Protein AF-A0A2S1JP00-F1 (afdb_monomer)

Mean predicted aligned error: 11.15 Å

pLDDT: mean 75.36, std 21.73, range [27.72, 98.69]

Sequence (492 aa):
MKLKHWFSAGALVLGSLTTLASCNADSGPHSKKPHQAIKTENAQPIIWIGDFNNFDDAVALILIAKDPRYTLELAVVEDSFNTVAHGANTVYNILEWLGNNDTQVIRGAYFATEEVAYGANGKASVSPVNDDKAVLGREDYQLPNSSDFSTGTWNLERRNAMGINLYGQYVPGPWRDNGSTLYGTDHLIPRAKQEHYRYQGNNGVSFNFELAEDIILETMDNLEQRPVVFNTGKLTTLARVLGKANEEQLAKIDRVIMMGGGFENYEPFTENHEAACFGDKSRNLGGNIFSHPSFGCDSDFSTHQEFNILLDPLSAQWTFDALSENSIETYLVPTNSTDMAKIQGSTIEALAERRATPEACYTSQLLSSIREFEGGDFQGNGDFAMDAVIRLWDIIAALVLLEPETLEMELVPGYITVDQLDTGLADSTTPYDPITFDPTVGKTTFTEADEGLAVNVVMGINHDAARSAMIERLRDRFNAARKGPRCMNKLN

Foldseek 3Di:
DDDDDDDDDDDDDDDDDDPDPPPPPPPDPPPPPQDAAAADPQQFEEAEEEQQQELLSLLLLLLQLLDNNHAHQEYEHEQLWLDSVVRQQSNQLSNSLLRNQNYYYHYAFNAFLCCCCQNPCVPVVADFDFDCQLAPPGTGGGHWLDDPPVVQFDCSVCSPPHDTRLPRVLADPLCRVVVGLCPPLSVQTDGHDRPVFDDPDNGGGGDPRDHPLVVVLVSLVPDPAQHEYEYEAALSRVLRNLRNDDLVSLVSHQAYQYFFFFAACAPPNNPPHQQDPPRHRVQARFEQSSLAPVPPSPDNATNFAYSSCLSHVPSVQSSQVSCQVSLHAYEYEGCLAKSQLFDAPVLLVLLLDPQFFQQSLSSSVSLVSSLQSSCVSVVNRSRCSRNRRDTSRSLVSSCCVVPVPLFVFDWFFWGKHFAAQDPCLCVDPNSSNSCVVPVRGNGIYTDGDPDGSGHTYRNYTDSVSSSVVSSCSSRDPNSGRPDGDHNDPPPD

Solvent-accessible surface area (backbone atoms only — not comparable to full-atom values): 26843 Å² total; per-residue (Å²): 137,83,89,83,87,89,86,82,89,80,80,92,78,92,81,82,93,75,89,75,79,79,80,75,76,82,84,63,89,74,75,72,74,75,66,66,44,66,62,46,99,80,34,41,36,29,41,34,40,26,29,48,31,46,56,38,44,52,50,21,47,53,58,51,66,37,39,31,61,39,40,61,54,35,39,27,34,26,42,73,60,99,26,48,73,58,10,52,50,48,51,46,18,54,32,43,51,36,10,49,76,81,46,45,76,48,59,36,47,57,51,33,68,61,33,56,77,48,16,83,53,52,75,61,91,63,84,60,48,73,46,69,53,34,45,84,90,42,85,37,59,32,75,69,47,66,58,50,80,91,69,54,53,42,74,64,78,46,79,84,74,61,64,62,48,55,58,42,69,70,45,52,65,71,59,61,72,60,42,31,65,43,68,96,44,67,82,53,47,61,79,58,72,53,88,92,53,64,74,67,66,79,27,41,62,56,55,70,83,66,56,44,42,57,55,50,51,53,50,59,71,71,46,93,59,52,27,36,40,38,33,59,22,52,31,45,40,58,23,27,32,64,52,58,49,51,75,73,58,56,68,39,48,55,34,39,41,32,34,39,30,12,38,54,76,34,61,46,25,25,99,87,34,84,34,69,42,98,80,50,35,91,61,45,33,20,32,56,60,59,57,43,77,90,57,51,84,88,50,86,73,37,31,30,19,12,58,31,24,41,57,18,22,64,30,34,34,52,34,50,49,52,37,30,77,68,62,50,50,35,40,38,37,22,39,37,36,24,68,75,23,52,54,47,75,66,53,38,50,62,25,38,39,92,84,44,26,21,59,11,20,40,49,22,49,45,55,50,49,42,26,52,54,52,1,54,76,50,86,64,37,20,66,57,30,24,73,64,46,45,53,38,52,40,34,48,46,43,36,54,73,75,36,46,78,68,22,60,59,39,72,46,48,20,46,66,46,40,36,60,77,64,85,58,41,77,79,42,100,47,46,68,37,62,54,85,72,39,62,53,43,15,20,34,45,77,42,79,52,94,74,82,56,48,39,29,30,35,50,36,52,39,43,68,47,45,54,50,50,52,46,52,61,41,41,37,70,69,45,45,36,90,63,55,39,71,52,73,75,81,79,125

Structure (mmCIF, N/CA/C/O backbone):
data_AF-A0A2S1JP00-F1
#
_entry.id   AF-A0A2S1JP00-F1
#
loop_
_atom_site.group_PDB
_atom_site.id
_atom_site.type_symbol
_atom_site.label_atom_id
_atom_site.label_alt_id
_atom_site.label_comp_id
_atom_site.label_asym_id
_atom_site.label_entity_id
_atom_site.label_seq_id
_atom_site.pdbx_PDB_ins_code
_atom_site.Cartn_x
_atom_site.Cartn_y
_atom_site.Cartn_z
_atom_site.occupancy
_atom_site.B_iso_or_equiv
_atom_site.auth_seq_id
_atom_site.auth_comp_id
_atom_site.auth_asym_id
_atom_site.auth_atom_id
_atom_site.pdbx_PDB_model_num
ATOM 1 N N . MET A 1 1 ? -66.653 -11.137 77.895 1.00 30.55 1 MET A N 1
ATOM 2 C CA . MET A 1 1 ? -67.205 -10.424 76.725 1.00 30.55 1 MET A CA 1
ATOM 3 C C . MET A 1 1 ? -66.319 -9.211 76.444 1.00 30.55 1 MET A C 1
ATOM 5 O O . MET A 1 1 ? -66.300 -8.302 77.250 1.00 30.55 1 MET A O 1
ATOM 9 N N . LYS A 1 2 ? -65.539 -9.300 75.355 1.00 31.30 2 LYS A N 1
ATOM 10 C CA . LYS A 1 2 ? -64.884 -8.257 74.532 1.00 31.30 2 LYS A CA 1
ATOM 11 C C . LYS A 1 2 ? -63.982 -7.140 75.131 1.00 31.30 2 LYS A C 1
ATOM 13 O O . LYS A 1 2 ? -64.501 -6.184 75.680 1.00 31.30 2 LYS A O 1
ATOM 18 N N . LEU A 1 3 ? -62.689 -7.235 74.733 1.00 30.25 3 LEU A N 1
ATOM 19 C CA . LEU A 1 3 ? -61.720 -6.212 74.227 1.00 30.25 3 LEU A CA 1
ATOM 20 C C . LEU A 1 3 ? -61.328 -5.038 75.180 1.00 30.25 3 LEU A C 1
ATOM 22 O O . LEU A 1 3 ? -62.142 -4.601 75.967 1.00 30.25 3 LEU A O 1
ATOM 26 N N . LYS A 1 4 ? -60.129 -4.423 75.171 1.00 31.33 4 LYS A N 1
ATOM 27 C CA . LYS A 1 4 ? -59.023 -4.354 74.196 1.00 31.33 4 LYS A CA 1
ATOM 28 C C . LYS A 1 4 ? -57.742 -3.754 74.830 1.00 31.33 4 LYS A C 1
ATOM 30 O O . LYS A 1 4 ? -57.827 -2.792 75.574 1.00 31.33 4 LYS A O 1
ATOM 35 N N . HIS A 1 5 ? -56.612 -4.316 74.400 1.00 31.83 5 HIS A N 1
ATOM 36 C CA . HIS A 1 5 ? -55.270 -3.775 74.098 1.00 31.83 5 HIS A CA 1
ATOM 37 C C . HIS A 1 5 ? -54.378 -2.999 75.086 1.00 31.83 5 HIS A C 1
ATOM 39 O O . HIS A 1 5 ? -54.734 -2.007 75.707 1.00 31.83 5 HIS A O 1
ATOM 45 N N . TRP A 1 6 ? -53.133 -3.485 75.059 1.00 29.53 6 TRP A N 1
ATOM 46 C CA . TRP A 1 6 ? -51.873 -2.980 75.581 1.00 29.53 6 TRP A CA 1
ATOM 47 C C . TRP A 1 6 ? -51.358 -1.715 74.877 1.00 29.53 6 TRP A C 1
ATOM 49 O O . TRP A 1 6 ? -51.434 -1.606 73.656 1.00 29.53 6 TRP A O 1
ATOM 59 N N . PHE A 1 7 ? -50.690 -0.866 75.658 1.00 28.83 7 PHE A N 1
ATOM 60 C CA . PHE A 1 7 ? -49.553 -0.033 75.260 1.00 28.83 7 PHE A CA 1
ATOM 61 C C . PHE A 1 7 ? -48.563 -0.027 76.435 1.00 28.83 7 PHE A C 1
ATOM 63 O O . PHE A 1 7 ? -48.959 0.164 77.584 1.00 28.83 7 PHE A O 1
ATOM 70 N N . SER A 1 8 ? -47.275 -0.235 76.176 1.00 31.75 8 SER A N 1
ATOM 71 C CA . SER A 1 8 ? -46.211 0.107 77.123 1.00 31.75 8 SER A CA 1
ATOM 72 C C . SER A 1 8 ? -45.005 0.610 76.352 1.00 31.75 8 SER A C 1
ATOM 74 O O . SER A 1 8 ? -44.473 -0.069 75.478 1.00 31.75 8 SER A O 1
ATOM 76 N N . ALA A 1 9 ? -44.650 1.848 76.674 1.00 30.50 9 ALA A N 1
ATOM 77 C CA . ALA A 1 9 ? -43.452 2.541 76.250 1.00 30.50 9 ALA A CA 1
ATOM 78 C C . ALA A 1 9 ? -42.234 1.998 77.012 1.00 30.50 9 ALA A C 1
ATOM 80 O O . ALA A 1 9 ? -42.334 1.685 78.198 1.00 30.50 9 ALA A O 1
ATOM 81 N N . GLY A 1 10 ? -41.085 1.929 76.341 1.00 30.02 10 GLY A N 1
ATOM 82 C CA . GLY A 1 10 ? -39.828 1.476 76.928 1.00 30.02 10 GLY A CA 1
ATOM 83 C C . GLY A 1 10 ? -38.616 2.127 76.268 1.00 30.02 10 GLY A C 1
ATOM 84 O O . GLY A 1 10 ? -38.206 1.714 75.195 1.00 30.02 10 GLY A O 1
ATOM 85 N N . ALA A 1 11 ? -38.118 3.161 76.948 1.00 31.83 11 ALA A N 1
ATOM 86 C CA . ALA A 1 11 ? -36.735 3.615 77.135 1.00 31.83 11 ALA A CA 1
ATOM 87 C C . ALA A 1 11 ? -35.682 3.558 76.000 1.00 31.83 11 ALA A C 1
ATOM 89 O O . ALA A 1 11 ? -35.293 2.507 75.502 1.00 31.83 11 ALA A O 1
ATOM 90 N N . LEU A 1 12 ? -35.092 4.741 75.776 1.00 28.19 12 LEU A N 1
ATOM 91 C CA . LEU A 1 12 ? -33.730 4.984 75.290 1.00 28.19 12 LEU A CA 1
ATOM 92 C C . LEU A 1 12 ? -32.673 4.190 76.084 1.00 28.19 12 LEU A C 1
ATOM 94 O O . LEU A 1 12 ? -32.645 4.287 77.311 1.00 28.19 12 LEU A O 1
ATOM 98 N N . VAL A 1 13 ? -31.708 3.588 75.380 1.00 32.12 13 VAL A N 1
ATOM 99 C CA . VAL A 1 13 ? -30.336 3.359 75.870 1.00 32.12 13 VAL A CA 1
ATOM 100 C C . VAL A 1 13 ? -29.346 3.626 74.728 1.00 32.12 13 VAL A C 1
ATOM 102 O O . VAL A 1 13 ? -29.459 3.052 73.648 1.00 32.12 13 VAL A O 1
ATOM 105 N N . LEU A 1 14 ? -28.390 4.526 74.985 1.00 31.25 14 LEU A N 1
ATOM 106 C CA . LEU A 1 14 ? -27.191 4.780 74.178 1.00 31.25 14 LEU A CA 1
ATOM 107 C C . LEU A 1 14 ? -26.236 3.576 74.222 1.00 31.25 14 LEU A C 1
ATOM 109 O O . LEU A 1 14 ? -26.013 3.018 75.294 1.00 31.25 14 LEU A O 1
ATOM 113 N N . GLY A 1 15 ? -25.559 3.279 73.110 1.00 29.69 15 GLY A N 1
ATOM 114 C CA . GLY A 1 15 ? -24.424 2.355 73.130 1.00 29.69 15 GLY A CA 1
ATOM 115 C C . GLY A 1 15 ? -23.711 2.159 71.792 1.00 29.69 15 GLY A C 1
ATOM 116 O O . GLY A 1 15 ? -24.066 1.268 71.036 1.00 29.69 15 GLY A O 1
ATOM 117 N N . SER A 1 16 ? -22.651 2.947 71.600 1.00 30.95 16 SER A N 1
ATOM 118 C CA . SER A 1 16 ? -21.365 2.562 70.989 1.00 30.95 16 SER A CA 1
ATOM 119 C C . SER A 1 16 ? -21.254 2.316 69.476 1.00 30.95 16 SER A C 1
ATOM 121 O O . SER A 1 16 ? -21.729 1.331 68.919 1.00 30.95 16 SER A O 1
ATOM 123 N N . LEU A 1 17 ? -20.457 3.195 68.851 1.00 32.97 17 LEU A N 1
ATOM 124 C CA . LEU A 1 17 ? -19.806 3.014 67.556 1.00 32.97 17 LEU A CA 1
ATOM 125 C C . LEU A 1 17 ? -19.052 1.678 67.482 1.00 32.97 17 LEU A C 1
ATOM 127 O O . LEU A 1 17 ? -18.151 1.426 68.278 1.00 32.97 17 LEU A O 1
ATOM 131 N N . THR A 1 18 ? -19.311 0.919 66.421 1.00 33.06 18 THR A N 1
ATOM 132 C CA . THR A 1 18 ? -18.287 0.125 65.734 1.00 33.06 18 THR A CA 1
ATOM 133 C C . THR A 1 18 ? -18.492 0.288 64.231 1.00 33.06 18 THR A C 1
ATOM 135 O O . THR A 1 18 ? -19.472 -0.165 63.649 1.00 33.06 18 THR A O 1
ATOM 138 N N . THR A 1 19 ? -17.569 1.006 63.598 1.00 33.94 19 THR A N 1
ATOM 139 C CA . THR A 1 19 ? -17.412 1.064 62.145 1.00 33.94 19 THR A CA 1
ATOM 140 C C . THR A 1 19 ? -16.885 -0.285 61.671 1.00 33.94 19 THR A C 1
ATOM 142 O O . THR A 1 19 ? -15.678 -0.523 61.682 1.00 33.94 19 THR A O 1
ATOM 145 N N . LEU A 1 20 ? -17.784 -1.181 61.271 1.00 34.59 20 LEU A N 1
ATOM 146 C CA . LEU A 1 20 ? -17.417 -2.322 60.442 1.00 34.59 20 LEU A CA 1
ATOM 147 C C . LEU A 1 20 ? -17.326 -1.832 58.999 1.00 34.59 20 LEU A C 1
ATOM 149 O O . LEU A 1 20 ? -18.331 -1.614 58.325 1.00 34.59 20 LEU A O 1
ATOM 153 N N . ALA A 1 21 ? -16.089 -1.629 58.551 1.00 36.03 21 ALA A N 1
ATOM 154 C CA . ALA A 1 21 ? -15.755 -1.578 57.142 1.00 36.03 21 ALA A CA 1
ATOM 155 C C . ALA A 1 21 ? -16.193 -2.908 56.513 1.00 36.03 21 ALA A C 1
ATOM 157 O O . ALA A 1 21 ? -15.558 -3.944 56.706 1.00 36.03 21 ALA A O 1
ATOM 158 N N . SER A 1 22 ? -17.316 -2.882 55.798 1.00 27.72 22 SER A N 1
ATOM 159 C CA . SER A 1 22 ? -17.692 -3.964 54.900 1.00 27.72 22 SER A CA 1
ATOM 160 C C . SER A 1 22 ? -16.739 -3.916 53.714 1.00 27.72 22 SER A C 1
ATOM 162 O O . SER A 1 22 ? -16.961 -3.190 52.748 1.00 27.72 22 SER A O 1
ATOM 164 N N . CYS A 1 23 ? -15.651 -4.677 53.807 1.00 31.23 23 CYS A N 1
ATOM 165 C CA . CYS A 1 23 ? -14.911 -5.140 52.645 1.00 31.23 23 CYS A CA 1
ATOM 166 C C . CYS A 1 23 ? -15.845 -6.043 51.830 1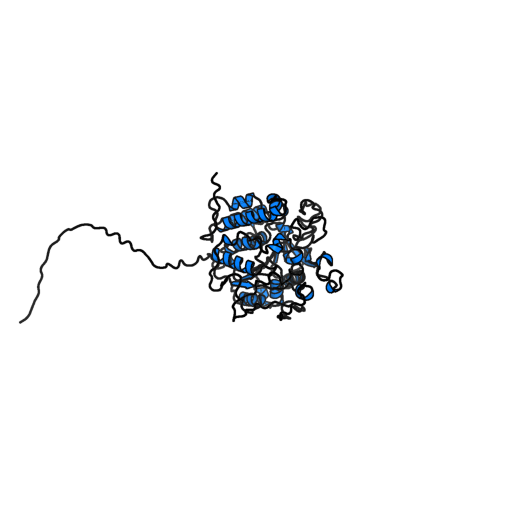.00 31.23 23 CYS A C 1
ATOM 168 O O . CYS A 1 23 ? -15.815 -7.263 51.974 1.00 31.23 23 CYS A O 1
ATOM 170 N N . ASN A 1 24 ? -16.688 -5.447 50.984 1.00 31.42 24 ASN A N 1
ATOM 171 C CA . ASN A 1 24 ? -17.230 -6.172 49.845 1.00 31.42 24 ASN A CA 1
ATOM 172 C C . ASN A 1 24 ? -16.073 -6.374 48.873 1.00 31.42 24 ASN A C 1
ATOM 174 O O . ASN A 1 24 ? -15.718 -5.497 48.089 1.00 31.42 24 ASN A O 1
ATOM 178 N N . ALA A 1 25 ? -15.441 -7.536 48.996 1.00 34.56 25 ALA A N 1
ATOM 179 C CA . ALA A 1 25 ? -14.686 -8.124 47.917 1.00 34.56 25 ALA A CA 1
ATOM 180 C C . ALA A 1 25 ? -15.677 -8.404 46.779 1.00 34.56 25 ALA A C 1
ATOM 182 O O . ALA A 1 25 ? -16.378 -9.414 46.799 1.00 34.56 25 ALA A O 1
ATOM 183 N N . ASP A 1 26 ? -15.748 -7.494 45.807 1.00 33.50 26 ASP A N 1
ATOM 184 C CA . ASP A 1 26 ? -16.292 -7.783 44.480 1.00 33.50 26 ASP A CA 1
ATOM 185 C C . ASP A 1 26 ? -15.382 -8.820 43.805 1.00 33.50 26 ASP A C 1
ATOM 187 O O . ASP A 1 26 ? -14.510 -8.519 42.993 1.00 33.50 26 ASP A O 1
ATO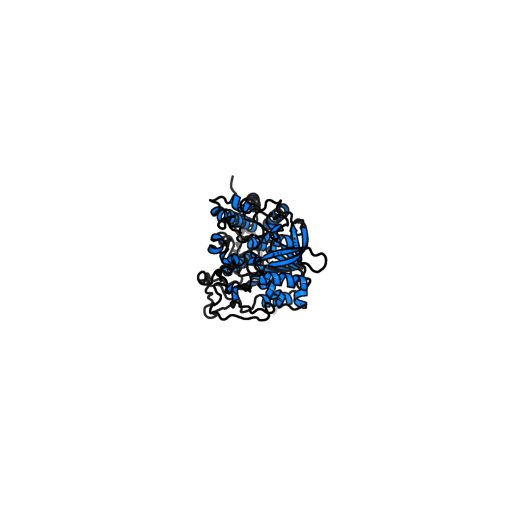M 191 N N . SER A 1 27 ? -15.560 -10.083 44.190 1.00 36.19 27 SER A N 1
ATOM 192 C CA . SER A 1 27 ? -15.067 -11.253 43.472 1.00 36.19 27 SER A CA 1
ATOM 193 C C . SER A 1 27 ? -16.156 -11.734 42.513 1.00 36.19 27 SER A C 1
ATOM 195 O O . SER A 1 27 ? -16.718 -12.817 42.670 1.00 36.19 27 SER A O 1
ATOM 197 N N . GLY A 1 28 ? -16.481 -10.895 41.533 1.00 32.50 28 GLY A N 1
ATOM 198 C CA . GLY A 1 28 ? -17.142 -11.311 40.302 1.00 32.50 28 GLY A CA 1
ATOM 199 C C . GLY A 1 28 ? -16.111 -11.308 39.172 1.00 32.50 28 GLY A C 1
ATOM 200 O O . GLY A 1 28 ? -15.251 -10.422 39.151 1.00 32.50 28 GLY A O 1
ATOM 201 N N . PRO A 1 29 ? -16.150 -12.248 38.212 1.00 38.00 29 PRO A N 1
ATOM 202 C CA . PRO A 1 29 ? -15.389 -12.100 36.988 1.00 38.00 29 PRO A CA 1
ATOM 203 C C . PRO A 1 29 ? -16.040 -10.950 36.219 1.00 38.00 29 PRO A C 1
ATOM 205 O O . PRO A 1 29 ? -16.948 -11.149 35.418 1.00 38.00 29 PRO A O 1
ATOM 208 N N . HIS A 1 30 ? -15.615 -9.716 36.488 1.00 38.75 30 HIS A N 1
ATOM 209 C CA . HIS A 1 30 ? -15.844 -8.624 35.562 1.00 38.75 30 HIS A CA 1
ATOM 210 C C . HIS A 1 30 ? -15.131 -9.024 34.275 1.00 38.75 30 HIS A C 1
ATOM 212 O O . HIS A 1 30 ? -13.923 -8.817 34.135 1.00 38.75 30 HIS A O 1
ATOM 218 N N . SER A 1 31 ? -15.869 -9.637 33.346 1.00 45.53 31 SER A N 1
ATOM 219 C CA . SER A 1 31 ? -15.479 -9.711 31.950 1.00 45.53 31 SER A CA 1
ATOM 220 C C . SER A 1 31 ? -15.319 -8.261 31.510 1.00 45.53 31 SER A C 1
ATOM 222 O O . SER A 1 31 ? -16.294 -7.575 31.194 1.00 45.53 31 SER A O 1
ATOM 224 N N . LYS A 1 32 ? -14.100 -7.729 31.626 1.00 60.56 32 LYS A N 1
ATOM 225 C CA . LYS A 1 32 ? -13.777 -6.408 31.103 1.00 60.56 32 LYS A CA 1
ATOM 226 C C . LYS A 1 32 ? -14.182 -6.468 29.641 1.00 60.56 32 LYS A C 1
ATOM 228 O O . LYS A 1 32 ? -13.614 -7.277 28.910 1.00 60.56 32 LYS A O 1
ATOM 233 N N . LYS A 1 33 ? -15.192 -5.677 29.258 1.00 66.25 33 LYS A N 1
ATOM 234 C CA . LYS A 1 33 ? -15.599 -5.565 27.858 1.00 66.25 33 LYS A CA 1
ATOM 235 C C . LYS A 1 33 ? -14.332 -5.360 27.015 1.00 66.25 33 LYS A C 1
ATOM 237 O O . LYS A 1 33 ? -13.453 -4.606 27.472 1.00 66.25 33 LYS A O 1
ATOM 242 N N . PRO A 1 34 ? -14.206 -6.051 25.869 1.00 77.81 34 PRO A N 1
ATOM 243 C CA . PRO A 1 34 ? -13.056 -5.878 24.996 1.00 77.81 34 PRO A CA 1
ATOM 244 C C . PRO A 1 34 ? -12.863 -4.391 24.685 1.00 77.81 34 PRO A C 1
ATOM 246 O O . PRO A 1 34 ? -13.798 -3.586 24.750 1.00 77.81 34 PRO A O 1
ATOM 249 N N . HIS A 1 35 ? -11.611 -3.995 24.467 1.00 88.31 35 HIS A N 1
ATOM 250 C CA . HIS A 1 35 ? -11.337 -2.645 23.996 1.00 88.31 35 HIS A CA 1
ATOM 251 C C . HIS A 1 35 ? -12.042 -2.469 22.657 1.00 88.31 35 HIS A C 1
ATOM 253 O O . HIS A 1 35 ? -11.896 -3.329 21.802 1.00 88.31 35 HIS A O 1
ATOM 259 N N . GLN A 1 36 ? -12.799 -1.389 22.504 1.00 93.00 36 GLN A N 1
ATOM 260 C CA . GLN A 1 36 ? -13.410 -1.032 21.234 1.00 93.00 36 GLN A CA 1
ATOM 261 C C . GLN A 1 36 ? -12.900 0.341 20.811 1.00 93.00 36 GLN A C 1
ATOM 263 O O . GLN A 1 36 ? -12.801 1.234 21.666 1.00 93.00 36 GLN A O 1
ATOM 268 N N . ALA A 1 37 ? -12.521 0.465 19.543 1.00 94.81 37 ALA A N 1
ATOM 269 C CA . ALA A 1 37 ? -12.194 1.733 18.916 1.00 94.81 37 ALA A CA 1
ATOM 270 C C . ALA A 1 37 ? -13.470 2.574 18.785 1.00 94.81 37 ALA A C 1
ATOM 272 O O . ALA A 1 37 ? -14.561 2.051 18.563 1.00 94.81 37 ALA A O 1
ATOM 273 N N . ILE A 1 38 ? -13.340 3.884 18.956 1.00 96.56 38 ILE A N 1
ATOM 274 C CA . ILE A 1 38 ? -14.428 4.837 18.753 1.00 96.56 38 ILE A CA 1
ATOM 275 C C . ILE A 1 38 ? -14.382 5.286 17.295 1.00 96.56 38 ILE A C 1
ATOM 277 O O . ILE A 1 38 ? -13.352 5.787 16.842 1.00 96.56 38 ILE A O 1
ATOM 281 N N . LYS A 1 39 ? -15.503 5.128 16.593 1.00 96.31 39 LYS A N 1
ATOM 282 C CA . LYS A 1 39 ? -15.702 5.550 15.203 1.00 96.31 39 LYS A CA 1
ATOM 283 C C . LYS A 1 39 ? -16.768 6.644 15.135 1.00 96.31 39 LYS A C 1
ATOM 285 O O . LYS A 1 39 ? -17.631 6.714 16.014 1.00 96.31 39 LYS A O 1
ATOM 290 N N . THR A 1 40 ? -16.673 7.541 14.155 1.00 96.38 40 THR A N 1
ATOM 291 C CA . THR A 1 40 ? -17.719 8.535 13.889 1.00 96.38 40 THR A CA 1
ATOM 292 C C . THR A 1 40 ? -18.972 7.849 13.352 1.00 96.38 40 THR A C 1
ATOM 294 O O . THR A 1 40 ? -18.895 6.769 12.782 1.00 96.38 40 THR A O 1
ATOM 297 N N . GLU A 1 41 ? -20.136 8.481 13.517 1.00 93.06 41 GLU A N 1
ATOM 298 C CA . GLU A 1 41 ? -21.415 7.948 13.013 1.00 93.06 41 GLU A CA 1
ATOM 299 C C . GLU A 1 41 ? -21.386 7.711 11.494 1.00 93.06 41 GLU A C 1
ATOM 301 O O . GLU A 1 41 ? -21.908 6.715 11.015 1.00 93.06 41 GLU A O 1
ATOM 306 N N . ASN A 1 42 ? -20.682 8.582 10.764 1.00 93.62 42 ASN A N 1
ATOM 307 C CA . ASN A 1 42 ? -20.474 8.480 9.320 1.00 93.62 42 ASN A CA 1
ATOM 308 C C . ASN A 1 42 ? -19.037 8.051 8.995 1.00 93.62 42 ASN A C 1
ATOM 310 O O . ASN A 1 42 ? -18.392 8.663 8.149 1.00 93.62 42 ASN A O 1
ATOM 314 N N . ALA A 1 43 ? -18.477 7.114 9.764 1.00 96.81 43 ALA A N 1
ATOM 315 C CA . ALA A 1 43 ? -17.164 6.577 9.437 1.00 96.81 43 ALA A CA 1
ATOM 316 C C . ALA A 1 43 ? -17.232 5.860 8.081 1.00 96.81 43 ALA A C 1
ATOM 318 O O . ALA A 1 43 ? -18.094 5.005 7.890 1.00 96.81 43 ALA A O 1
ATOM 319 N N . GLN A 1 44 ? -16.348 6.238 7.160 1.00 98.12 44 GLN A N 1
ATOM 320 C CA . GLN A 1 44 ? -16.321 5.701 5.810 1.00 98.12 44 GLN A CA 1
ATOM 321 C C . GLN A 1 44 ? -15.709 4.292 5.819 1.00 98.12 44 GLN A C 1
ATOM 323 O O . GLN A 1 44 ? -14.630 4.103 6.394 1.00 98.12 44 GLN A O 1
ATOM 328 N N . PRO A 1 45 ? -16.360 3.305 5.188 1.00 98.12 45 PRO A N 1
ATOM 329 C CA . PRO A 1 45 ? -15.833 1.955 5.135 1.00 98.12 45 PRO A CA 1
ATOM 330 C C . PRO A 1 45 ? -14.591 1.876 4.245 1.00 98.12 45 PRO A C 1
ATOM 332 O O . PRO A 1 45 ? -14.485 2.548 3.219 1.00 98.12 45 PRO A O 1
ATOM 335 N N . ILE A 1 46 ? -13.657 1.020 4.639 1.00 98.50 46 ILE A N 1
ATOM 336 C CA . ILE A 1 46 ? -12.451 0.679 3.896 1.00 98.50 46 ILE A CA 1
ATOM 337 C C . ILE A 1 46 ? -12.457 -0.824 3.638 1.00 98.50 46 ILE A C 1
ATOM 339 O O . ILE A 1 46 ? -12.626 -1.628 4.562 1.00 98.50 46 ILE A O 1
ATOM 343 N N . ILE A 1 47 ? -12.213 -1.178 2.380 1.00 98.25 47 ILE A N 1
ATOM 344 C CA . ILE A 1 47 ? -11.840 -2.524 1.956 1.00 98.25 47 ILE A CA 1
ATOM 345 C C . ILE A 1 47 ? -10.357 -2.465 1.609 1.00 98.25 47 ILE A C 1
ATOM 347 O O . ILE A 1 47 ? -9.973 -1.812 0.640 1.00 98.25 47 ILE A O 1
ATOM 351 N N . TRP A 1 48 ? -9.522 -3.105 2.423 1.00 97.62 48 TRP A N 1
ATOM 352 C CA . TRP A 1 48 ? -8.075 -3.083 2.241 1.00 97.62 48 TRP A CA 1
ATOM 353 C C . TRP A 1 48 ? -7.599 -4.390 1.622 1.00 97.62 48 TRP A C 1
ATOM 355 O O . TRP A 1 48 ? -7.799 -5.443 2.213 1.00 97.62 48 TRP A O 1
ATOM 365 N N . ILE A 1 49 ? -6.944 -4.322 0.467 1.00 95.25 49 ILE A N 1
ATOM 366 C CA . ILE A 1 49 ? -6.215 -5.423 -0.166 1.00 95.25 49 ILE A CA 1
ATOM 367 C C . ILE A 1 49 ? -4.703 -5.175 -0.031 1.00 95.25 49 ILE A C 1
ATOM 369 O O . ILE A 1 49 ? -4.170 -4.272 -0.658 1.00 95.25 49 ILE A O 1
ATOM 373 N N . GLY A 1 50 ? -4.005 -5.924 0.813 1.00 91.00 50 GLY A N 1
ATOM 374 C CA . GLY A 1 50 ? -2.580 -5.703 1.097 1.00 91.00 50 GLY A CA 1
ATOM 375 C C . GLY A 1 50 ? -1.899 -7.007 1.466 1.00 91.00 50 GLY A C 1
ATOM 376 O O . GLY A 1 50 ? -2.580 -7.984 1.768 1.00 91.00 50 GLY A O 1
ATOM 377 N N . ASP A 1 51 ? -0.576 -7.078 1.439 1.00 81.88 51 ASP A N 1
ATOM 378 C CA . ASP A 1 51 ? 0.138 -8.319 1.748 1.00 81.88 51 ASP A CA 1
ATOM 379 C C . ASP A 1 51 ? 0.512 -8.453 3.232 1.00 81.88 51 ASP A C 1
ATOM 381 O O . ASP A 1 51 ? 0.691 -9.576 3.719 1.00 81.88 51 ASP A O 1
ATOM 385 N N . PHE A 1 52 ? 0.519 -7.346 3.988 1.00 84.06 52 PHE A N 1
ATOM 386 C CA . PHE A 1 52 ? 0.587 -7.286 5.459 1.00 84.06 52 PHE A CA 1
ATOM 387 C C . PHE A 1 52 ? 1.750 -8.071 6.079 1.00 84.06 52 PHE A C 1
ATOM 389 O O . PHE A 1 52 ? 1.713 -8.471 7.252 1.00 84.06 52 PHE A O 1
ATOM 396 N N . ASN A 1 53 ? 2.777 -8.347 5.284 1.00 73.06 53 ASN A N 1
ATOM 397 C CA . ASN A 1 53 ? 3.922 -9.152 5.682 1.00 73.06 53 ASN A CA 1
ATOM 398 C C . ASN A 1 53 ? 5.125 -8.270 6.050 1.00 73.06 53 ASN A C 1
ATOM 400 O O . ASN A 1 53 ? 6.032 -8.745 6.745 1.00 73.06 53 ASN A O 1
ATOM 404 N N . ASN A 1 54 ? 5.103 -7.000 5.650 1.00 78.44 54 ASN A N 1
ATOM 405 C CA . ASN A 1 54 ? 6.161 -6.029 5.851 1.00 78.44 54 ASN A CA 1
ATOM 406 C C . ASN A 1 54 ? 5.820 -5.068 7.014 1.00 78.44 54 ASN A C 1
ATOM 408 O O . ASN A 1 54 ? 4.852 -5.254 7.760 1.00 78.44 54 ASN A O 1
ATOM 412 N N . PHE A 1 55 ? 6.673 -4.073 7.239 1.00 85.62 55 PHE A N 1
ATOM 413 C CA . PHE A 1 55 ? 6.539 -3.175 8.382 1.00 85.62 55 PHE A CA 1
ATOM 414 C C . PHE A 1 55 ? 5.631 -1.991 8.079 1.00 85.62 55 PHE A C 1
ATOM 416 O O . PHE A 1 55 ? 4.987 -1.452 8.979 1.00 85.62 55 PHE A O 1
ATOM 423 N N . ASP A 1 56 ? 5.628 -1.562 6.831 1.00 88.94 56 ASP A N 1
ATOM 424 C CA . ASP A 1 56 ? 4.953 -0.394 6.320 1.00 88.94 56 ASP A CA 1
ATOM 425 C C . ASP A 1 56 ? 3.449 -0.629 6.242 1.00 88.94 56 ASP A C 1
ATOM 427 O O . ASP A 1 56 ? 2.723 0.210 6.777 1.00 88.94 56 ASP A O 1
ATOM 431 N N . ASP A 1 57 ? 2.978 -1.799 5.796 1.00 91.44 57 ASP A N 1
ATOM 432 C CA . ASP A 1 57 ? 1.580 -2.218 5.956 1.00 91.44 57 ASP A CA 1
ATOM 433 C C . ASP A 1 57 ? 1.162 -2.227 7.427 1.00 91.44 57 ASP A C 1
ATOM 435 O O . ASP A 1 57 ? 0.081 -1.765 7.789 1.00 91.44 57 ASP A O 1
ATOM 439 N N . ALA A 1 58 ? 2.004 -2.765 8.317 1.00 91.69 58 ALA A N 1
ATOM 440 C CA . ALA A 1 58 ? 1.662 -2.880 9.732 1.00 91.69 58 ALA A CA 1
ATOM 441 C C . ALA A 1 58 ? 1.505 -1.497 10.383 1.00 91.69 58 ALA A C 1
ATOM 443 O O . ALA A 1 58 ? 0.580 -1.274 11.171 1.00 91.69 58 ALA A O 1
ATOM 444 N N . VAL A 1 59 ? 2.382 -0.549 10.048 1.00 95.88 59 VAL A N 1
ATOM 445 C CA . VAL A 1 59 ? 2.289 0.832 10.533 1.00 95.88 59 VAL A CA 1
ATOM 446 C C . VAL A 1 59 ? 1.120 1.565 9.878 1.00 95.88 59 VAL A C 1
ATOM 448 O O . VAL A 1 59 ? 0.359 2.225 10.589 1.00 95.88 59 VAL A O 1
ATOM 451 N N . ALA A 1 60 ? 0.915 1.410 8.570 1.00 97.69 60 ALA A N 1
ATOM 452 C CA . ALA A 1 60 ? -0.248 1.933 7.859 1.00 97.69 60 ALA A CA 1
ATOM 453 C C . ALA A 1 60 ? -1.559 1.423 8.488 1.00 97.69 60 ALA A C 1
ATOM 455 O O . ALA A 1 60 ? -2.485 2.203 8.731 1.00 97.69 60 ALA A O 1
ATOM 456 N N . LEU A 1 61 ? -1.609 0.137 8.857 1.00 97.38 61 LEU A N 1
ATOM 457 C CA . LEU A 1 61 ? -2.765 -0.496 9.484 1.00 97.38 61 LEU A CA 1
ATOM 458 C C . LEU A 1 61 ? -3.056 0.132 10.836 1.00 97.38 61 LEU A C 1
ATOM 460 O O . LEU A 1 61 ? -4.205 0.455 11.128 1.00 97.38 61 LEU A O 1
ATOM 464 N N . ILE A 1 62 ? -2.022 0.376 11.642 1.00 97.94 62 ILE A N 1
ATOM 465 C CA . ILE A 1 62 ? -2.167 1.086 12.915 1.00 97.94 62 ILE A CA 1
ATOM 466 C C . ILE A 1 62 ? -2.725 2.501 12.690 1.00 97.94 62 ILE A C 1
ATOM 468 O O . ILE A 1 62 ? -3.621 2.923 13.427 1.00 97.94 62 ILE A O 1
ATOM 472 N N . LEU A 1 63 ? -2.224 3.236 11.693 1.00 98.50 63 LEU A N 1
ATOM 473 C CA . LEU A 1 63 ? -2.664 4.605 11.400 1.00 98.50 63 LEU A CA 1
ATOM 474 C C . LEU A 1 63 ? -4.147 4.666 11.013 1.00 98.50 63 LEU A C 1
ATOM 476 O O . LEU A 1 63 ? -4.890 5.477 11.578 1.00 98.50 63 LEU A O 1
ATOM 480 N N . ILE A 1 64 ? -4.577 3.801 10.090 1.00 98.25 64 ILE A N 1
ATOM 481 C CA . ILE A 1 64 ? -5.960 3.747 9.598 1.00 98.25 64 ILE A CA 1
ATOM 482 C C . ILE A 1 64 ? -6.898 3.204 10.681 1.00 98.25 64 ILE A C 1
ATOM 484 O O . ILE A 1 64 ? -7.923 3.816 10.982 1.00 98.25 64 ILE A O 1
ATOM 488 N N . ALA A 1 65 ? -6.532 2.104 11.345 1.00 97.12 65 ALA A N 1
ATOM 489 C CA . ALA A 1 65 ? -7.365 1.468 12.365 1.00 97.12 65 ALA A CA 1
ATOM 490 C C . ALA A 1 65 ? -7.663 2.397 13.558 1.00 97.12 65 ALA A C 1
ATOM 492 O O . ALA A 1 65 ? -8.717 2.271 14.194 1.00 97.12 65 ALA A O 1
ATOM 493 N N . LYS A 1 66 ? -6.765 3.346 13.855 1.00 96.06 66 LYS A N 1
ATOM 494 C CA . LYS A 1 66 ? -6.965 4.363 14.897 1.00 96.06 66 LYS A CA 1
ATOM 495 C C . LYS A 1 66 ? -7.880 5.507 14.488 1.00 96.06 66 LYS A C 1
ATOM 497 O O . LYS A 1 66 ? -8.517 6.090 15.371 1.00 96.06 66 LYS A O 1
ATOM 502 N N . ASP A 1 67 ? -7.948 5.851 13.206 1.00 97.88 67 ASP A N 1
ATOM 503 C CA . ASP A 1 67 ? -8.721 7.007 12.762 1.00 97.88 67 ASP A CA 1
ATOM 504 C C . ASP A 1 67 ? -10.225 6.780 13.025 1.00 97.88 67 ASP A C 1
ATOM 506 O O . ASP A 1 67 ? -10.759 5.717 12.687 1.00 97.88 67 ASP A O 1
ATOM 510 N N . PRO A 1 68 ? -10.931 7.724 13.674 1.00 97.56 68 PRO A N 1
ATOM 511 C CA . PRO A 1 68 ? -12.364 7.585 13.907 1.00 97.56 68 PRO A CA 1
ATOM 512 C C . PRO A 1 68 ? -13.208 7.726 12.639 1.00 97.56 68 PRO A C 1
ATOM 514 O O . PRO A 1 68 ? -14.335 7.244 12.639 1.00 97.56 68 PRO A O 1
ATOM 517 N N . ARG A 1 69 ? -12.699 8.387 11.597 1.00 97.94 69 ARG A N 1
ATOM 518 C CA . ARG A 1 69 ? -13.412 8.677 10.346 1.00 97.94 69 ARG A CA 1
ATOM 519 C C . ARG A 1 69 ? -13.553 7.461 9.442 1.00 97.94 69 ARG A C 1
ATOM 521 O O . ARG A 1 69 ? -14.285 7.560 8.469 1.00 97.94 69 ARG A O 1
ATOM 528 N N . TYR A 1 70 ? -12.885 6.349 9.748 1.00 98.00 70 TYR A N 1
ATOM 529 C CA . TYR A 1 70 ? -12.862 5.173 8.883 1.00 98.00 70 TYR A CA 1
ATOM 530 C C . TYR A 1 70 ? -13.125 3.876 9.646 1.00 98.00 70 TYR A C 1
ATOM 532 O O . TYR A 1 70 ? -12.585 3.673 10.738 1.00 98.00 70 TYR A O 1
ATOM 540 N N . THR A 1 71 ? -13.905 2.969 9.063 1.00 96.56 71 THR A N 1
ATOM 541 C CA . THR A 1 71 ? -14.065 1.584 9.530 1.00 96.56 71 THR A CA 1
ATOM 542 C C . THR A 1 71 ? -13.365 0.635 8.570 1.00 96.56 71 THR A C 1
ATOM 544 O O . THR A 1 71 ? -13.507 0.752 7.362 1.00 96.56 71 THR A O 1
ATOM 547 N N . LEU A 1 72 ? -12.579 -0.305 9.096 1.00 95.69 72 LEU A N 1
ATOM 548 C CA . LEU A 1 72 ? -12.032 -1.391 8.285 1.00 95.69 72 LEU A CA 1
ATOM 549 C C . LEU A 1 72 ? -13.075 -2.502 8.258 1.00 95.69 72 LEU A C 1
ATOM 551 O O . LEU A 1 72 ? -13.250 -3.193 9.259 1.00 95.69 72 LEU A O 1
ATOM 555 N N . GLU A 1 73 ? -13.783 -2.633 7.144 1.00 94.19 73 GLU A N 1
ATOM 556 C CA . GLU A 1 73 ? -14.817 -3.661 6.977 1.00 94.19 73 GLU A CA 1
ATOM 557 C C . GLU A 1 73 ? -14.164 -5.003 6.659 1.00 94.19 73 GLU A C 1
ATOM 559 O O . GLU A 1 73 ? -14.470 -6.033 7.264 1.00 94.19 73 GLU A O 1
ATOM 564 N N . LEU A 1 74 ? -13.186 -4.956 5.754 1.00 91.81 74 LEU A N 1
ATOM 565 C CA . LEU A 1 74 ? -12.500 -6.127 5.248 1.00 91.81 74 LEU A CA 1
ATOM 566 C C . LEU A 1 74 ? -11.009 -5.837 5.076 1.00 91.81 74 LEU A C 1
ATOM 568 O O . LEU A 1 74 ? -10.628 -4.835 4.470 1.00 91.81 74 LEU A O 1
ATOM 572 N N . ALA A 1 75 ? -10.175 -6.736 5.593 1.00 91.69 75 ALA A N 1
ATOM 573 C CA . ALA A 1 75 ? -8.751 -6.799 5.291 1.00 91.69 75 ALA A CA 1
ATOM 574 C C . ALA A 1 75 ? -8.470 -8.082 4.502 1.00 91.69 75 ALA A C 1
ATOM 576 O O . ALA A 1 75 ? -8.689 -9.192 4.983 1.00 91.69 75 ALA A O 1
ATOM 577 N N . VAL A 1 76 ? -8.007 -7.928 3.274 1.00 90.00 76 VAL A N 1
ATOM 578 C CA . VAL A 1 76 ? -7.757 -8.988 2.306 1.00 90.00 76 VAL A CA 1
ATOM 579 C C . VAL A 1 76 ? -6.251 -9.163 2.215 1.00 90.00 76 VAL A C 1
ATOM 581 O O . VAL A 1 76 ? -5.555 -8.285 1.716 1.00 90.00 76 VAL A O 1
ATOM 584 N N . VAL A 1 77 ? -5.755 -10.276 2.747 1.00 84.88 77 VAL A N 1
ATOM 585 C CA . VAL A 1 77 ? -4.323 -10.571 2.819 1.00 84.88 77 VAL A CA 1
ATOM 586 C C . VAL A 1 77 ? -3.881 -11.233 1.523 1.00 84.88 77 VAL A C 1
ATOM 588 O O . VAL A 1 77 ? -4.196 -12.402 1.290 1.00 84.88 77 VAL A O 1
ATOM 591 N N . GLU A 1 78 ? -3.170 -10.480 0.695 1.00 80.31 78 GLU A N 1
ATOM 592 C CA . GLU A 1 78 ? -2.548 -10.948 -0.536 1.00 80.31 78 GLU A CA 1
ATOM 593 C C . GLU A 1 78 ? -1.361 -11.866 -0.251 1.00 80.31 78 GLU A C 1
ATOM 595 O O . GLU A 1 78 ? -0.526 -11.640 0.629 1.00 80.31 78 GLU A O 1
ATOM 600 N N . ASP A 1 79 ? -1.267 -12.922 -1.047 1.00 70.94 79 ASP A N 1
ATOM 601 C CA . ASP A 1 79 ? -0.120 -13.812 -1.043 1.00 70.94 79 ASP A CA 1
ATOM 602 C C . ASP A 1 79 ? 0.998 -13.213 -1.906 1.00 70.94 79 ASP A C 1
ATOM 604 O O . ASP A 1 79 ? 1.105 -13.512 -3.097 1.00 70.94 79 ASP A O 1
ATOM 608 N N . SER A 1 80 ? 1.847 -12.372 -1.318 1.00 61.41 80 SER A N 1
ATOM 609 C CA . SER A 1 80 ? 3.021 -11.850 -2.035 1.00 61.41 80 SER A CA 1
ATOM 610 C C . SER A 1 80 ? 4.246 -12.775 -1.936 1.00 61.41 80 SER A C 1
ATOM 612 O O . SER A 1 80 ? 5.097 -12.743 -2.816 1.00 61.41 80 SER A O 1
ATOM 614 N N . PHE A 1 81 ? 4.325 -13.662 -0.928 1.00 58.28 81 PHE A N 1
ATOM 615 C CA . PHE A 1 81 ? 5.450 -14.586 -0.655 1.00 58.28 81 PHE A CA 1
ATOM 616 C C . PHE A 1 81 ? 5.004 -15.807 0.176 1.00 58.28 81 PHE A C 1
ATOM 618 O O . PHE A 1 81 ? 3.819 -16.078 0.348 1.00 58.28 81 PHE A O 1
ATOM 625 N N . ASN A 1 82 ? 5.962 -16.520 0.784 1.00 47.88 82 ASN A N 1
ATOM 626 C CA . ASN A 1 82 ? 5.775 -17.638 1.719 1.00 47.88 82 ASN A CA 1
ATOM 627 C C . ASN A 1 82 ? 4.982 -17.318 3.022 1.00 47.88 82 ASN A C 1
ATOM 629 O O . ASN A 1 82 ? 5.044 -18.117 3.962 1.00 47.88 82 ASN A O 1
ATOM 633 N N . THR A 1 83 ? 4.278 -16.181 3.161 1.00 54.72 83 THR A N 1
ATOM 634 C CA . THR A 1 83 ? 3.944 -15.606 4.490 1.00 54.72 83 THR A CA 1
ATOM 635 C C . THR A 1 83 ? 2.518 -15.146 4.773 1.00 54.72 83 THR A C 1
ATOM 637 O O . THR A 1 83 ? 2.272 -14.533 5.811 1.00 54.72 83 THR A O 1
ATOM 640 N N . VAL A 1 84 ? 1.543 -15.603 3.996 1.00 56.00 84 VAL A N 1
ATOM 641 C CA . VAL A 1 84 ? 0.086 -15.462 4.245 1.00 56.00 84 VAL A CA 1
ATOM 642 C C . VAL A 1 84 ? -0.338 -15.610 5.706 1.00 56.00 84 VAL A C 1
ATOM 644 O O . VAL A 1 84 ? -1.048 -14.774 6.259 1.00 56.00 84 VAL A O 1
ATOM 647 N N . ALA A 1 85 ? 0.084 -16.700 6.360 1.00 58.84 85 ALA A N 1
ATOM 648 C CA . ALA A 1 85 ? -0.360 -16.986 7.722 1.00 58.84 85 ALA A CA 1
ATOM 649 C C . ALA A 1 85 ? 0.257 -16.031 8.743 1.00 58.84 85 ALA A C 1
ATOM 651 O O . ALA A 1 85 ? -0.326 -15.804 9.800 1.00 58.84 85 ALA A O 1
ATOM 652 N N . HIS A 1 86 ? 1.430 -15.473 8.448 1.00 65.50 86 HIS A N 1
ATOM 653 C CA . HIS A 1 86 ? 2.016 -14.432 9.279 1.00 65.50 86 HIS A CA 1
ATOM 654 C C . HIS A 1 86 ? 1.277 -13.105 9.073 1.00 65.50 86 HIS A C 1
ATOM 656 O O . HIS A 1 86 ? 0.902 -12.500 10.076 1.00 65.50 86 HIS A O 1
ATOM 662 N N . GLY A 1 87 ? 0.960 -12.735 7.826 1.00 70.25 87 GLY A N 1
ATOM 663 C CA . GLY A 1 87 ? 0.190 -11.528 7.502 1.00 70.25 87 GLY A CA 1
ATOM 664 C C . GLY A 1 87 ? -1.180 -11.496 8.182 1.00 70.25 87 GLY A C 1
ATOM 665 O O . GLY A 1 87 ? -1.448 -10.615 8.997 1.00 70.25 87 GLY A O 1
ATOM 666 N N . ALA A 1 88 ? -2.014 -12.523 7.985 1.00 76.31 88 ALA A N 1
ATOM 667 C CA . ALA A 1 88 ? -3.348 -12.578 8.598 1.00 76.31 88 ALA A CA 1
ATOM 668 C C . ALA A 1 88 ? -3.311 -12.516 10.136 1.00 76.31 88 ALA A C 1
ATOM 670 O O . ALA A 1 88 ? -4.120 -11.832 10.766 1.00 76.31 88 ALA A O 1
ATOM 671 N N . ASN A 1 89 ? -2.340 -13.191 10.759 1.00 75.44 89 ASN A N 1
ATOM 672 C CA . ASN A 1 89 ? -2.159 -13.138 12.208 1.00 75.44 89 ASN A CA 1
ATOM 673 C C . ASN A 1 89 ? -1.775 -11.735 12.681 1.00 75.44 89 ASN A C 1
ATOM 675 O O . ASN A 1 89 ? -2.285 -11.276 13.703 1.00 75.44 89 ASN A O 1
ATOM 679 N N . THR A 1 90 ? -0.860 -11.069 11.979 1.00 79.06 90 THR A N 1
ATOM 680 C CA . THR A 1 90 ? -0.462 -9.693 12.282 1.00 79.06 90 THR A CA 1
ATOM 681 C C . THR A 1 90 ? -1.663 -8.764 12.221 1.00 79.06 90 THR A C 1
ATOM 683 O O . THR A 1 90 ? -1.902 -8.043 13.191 1.00 79.06 90 THR A O 1
ATOM 686 N N . VAL A 1 91 ? -2.449 -8.837 11.143 1.00 86.88 91 VAL A N 1
ATOM 687 C CA . VAL A 1 91 ? -3.641 -8.006 10.949 1.00 86.88 91 VAL A CA 1
ATOM 688 C C . VAL A 1 91 ? -4.608 -8.179 12.118 1.00 86.88 91 VAL A C 1
ATOM 690 O O . VAL A 1 91 ? -4.935 -7.204 12.793 1.00 86.88 91 VAL A O 1
ATOM 693 N N . TYR A 1 92 ? -4.979 -9.419 12.453 1.00 86.56 92 TYR A N 1
ATOM 694 C CA . TYR A 1 92 ? -5.859 -9.681 13.594 1.00 86.56 92 TYR A CA 1
ATOM 695 C C . TYR A 1 92 ? -5.288 -9.181 14.923 1.00 86.56 92 TYR A C 1
ATOM 697 O O . TYR A 1 92 ? -6.009 -8.568 15.715 1.00 86.56 92 TYR A O 1
ATOM 705 N N . ASN A 1 93 ? -3.997 -9.421 15.183 1.00 87.69 93 ASN A N 1
ATOM 706 C CA . ASN A 1 93 ? -3.358 -8.970 16.417 1.00 87.69 93 ASN A CA 1
ATOM 707 C C . ASN A 1 93 ? -3.417 -7.442 16.532 1.00 87.69 93 ASN A C 1
ATOM 709 O O . ASN A 1 93 ? -3.781 -6.943 17.592 1.00 87.69 93 ASN A O 1
ATOM 713 N N . ILE A 1 94 ? -3.105 -6.703 15.462 1.00 92.75 94 ILE A N 1
ATOM 714 C CA . ILE A 1 94 ? -3.137 -5.234 15.446 1.00 92.75 94 ILE A CA 1
ATOM 715 C C . ILE A 1 94 ? -4.570 -4.712 15.601 1.00 92.75 94 ILE A C 1
ATOM 717 O O . ILE A 1 94 ? -4.818 -3.841 16.439 1.00 92.75 94 ILE A O 1
ATOM 721 N N . LEU A 1 95 ? -5.523 -5.264 14.848 1.00 92.75 95 LEU A N 1
ATOM 722 C CA . LEU A 1 95 ? -6.918 -4.827 14.872 1.00 92.75 95 LEU A CA 1
ATOM 723 C C . LEU A 1 95 ? -7.559 -5.033 16.248 1.00 92.75 95 LEU A C 1
ATOM 725 O O . LEU A 1 95 ? -8.081 -4.073 16.820 1.00 92.75 95 LEU A O 1
ATOM 729 N N . GLU A 1 96 ? -7.442 -6.225 16.846 1.00 91.00 96 GLU A N 1
ATOM 730 C CA . GLU A 1 96 ? -7.953 -6.475 18.203 1.00 91.00 96 GLU A CA 1
ATOM 731 C C . GLU A 1 96 ? -7.236 -5.610 19.245 1.00 91.00 96 GLU A C 1
ATOM 733 O O . GLU A 1 96 ? -7.846 -5.099 20.192 1.00 91.00 96 GLU A O 1
ATOM 738 N N . TRP A 1 97 ? -5.927 -5.419 19.078 1.00 93.31 97 TRP A N 1
ATOM 739 C CA . TRP A 1 97 ? -5.117 -4.625 19.992 1.00 93.31 97 TRP A CA 1
ATOM 740 C C . TRP A 1 97 ? -5.555 -3.157 20.052 1.00 93.31 97 TRP A C 1
ATOM 742 O O . TRP A 1 97 ? -5.566 -2.574 21.145 1.00 93.31 97 TRP A O 1
ATOM 752 N N . LEU A 1 98 ? -5.982 -2.605 18.914 1.00 95.44 98 LEU A N 1
ATOM 753 C CA . LEU A 1 98 ? -6.539 -1.256 18.765 1.00 95.44 98 LEU A CA 1
ATOM 754 C C . LEU A 1 98 ? -8.067 -1.202 18.949 1.00 95.44 98 LEU A C 1
ATOM 756 O O . LEU A 1 98 ? -8.659 -0.126 18.950 1.00 95.44 98 LEU A O 1
ATOM 760 N N . GLY A 1 99 ? -8.713 -2.351 19.154 1.00 93.56 99 GLY A N 1
ATOM 761 C CA . GLY A 1 99 ? -10.143 -2.460 19.430 1.00 93.56 99 GLY A CA 1
ATOM 762 C C . GLY A 1 99 ? -11.059 -2.422 18.204 1.00 93.56 99 GLY A C 1
ATOM 763 O O . GLY A 1 99 ? -12.249 -2.145 18.351 1.00 93.56 99 GLY A O 1
ATOM 764 N N . ASN A 1 100 ? -10.539 -2.706 17.014 1.00 93.38 100 ASN A N 1
ATOM 765 C CA . ASN A 1 100 ? -11.325 -2.936 15.802 1.00 93.38 100 ASN A CA 1
ATOM 766 C C . ASN A 1 100 ? -11.690 -4.428 15.751 1.00 93.38 100 ASN A C 1
ATOM 768 O O . ASN A 1 100 ? -10.992 -5.231 15.144 1.00 93.38 100 ASN A O 1
ATOM 772 N N . ASN A 1 101 ? -12.729 -4.820 16.496 1.00 88.50 101 ASN A N 1
ATOM 773 C CA . ASN A 1 101 ? -13.049 -6.239 16.718 1.00 88.50 101 ASN A CA 1
ATOM 774 C C . ASN A 1 101 ? -14.011 -6.852 15.699 1.00 88.50 101 ASN A C 1
ATOM 776 O O . ASN A 1 101 ? -14.275 -8.051 15.773 1.00 88.50 101 ASN A O 1
ATOM 780 N N . ASP A 1 102 ? -14.555 -6.018 14.820 1.00 85.88 102 ASP A N 1
ATOM 781 C CA . ASP A 1 102 ? -15.630 -6.382 13.899 1.00 85.88 102 ASP A CA 1
ATOM 782 C C . ASP A 1 102 ? -15.116 -6.548 12.456 1.00 85.88 102 ASP A C 1
ATOM 784 O O . ASP A 1 102 ? -15.844 -7.034 11.600 1.00 85.88 102 ASP A O 1
ATOM 788 N N . THR A 1 103 ? -13.850 -6.195 12.196 1.00 87.44 103 THR A N 1
ATOM 789 C CA . THR A 1 103 ? -13.205 -6.342 10.887 1.00 87.44 103 THR A CA 1
ATOM 790 C C . THR A 1 103 ? -12.987 -7.810 10.555 1.00 87.44 103 THR A C 1
ATOM 792 O O . THR A 1 103 ? -12.327 -8.540 11.302 1.00 87.44 103 THR A O 1
ATOM 795 N N . GLN A 1 104 ? -13.470 -8.233 9.391 1.00 84.00 104 GLN A N 1
ATOM 796 C CA . GLN A 1 104 ? -13.149 -9.549 8.865 1.00 84.00 104 GLN A CA 1
ATOM 797 C C . GLN A 1 104 ? -11.785 -9.506 8.167 1.00 84.00 104 GLN A C 1
ATOM 799 O O . GLN A 1 104 ? -11.489 -8.584 7.409 1.00 84.00 104 GLN A O 1
ATOM 804 N N . VAL A 1 105 ? -10.947 -10.516 8.405 1.00 84.06 105 VAL A N 1
ATOM 805 C CA . VAL A 1 105 ? -9.714 -10.718 7.641 1.00 84.06 105 VAL A CA 1
ATOM 806 C C . VAL A 1 105 ? -9.921 -11.943 6.772 1.00 84.06 105 VAL A C 1
ATOM 808 O O . VAL A 1 105 ? -10.282 -13.010 7.273 1.00 84.06 105 VAL A O 1
ATOM 811 N N . ILE A 1 106 ? -9.715 -11.788 5.474 1.00 81.31 106 ILE A N 1
ATOM 812 C CA . ILE A 1 106 ? -9.807 -12.866 4.496 1.00 81.31 106 ILE A CA 1
ATOM 813 C C . ILE A 1 106 ? -8.498 -12.979 3.733 1.00 81.31 106 ILE A C 1
ATOM 815 O O . ILE A 1 106 ? -7.619 -12.125 3.822 1.00 81.31 106 ILE A O 1
ATOM 819 N N . ARG A 1 107 ? -8.368 -14.057 2.977 1.00 78.81 107 ARG A N 1
ATOM 820 C CA . ARG A 1 107 ? -7.236 -14.278 2.090 1.00 78.81 107 ARG A CA 1
ATOM 821 C C . ARG A 1 107 ? -7.575 -13.801 0.682 1.00 78.81 107 ARG A C 1
ATOM 823 O O . ARG A 1 107 ? -8.665 -14.116 0.213 1.00 78.81 107 ARG A O 1
ATOM 830 N N . GLY A 1 108 ? -6.649 -13.090 0.046 1.00 80.12 108 GLY A N 1
ATOM 831 C CA . GLY A 1 108 ? -6.702 -12.695 -1.360 1.00 80.12 108 GLY A CA 1
ATOM 832 C C . GLY A 1 108 ? -6.326 -13.821 -2.328 1.00 80.12 108 GLY A C 1
ATOM 833 O O . GLY A 1 108 ? -6.303 -15.003 -1.972 1.00 80.12 108 GLY A O 1
ATOM 834 N N . ALA A 1 109 ? -6.039 -13.439 -3.570 1.00 78.00 109 ALA A N 1
ATOM 835 C CA . ALA A 1 109 ? -5.608 -14.337 -4.629 1.00 78.00 109 ALA A CA 1
ATOM 836 C C . ALA A 1 109 ? -4.215 -14.925 -4.343 1.00 78.00 109 ALA A C 1
ATOM 838 O O . ALA A 1 109 ? -3.240 -14.221 -4.066 1.00 78.00 109 ALA A O 1
ATOM 839 N N . TYR A 1 110 ? -4.101 -16.247 -4.466 1.00 70.94 110 TYR A N 1
ATOM 840 C CA . TYR A 1 110 ? -2.861 -16.955 -4.174 1.00 70.94 110 TYR A CA 1
ATOM 841 C C . TYR A 1 110 ? -1.806 -16.730 -5.253 1.00 70.94 110 TYR A C 1
ATOM 843 O O . TYR A 1 110 ? -0.697 -16.290 -4.967 1.00 70.94 110 TYR A O 1
ATOM 851 N N . PHE A 1 111 ? -2.167 -17.023 -6.499 1.00 71.56 111 PHE A N 1
ATOM 852 C CA . PHE A 1 111 ? -1.254 -16.959 -7.632 1.00 71.56 111 PHE A CA 1
ATOM 853 C C . PHE A 1 111 ? -1.428 -15.649 -8.381 1.00 71.56 111 PHE A C 1
ATOM 855 O O . PHE A 1 111 ? -2.559 -15.202 -8.575 1.00 71.56 111 PHE A O 1
ATOM 862 N N . ALA A 1 112 ? -0.309 -15.071 -8.819 1.00 74.19 112 ALA A N 1
ATOM 863 C CA . ALA A 1 112 ? -0.346 -14.073 -9.879 1.00 74.19 112 ALA A CA 1
ATOM 864 C C . ALA A 1 112 ? -0.887 -14.712 -11.165 1.00 74.19 112 ALA A C 1
ATOM 866 O O . ALA A 1 112 ? -0.637 -15.896 -11.420 1.00 74.19 112 ALA A O 1
ATOM 867 N N . THR A 1 113 ? -1.583 -13.936 -11.994 1.00 74.62 113 THR A N 1
ATOM 868 C CA . THR A 1 113 ? -2.242 -14.458 -13.204 1.00 74.62 113 THR A CA 1
ATOM 869 C C . THR A 1 113 ? -1.253 -15.179 -14.134 1.00 74.62 113 THR A C 1
ATOM 871 O O . THR A 1 113 ? -1.577 -16.199 -14.740 1.00 74.62 113 THR A O 1
ATOM 874 N N . GLU A 1 114 ? -0.010 -14.700 -14.215 1.00 70.88 114 GLU A N 1
ATOM 875 C CA . GLU A 1 114 ? 1.039 -15.287 -15.059 1.00 70.88 114 GLU A CA 1
ATOM 876 C C . GLU A 1 114 ? 1.766 -16.483 -14.418 1.00 70.88 114 GLU A C 1
ATOM 878 O O . GLU A 1 114 ? 2.311 -17.336 -15.126 1.00 70.88 114 GLU A O 1
ATOM 883 N N . GLU A 1 115 ? 1.754 -16.597 -13.085 1.00 66.44 115 GLU A N 1
ATOM 884 C CA . GLU A 1 115 ? 2.441 -17.675 -12.359 1.00 66.44 115 GLU A CA 1
ATOM 885 C C . GLU A 1 115 ? 1.840 -19.047 -12.682 1.00 66.44 115 GLU A C 1
ATOM 887 O O . GLU A 1 115 ? 2.542 -20.059 -12.722 1.00 66.44 115 GLU A O 1
ATOM 892 N N . VAL A 1 116 ? 0.550 -19.070 -12.998 1.00 61.53 116 VAL A N 1
ATOM 893 C CA . VAL A 1 116 ? -0.160 -20.240 -13.509 1.00 61.53 116 VAL A CA 1
ATOM 894 C C . VAL A 1 116 ? 0.548 -20.869 -14.711 1.00 61.53 116 VAL A C 1
ATOM 896 O O . VAL A 1 116 ? 0.690 -22.091 -14.786 1.00 61.53 116 VAL A O 1
ATOM 899 N N . ALA A 1 117 ? 0.962 -20.036 -15.667 1.00 62.66 117 ALA A N 1
ATOM 900 C CA . ALA A 1 117 ? 1.519 -20.484 -16.936 1.00 62.66 117 ALA A CA 1
ATOM 901 C C . ALA A 1 117 ? 3.033 -20.718 -16.850 1.00 62.66 117 ALA A C 1
ATOM 903 O O . ALA A 1 117 ? 3.545 -21.651 -17.473 1.00 62.66 117 ALA A O 1
ATOM 904 N N . TYR A 1 118 ? 3.738 -19.892 -16.070 1.00 59.66 118 TYR A N 1
ATOM 905 C CA . TYR A 1 118 ? 5.202 -19.805 -16.116 1.00 59.66 118 TYR A CA 1
ATOM 906 C C . TYR A 1 118 ? 5.912 -20.080 -14.784 1.00 59.66 118 TYR A C 1
ATOM 908 O O . TYR A 1 118 ? 7.133 -20.227 -14.760 1.00 59.66 118 TYR A O 1
ATOM 916 N N . GLY A 1 119 ? 5.187 -20.175 -13.668 1.00 56.62 119 GLY A N 1
ATOM 917 C CA . GLY A 1 119 ? 5.776 -20.390 -12.348 1.00 56.62 119 GLY A CA 1
ATOM 918 C C . GLY A 1 119 ? 6.572 -21.694 -12.255 1.00 56.62 119 GLY A C 1
ATOM 919 O O . GLY A 1 119 ? 6.258 -22.695 -12.902 1.00 56.62 119 GLY A O 1
ATOM 920 N N . ALA A 1 120 ? 7.572 -21.739 -11.367 1.00 45.84 120 ALA A N 1
ATOM 921 C CA . ALA A 1 120 ? 8.312 -22.972 -11.050 1.00 45.84 120 ALA A CA 1
ATOM 922 C C . ALA A 1 120 ? 7.386 -24.106 -10.547 1.00 45.84 120 ALA A C 1
ATOM 924 O O . ALA A 1 120 ? 7.721 -25.290 -10.626 1.00 45.84 120 ALA A O 1
ATOM 925 N N . ASN A 1 121 ? 6.192 -23.734 -10.075 1.00 47.75 121 ASN A N 1
ATOM 926 C CA . ASN A 1 121 ? 5.107 -24.620 -9.674 1.00 47.75 121 ASN A CA 1
ATOM 927 C C . ASN A 1 121 ? 4.113 -24.933 -10.812 1.00 47.75 121 ASN A C 1
ATOM 929 O O . ASN A 1 121 ? 3.095 -25.554 -10.528 1.00 47.75 121 ASN A O 1
ATOM 933 N N . GLY A 1 122 ? 4.378 -24.569 -12.075 1.00 41.53 122 GLY A N 1
ATOM 934 C CA . GLY A 1 122 ? 3.485 -24.662 -13.253 1.00 41.53 122 GLY A CA 1
ATOM 935 C C . GLY A 1 122 ? 3.000 -26.069 -13.652 1.00 41.53 122 GLY A C 1
ATOM 936 O O . GLY A 1 122 ? 2.506 -26.290 -14.754 1.00 41.53 122 GLY A O 1
ATOM 937 N N . LYS A 1 123 ? 3.148 -27.056 -12.761 1.00 44.16 123 LYS A N 1
ATOM 938 C CA . LYS A 1 123 ? 2.516 -28.385 -12.791 1.00 44.16 123 LYS A CA 1
ATOM 939 C C . LYS A 1 123 ? 2.133 -28.875 -11.390 1.00 44.16 123 LYS A C 1
ATOM 941 O O . LYS A 1 123 ? 2.170 -30.080 -11.125 1.00 44.16 123 LYS A O 1
ATOM 946 N N . ALA A 1 124 ? 1.833 -27.978 -10.455 1.00 40.91 124 ALA A N 1
ATOM 947 C CA . ALA A 1 124 ? 1.390 -28.371 -9.131 1.00 40.91 124 ALA A CA 1
ATOM 948 C C . ALA A 1 124 ? 0.103 -29.193 -9.297 1.00 40.91 124 ALA A C 1
ATOM 950 O O . ALA A 1 124 ? -0.898 -28.722 -9.822 1.00 40.91 124 ALA A O 1
ATOM 951 N N . SER A 1 125 ? 0.152 -30.461 -8.888 1.00 40.69 125 SER A N 1
ATOM 952 C CA . SER A 1 125 ? -0.909 -31.469 -9.031 1.00 40.69 125 SER A CA 1
ATOM 953 C C . SER A 1 125 ? -2.135 -31.210 -8.140 1.00 40.69 125 SER A C 1
ATOM 955 O O . SER A 1 125 ? -2.772 -32.149 -7.660 1.00 40.69 125 SER A O 1
ATOM 957 N N . VAL A 1 126 ? -2.399 -29.953 -7.810 1.00 44.72 126 VAL A N 1
ATOM 958 C CA . VAL A 1 126 ? -3.500 -29.496 -6.967 1.00 44.72 126 VAL A CA 1
ATOM 959 C C . VAL A 1 126 ? -4.652 -29.137 -7.885 1.00 44.72 126 VAL A C 1
ATOM 961 O O . VAL A 1 126 ? -4.445 -28.429 -8.859 1.00 44.72 126 VAL A O 1
ATOM 964 N N . SER A 1 127 ? -5.844 -29.670 -7.604 1.00 42.94 127 SER A N 1
ATOM 965 C CA . SER A 1 127 ? -7.058 -29.374 -8.365 1.00 42.94 127 SER A CA 1
ATOM 966 C C . SER A 1 127 ? -7.336 -27.866 -8.317 1.00 42.94 127 SER A C 1
ATOM 968 O O . SER A 1 127 ? -7.712 -27.378 -7.249 1.00 42.94 127 SER A O 1
ATOM 970 N N . PRO A 1 128 ? -7.125 -27.136 -9.424 1.00 48.41 128 PRO A N 1
ATOM 971 C CA . PRO A 1 128 ? -7.346 -25.701 -9.464 1.00 48.41 128 PRO A CA 1
ATOM 972 C C . PRO A 1 128 ? -8.845 -25.405 -9.471 1.00 48.41 128 PRO A C 1
ATOM 974 O O . PRO A 1 128 ? -9.645 -26.206 -9.965 1.00 48.41 128 PRO A O 1
ATOM 977 N N . VAL A 1 129 ? -9.222 -24.244 -8.943 1.00 50.91 129 VAL A N 1
ATOM 978 C CA . VAL A 1 129 ? -10.517 -23.635 -9.259 1.00 50.91 129 VAL A CA 1
ATOM 979 C C . VAL A 1 129 ? -10.274 -22.699 -10.432 1.00 50.91 129 VAL A C 1
ATOM 981 O O . VAL A 1 129 ? -9.498 -21.759 -10.284 1.00 50.91 129 VAL A O 1
ATOM 984 N N . ASN A 1 130 ? -10.896 -22.993 -11.574 1.00 50.94 130 ASN A N 1
ATOM 985 C CA . ASN A 1 130 ? -10.930 -22.088 -12.718 1.00 50.94 130 ASN A CA 1
ATOM 986 C C . ASN A 1 130 ? -12.149 -21.173 -12.569 1.00 50.94 130 ASN A C 1
ATOM 988 O O . ASN A 1 130 ? -13.272 -21.681 -12.484 1.00 50.94 130 ASN A O 1
ATOM 992 N N . ASP A 1 131 ? -11.939 -19.859 -12.510 1.00 56.06 131 ASP A N 1
ATOM 993 C CA . ASP A 1 131 ? -13.013 -18.871 -12.664 1.00 56.06 131 ASP A CA 1
ATOM 994 C C . ASP A 1 131 ? -12.777 -18.101 -13.969 1.00 56.06 131 ASP A C 1
ATOM 996 O O . ASP A 1 131 ? -12.076 -17.092 -13.991 1.00 56.06 131 ASP A O 1
ATOM 1000 N N . ASP A 1 132 ? -13.394 -18.578 -15.058 1.00 55.38 132 ASP A N 1
ATOM 1001 C CA . ASP A 1 132 ? -13.313 -17.992 -16.409 1.00 55.38 132 ASP A CA 1
ATOM 1002 C C . ASP A 1 132 ? -13.797 -16.522 -16.474 1.00 55.38 132 ASP A C 1
ATOM 1004 O O . ASP A 1 132 ? -13.755 -15.894 -17.536 1.00 55.38 132 ASP A O 1
ATOM 1008 N N . LYS A 1 133 ? -14.334 -15.983 -15.368 1.00 55.00 133 LYS A N 1
ATOM 1009 C CA . LYS A 1 133 ? -14.832 -14.609 -15.243 1.00 55.00 133 LYS A CA 1
ATOM 1010 C C . LYS A 1 133 ? -13.978 -13.716 -14.345 1.00 55.00 133 LYS A C 1
ATOM 1012 O O . LYS A 1 133 ? -14.295 -12.535 -14.256 1.00 55.00 133 LYS A O 1
ATOM 1017 N N . ALA A 1 134 ? -12.954 -14.243 -13.674 1.00 57.84 134 ALA A N 1
ATOM 1018 C CA . ALA A 1 134 ? -12.169 -13.462 -12.720 1.00 57.84 134 ALA A CA 1
ATOM 1019 C C . ALA A 1 134 ? -11.316 -12.394 -13.426 1.00 57.84 134 ALA A C 1
ATOM 1021 O O . ALA A 1 134 ? -11.378 -11.223 -13.069 1.00 57.84 134 ALA A O 1
ATOM 1022 N N . VAL A 1 135 ? -10.594 -12.773 -14.484 1.00 59.28 135 VAL A N 1
ATOM 1023 C CA . VAL A 1 135 ? -9.887 -11.843 -15.382 1.00 59.28 135 VAL A CA 1
ATOM 1024 C C . VAL A 1 135 ? -10.314 -12.155 -16.815 1.00 59.28 135 VAL A C 1
ATOM 1026 O O . VAL A 1 135 ? -10.173 -13.288 -17.281 1.00 59.28 135 VAL A O 1
ATOM 1029 N N . LEU A 1 136 ? -10.890 -11.174 -17.518 1.00 57.53 136 LEU A N 1
ATOM 1030 C CA . LEU A 1 136 ? -11.583 -11.415 -18.788 1.00 57.53 136 LEU A CA 1
ATOM 1031 C C . LEU A 1 136 ? -10.650 -12.057 -19.832 1.00 57.53 136 LEU A C 1
ATOM 1033 O O . LEU A 1 136 ? -9.660 -11.466 -20.260 1.00 57.53 136 LEU A O 1
ATOM 1037 N N . GLY A 1 137 ? -11.007 -13.259 -20.293 1.00 55.81 137 GLY A N 1
ATOM 1038 C CA . GLY A 1 137 ? -10.306 -13.947 -21.381 1.00 55.81 137 GLY A CA 1
ATOM 1039 C C . GLY A 1 137 ? -9.048 -14.722 -20.976 1.00 55.81 137 GLY A C 1
ATOM 1040 O O . GLY A 1 137 ? -8.294 -15.123 -21.865 1.00 55.81 137 GLY A O 1
ATOM 1041 N N . ARG A 1 138 ? -8.810 -14.957 -19.679 1.00 58.09 138 ARG A N 1
ATOM 1042 C CA . ARG A 1 138 ? -7.673 -15.746 -19.174 1.00 58.09 138 ARG A CA 1
ATOM 1043 C C . ARG A 1 138 ? -8.174 -16.903 -18.305 1.00 58.09 138 ARG A C 1
ATOM 1045 O O . ARG A 1 138 ? -9.093 -16.727 -17.514 1.00 58.09 138 ARG A O 1
ATOM 1052 N N . GLU A 1 139 ? -7.565 -18.079 -18.461 1.00 57.03 139 GLU A N 1
ATOM 1053 C CA . GLU A 1 139 ? -7.697 -19.131 -17.450 1.00 57.03 139 GLU A CA 1
ATOM 1054 C C . GLU A 1 139 ? -6.884 -18.720 -16.225 1.00 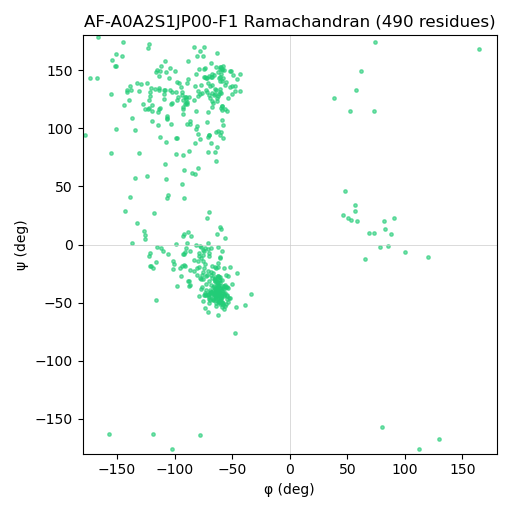57.03 139 GLU A C 1
ATOM 1056 O O . GLU A 1 139 ? -5.730 -18.304 -16.350 1.00 57.03 139 GLU A O 1
ATOM 1061 N N . ASP A 1 140 ? -7.484 -18.851 -15.054 1.00 54.12 140 ASP A N 1
ATOM 1062 C CA . ASP A 1 140 ? -6.900 -18.430 -13.792 1.00 54.12 140 ASP A CA 1
ATOM 1063 C C . ASP A 1 140 ? -7.034 -19.574 -12.795 1.00 54.12 140 ASP A C 1
ATOM 1065 O O . ASP A 1 140 ? -8.077 -20.217 -12.688 1.00 54.12 140 ASP A O 1
ATOM 1069 N N . TYR A 1 141 ? -5.943 -19.879 -12.109 1.00 57.53 141 TYR A N 1
ATOM 1070 C CA . TYR A 1 141 ? -5.825 -21.065 -11.286 1.00 57.53 141 TYR A CA 1
ATOM 1071 C C . TYR A 1 141 ? -5.561 -20.576 -9.883 1.00 57.53 141 TYR A C 1
ATOM 1073 O O . TYR A 1 141 ? -4.512 -20.006 -9.619 1.00 57.53 141 TYR A O 1
ATOM 1081 N N . GLN A 1 142 ? -6.498 -20.828 -8.975 1.00 54.53 142 GLN A N 1
ATOM 1082 C CA . GLN A 1 142 ? -6.338 -20.473 -7.570 1.00 54.53 142 GLN A CA 1
ATOM 1083 C C . GLN A 1 142 ? -6.260 -21.713 -6.695 1.00 54.53 142 GLN A C 1
ATOM 1085 O O . GLN A 1 142 ? -6.922 -22.729 -6.948 1.00 54.53 142 GLN A O 1
ATOM 1090 N N . LEU A 1 143 ? -5.445 -21.626 -5.638 1.00 50.19 143 LEU A N 1
ATOM 1091 C CA . LEU A 1 143 ? -5.519 -22.617 -4.577 1.00 50.19 143 LEU A CA 1
ATOM 1092 C C . LEU A 1 143 ? -6.825 -22.406 -3.816 1.00 50.19 143 LEU A C 1
ATOM 1094 O O . LEU A 1 143 ? -7.087 -21.293 -3.357 1.00 50.19 143 LEU A O 1
ATOM 1098 N N . PRO A 1 144 ? -7.625 -23.466 -3.623 1.00 44.06 144 PRO A N 1
ATOM 1099 C CA . PRO A 1 144 ? -8.798 -23.359 -2.784 1.00 44.06 144 PRO A CA 1
ATOM 1100 C C . PRO A 1 144 ? -8.385 -22.917 -1.376 1.00 44.06 144 PRO A C 1
ATOM 1102 O O . PRO A 1 144 ? -7.387 -23.392 -0.823 1.00 44.06 144 PRO A O 1
ATOM 1105 N N . ASN A 1 145 ? -9.221 -22.088 -0.753 1.00 44.53 145 ASN A N 1
ATOM 1106 C CA . ASN A 1 145 ? -9.303 -21.983 0.700 1.00 44.53 145 ASN A CA 1
ATOM 1107 C C . ASN A 1 145 ? -9.802 -23.336 1.249 1.00 44.53 145 ASN A C 1
ATOM 1109 O O . ASN A 1 145 ? -10.966 -23.489 1.601 1.00 44.53 145 ASN A O 1
ATOM 1113 N N . SER A 1 146 ? -8.972 -24.385 1.218 1.00 39.38 146 SER A N 1
ATOM 1114 C CA . SER A 1 146 ? -9.398 -25.725 1.626 1.00 39.38 146 SER A CA 1
ATOM 1115 C C . SER A 1 146 ? -9.140 -25.958 3.109 1.00 39.38 146 SER A C 1
ATOM 1117 O O . SER A 1 146 ? -8.002 -25.871 3.572 1.00 39.38 146 SER A O 1
ATOM 1119 N N . SER A 1 147 ? -10.177 -26.363 3.831 1.00 39.72 147 SER A N 1
ATOM 1120 C CA . SER A 1 147 ? -10.059 -27.213 5.013 1.00 39.72 147 SER A CA 1
ATOM 1121 C C . SER A 1 147 ? -10.129 -28.671 4.598 1.00 39.72 147 SER A C 1
ATOM 1123 O O . SER A 1 147 ? -11.020 -29.086 3.861 1.00 39.72 147 SER A O 1
ATOM 1125 N N . ASP A 1 148 ? -9.288 -29.490 5.212 1.00 42.50 148 ASP A N 1
ATOM 1126 C CA . ASP A 1 148 ? -9.798 -30.768 5.678 1.00 42.50 148 ASP A CA 1
ATOM 1127 C C . ASP A 1 148 ? -10.510 -30.519 7.018 1.00 42.50 148 ASP A C 1
ATOM 1129 O O . ASP A 1 148 ? -9.882 -30.386 8.071 1.00 42.50 148 ASP A O 1
ATOM 1133 N N . PHE A 1 149 ? -11.842 -30.411 6.983 1.00 42.25 149 PHE A N 1
ATOM 1134 C CA . PHE A 1 149 ? -12.664 -30.196 8.181 1.00 42.25 149 PHE A CA 1
ATOM 1135 C C . PHE A 1 149 ? -12.558 -31.354 9.187 1.00 42.25 149 PHE A C 1
ATOM 1137 O O . PHE A 1 149 ? -12.943 -31.191 10.344 1.00 42.25 149 PHE A O 1
ATOM 1144 N N . SER A 1 150 ? -12.042 -32.520 8.773 1.00 40.44 150 SER A N 1
ATOM 1145 C CA . SER A 1 150 ? -11.846 -33.666 9.662 1.00 40.44 150 SER A CA 1
ATOM 1146 C C . SER A 1 150 ? -10.579 -33.559 10.518 1.00 40.44 150 SER A C 1
ATOM 1148 O O . SER A 1 150 ? -10.511 -34.184 11.577 1.00 40.44 150 SER A O 1
ATOM 1150 N N . THR A 1 151 ? -9.611 -32.729 10.111 1.00 46.31 151 THR A N 1
ATOM 1151 C CA . THR A 1 151 ? -8.336 -32.536 10.821 1.00 46.31 151 THR A CA 1
ATOM 1152 C C . THR A 1 151 ? -8.095 -31.098 11.277 1.00 46.31 151 THR A C 1
ATOM 1154 O O . THR A 1 151 ? -7.261 -30.887 12.155 1.00 46.31 151 THR A O 1
ATOM 1157 N N . GLY A 1 152 ? -8.796 -30.097 10.726 1.00 41.38 152 GLY A N 1
ATOM 1158 C CA . GLY A 1 152 ? -8.631 -28.685 11.106 1.00 41.38 152 GLY A CA 1
ATOM 1159 C C . GLY A 1 152 ? -7.203 -28.161 10.915 1.00 41.38 152 GLY A C 1
ATOM 1160 O O . GLY A 1 152 ? -6.815 -27.192 11.560 1.00 41.38 152 GLY A O 1
ATOM 1161 N N . THR A 1 153 ? -6.404 -28.837 10.084 1.00 38.81 153 THR A N 1
ATOM 1162 C CA . THR A 1 153 ? -4.965 -28.612 9.961 1.00 38.81 153 THR A CA 1
ATOM 1163 C C . THR A 1 153 ? -4.651 -28.066 8.572 1.00 38.81 153 THR A C 1
ATOM 1165 O O . THR A 1 153 ? -4.797 -28.771 7.575 1.00 38.81 153 THR A O 1
ATOM 1168 N N . TRP A 1 154 ? -4.178 -26.821 8.494 1.00 43.56 154 TRP A N 1
ATOM 1169 C CA . TRP A 1 154 ? -3.390 -26.369 7.350 1.00 43.56 154 TRP A CA 1
ATOM 1170 C C . TRP A 1 154 ? -2.028 -27.057 7.357 1.00 43.56 154 TRP A C 1
ATOM 1172 O O . TRP A 1 154 ? -1.343 -27.074 8.375 1.00 43.56 154 TRP A O 1
ATOM 1182 N N . ASN A 1 155 ? -1.570 -27.519 6.196 1.00 37.59 155 ASN A N 1
ATOM 1183 C CA . ASN A 1 155 ? -0.170 -27.883 6.004 1.00 37.59 155 ASN A CA 1
ATOM 1184 C C . ASN A 1 155 ? 0.647 -26.612 5.691 1.00 37.59 155 ASN A C 1
ATOM 1186 O O . ASN A 1 155 ? 1.248 -26.484 4.625 1.00 37.59 155 ASN A O 1
ATOM 1190 N N . LEU A 1 156 ? 0.665 -25.654 6.628 1.00 38.50 156 LEU A N 1
ATOM 1191 C CA . LEU A 1 156 ? 1.569 -24.491 6.583 1.00 38.50 156 LEU A CA 1
ATOM 1192 C C . LEU A 1 156 ? 3.051 -24.913 6.600 1.00 38.50 156 LEU A C 1
ATOM 1194 O O . LEU A 1 156 ? 3.928 -24.105 6.310 1.00 38.50 156 LEU A O 1
ATOM 1198 N N . GLU A 1 157 ? 3.346 -26.189 6.880 1.00 34.25 157 GLU A N 1
ATOM 1199 C CA . GLU A 1 157 ? 4.673 -26.795 6.723 1.00 34.25 157 GLU A CA 1
ATOM 1200 C C . GLU A 1 157 ? 5.139 -26.942 5.266 1.00 34.25 157 GLU A C 1
ATOM 1202 O O . GLU A 1 157 ? 6.298 -27.288 5.033 1.00 34.25 157 GLU A O 1
ATOM 1207 N N . ARG A 1 158 ? 4.330 -26.591 4.255 1.00 39.12 158 ARG A N 1
ATOM 1208 C CA . ARG A 1 158 ? 4.832 -26.476 2.872 1.00 39.12 158 ARG A CA 1
ATOM 1209 C C . ARG A 1 158 ? 5.732 -25.253 2.626 1.00 39.12 158 ARG A C 1
ATOM 1211 O O . ARG A 1 158 ? 5.952 -24.911 1.470 1.00 39.12 158 ARG A O 1
ATOM 1218 N N . ARG A 1 159 ? 6.356 -24.691 3.673 1.00 37.53 159 ARG A N 1
ATOM 1219 C CA . ARG A 1 159 ? 7.480 -23.730 3.596 1.00 37.53 159 ARG A CA 1
ATOM 1220 C C . ARG A 1 159 ? 8.577 -24.139 2.600 1.00 37.53 159 ARG A C 1
ATOM 1222 O O . ARG A 1 159 ? 9.294 -23.281 2.114 1.00 37.53 159 ARG A O 1
ATOM 1229 N N . ASN A 1 160 ? 8.698 -25.436 2.299 1.00 33.12 160 ASN A N 1
ATOM 1230 C CA . ASN A 1 160 ? 9.737 -25.986 1.423 1.00 33.12 160 ASN A CA 1
ATOM 1231 C C . ASN A 1 160 ? 9.227 -26.544 0.080 1.00 33.12 160 ASN A C 1
ATOM 1233 O O . ASN A 1 160 ? 10.038 -27.038 -0.697 1.00 33.12 160 ASN A O 1
ATOM 1237 N N . ALA A 1 161 ? 7.914 -26.556 -0.181 1.00 31.66 161 ALA A N 1
ATOM 1238 C CA . ALA A 1 161 ? 7.345 -27.268 -1.336 1.00 31.66 161 ALA A CA 1
ATOM 1239 C C . ALA A 1 161 ? 6.554 -26.385 -2.308 1.00 31.66 161 ALA A C 1
ATOM 1241 O O . ALA A 1 161 ? 6.143 -26.880 -3.354 1.00 31.66 161 ALA A O 1
ATOM 1242 N N . MET A 1 162 ? 6.313 -25.121 -1.974 1.00 38.09 162 MET A N 1
ATOM 1243 C CA . MET A 1 162 ? 5.665 -24.172 -2.873 1.00 38.09 162 MET A CA 1
ATOM 1244 C C . MET A 1 162 ? 6.717 -23.126 -3.176 1.00 38.09 162 MET A C 1
ATOM 1246 O O . MET A 1 162 ? 7.110 -22.370 -2.293 1.00 38.09 162 MET A O 1
ATOM 1250 N N . GLY A 1 163 ? 7.294 -23.243 -4.373 1.00 40.12 163 GLY A N 1
ATOM 1251 C CA . GLY A 1 163 ? 8.374 -22.383 -4.822 1.00 40.12 163 GLY A CA 1
ATOM 1252 C C . GLY A 1 163 ? 8.001 -20.926 -4.625 1.00 40.12 163 GLY A C 1
ATOM 1253 O O . GLY A 1 163 ? 6.828 -20.564 -4.677 1.00 40.12 163 GLY A O 1
ATOM 1254 N N . ILE A 1 164 ? 9.025 -20.123 -4.383 1.00 49.19 164 ILE A N 1
ATOM 1255 C CA . ILE A 1 164 ? 8.938 -18.680 -4.463 1.00 49.19 164 ILE A CA 1
ATOM 1256 C C . ILE A 1 164 ? 8.141 -18.331 -5.739 1.00 49.19 164 ILE A C 1
ATOM 1258 O O . ILE A 1 164 ? 8.426 -18.941 -6.775 1.00 49.19 164 ILE A O 1
ATOM 1262 N N . ASN A 1 165 ? 7.140 -17.436 -5.659 1.00 54.78 165 ASN A N 1
ATOM 1263 C CA . ASN A 1 165 ? 6.410 -16.944 -6.842 1.00 54.78 165 ASN A CA 1
ATOM 1264 C C . ASN A 1 165 ? 7.436 -16.639 -7.955 1.00 54.78 165 ASN A C 1
ATOM 1266 O O . ASN A 1 165 ? 8.571 -16.262 -7.648 1.00 54.78 165 ASN A O 1
ATOM 1270 N N . LEU A 1 166 ? 7.067 -16.843 -9.223 1.00 58.25 166 LEU A N 1
ATOM 1271 C CA . LEU A 1 166 ? 7.867 -16.547 -10.417 1.00 58.25 166 LEU A CA 1
ATOM 1272 C C . LEU A 1 166 ? 8.774 -15.306 -10.260 1.00 58.25 166 LEU A C 1
ATOM 1274 O O . LEU A 1 166 ? 9.954 -15.356 -10.613 1.00 58.25 166 LEU A O 1
ATOM 1278 N N . TYR A 1 167 ? 8.241 -14.233 -9.670 1.00 62.56 167 TYR A N 1
ATOM 1279 C CA . TYR A 1 167 ? 8.970 -12.991 -9.392 1.00 62.56 167 TYR A CA 1
ATOM 1280 C C . TYR A 1 167 ? 9.549 -12.895 -7.979 1.00 62.56 167 TYR A C 1
ATOM 1282 O O . TYR A 1 167 ? 10.500 -12.159 -7.724 1.00 62.56 167 TYR A O 1
ATOM 1290 N N . GLY A 1 168 ? 9.042 -13.676 -7.033 1.00 59.12 168 GLY A N 1
ATOM 1291 C CA . GLY A 1 168 ? 9.524 -13.609 -5.668 1.00 59.12 168 GLY A CA 1
ATOM 1292 C C . GLY A 1 168 ? 10.968 -14.098 -5.493 1.00 59.12 168 GLY A C 1
ATOM 1293 O O . GLY A 1 168 ? 11.600 -13.822 -4.475 1.00 59.12 168 GLY A O 1
ATOM 1294 N N . GLN A 1 169 ? 11.507 -14.863 -6.454 1.00 58.16 169 GLN A N 1
ATOM 1295 C CA . GLN A 1 169 ? 12.881 -15.387 -6.392 1.00 58.16 169 GLN A CA 1
ATOM 1296 C C . GLN A 1 169 ? 13.939 -14.283 -6.427 1.00 58.16 169 GLN A C 1
ATOM 1298 O O . GLN A 1 169 ? 15.069 -14.493 -5.980 1.00 58.16 169 GLN A O 1
ATOM 1303 N N . TYR A 1 170 ? 13.536 -13.108 -6.903 1.00 60.66 170 TYR A N 1
ATOM 1304 C CA . TYR A 1 170 ? 14.341 -11.899 -6.973 1.00 60.66 170 TYR A CA 1
ATOM 1305 C C . TYR A 1 170 ? 14.249 -11.052 -5.706 1.00 60.66 170 TYR A C 1
ATOM 1307 O O . TYR A 1 170 ? 14.890 -10.012 -5.607 1.00 60.66 170 TYR A O 1
ATOM 1315 N N . VAL A 1 171 ? 13.495 -11.519 -4.709 1.00 60.03 171 VAL A N 1
ATOM 1316 C CA . VAL A 1 171 ? 13.452 -10.879 -3.402 1.00 60.03 171 VAL A CA 1
ATOM 1317 C C . VAL A 1 171 ? 14.701 -11.236 -2.610 1.00 60.03 171 VAL A C 1
ATOM 1319 O O . VAL A 1 171 ? 15.147 -12.393 -2.628 1.00 60.03 171 VAL A O 1
ATOM 1322 N N . PRO A 1 172 ? 15.297 -10.256 -1.916 1.00 56.09 172 PRO A N 1
ATOM 1323 C CA . PRO A 1 172 ? 16.560 -10.460 -1.235 1.00 56.09 172 PRO A CA 1
ATOM 1324 C C . PRO A 1 172 ? 16.499 -11.564 -0.187 1.00 56.09 172 PRO A C 1
ATOM 1326 O O . PRO A 1 172 ? 15.485 -11.746 0.481 1.00 56.09 172 PRO A O 1
ATOM 1329 N N . GLY A 1 173 ? 17.615 -12.278 -0.015 1.00 53.47 173 GLY A N 1
ATOM 1330 C CA . GLY A 1 173 ? 17.726 -13.443 0.868 1.00 53.47 173 GLY A CA 1
ATOM 1331 C C . GLY A 1 173 ? 17.123 -13.232 2.260 1.00 53.47 173 GLY A C 1
ATOM 1332 O O . GLY A 1 173 ? 16.241 -13.993 2.627 1.00 53.47 173 GLY A O 1
ATOM 1333 N N . PRO A 1 174 ? 17.491 -12.191 3.021 1.00 54.06 174 PRO A N 1
ATOM 1334 C CA . PRO A 1 174 ? 16.929 -11.956 4.351 1.00 54.06 174 PRO A CA 1
ATOM 1335 C C . PRO A 1 174 ? 15.407 -11.742 4.361 1.00 54.06 174 PRO A C 1
ATOM 1337 O O . PRO A 1 174 ? 14.735 -12.243 5.263 1.00 54.06 174 PRO A O 1
ATOM 1340 N N . TRP A 1 175 ? 14.846 -11.066 3.358 1.00 57.00 175 TRP A N 1
ATOM 1341 C CA . TRP A 1 175 ? 13.401 -10.844 3.215 1.00 57.00 175 TRP A CA 1
ATOM 1342 C C . TRP A 1 175 ? 12.678 -12.121 2.784 1.00 57.00 175 TRP A C 1
ATOM 1344 O O . TRP A 1 175 ? 11.663 -12.509 3.360 1.00 57.00 175 TRP A O 1
ATOM 1354 N N . ARG A 1 176 ? 13.269 -12.835 1.829 1.00 56.94 176 ARG A N 1
ATOM 1355 C CA . ARG A 1 176 ? 12.807 -14.130 1.330 1.00 56.94 176 ARG A CA 1
ATOM 1356 C C . ARG A 1 176 ? 12.844 -15.222 2.404 1.00 56.94 176 ARG A C 1
ATOM 1358 O O . ARG A 1 176 ? 11.935 -16.047 2.471 1.00 56.94 176 ARG A O 1
ATOM 1365 N N . ASP A 1 177 ? 13.880 -15.226 3.237 1.00 53.03 177 ASP A N 1
ATOM 1366 C CA . ASP A 1 177 ? 14.171 -16.288 4.202 1.00 53.03 177 ASP A CA 1
ATOM 1367 C C . ASP A 1 177 ? 13.465 -16.042 5.548 1.00 53.03 177 ASP A C 1
ATOM 1369 O O . ASP A 1 177 ? 13.060 -17.001 6.210 1.00 53.03 177 ASP A O 1
ATOM 1373 N N . ASN A 1 178 ? 13.267 -14.778 5.950 1.00 53.25 178 ASN A N 1
ATOM 1374 C CA . ASN A 1 178 ? 12.522 -14.440 7.170 1.00 53.25 178 ASN A CA 1
ATOM 1375 C C . ASN A 1 178 ? 11.031 -14.205 6.912 1.00 53.25 178 ASN A C 1
ATOM 1377 O O . ASN A 1 178 ? 10.238 -14.274 7.852 1.00 53.25 178 ASN A O 1
ATOM 1381 N N . GLY A 1 179 ? 10.638 -13.975 5.655 1.00 50.00 179 GLY A N 1
ATOM 1382 C CA . GLY A 1 179 ? 9.257 -13.930 5.179 1.00 50.00 179 GLY A CA 1
ATOM 1383 C C . GLY A 1 179 ? 8.389 -12.790 5.741 1.00 50.00 179 GLY A C 1
ATOM 1384 O O . GLY A 1 179 ? 7.290 -12.545 5.249 1.00 50.00 179 GLY A O 1
ATOM 1385 N N . SER A 1 180 ? 8.848 -12.102 6.782 1.00 62.50 180 SER A N 1
ATOM 1386 C CA . SER A 1 180 ? 8.202 -10.934 7.357 1.00 62.50 180 SER A CA 1
ATOM 1387 C C . SER A 1 180 ? 9.229 -10.071 8.084 1.00 62.50 180 SER A C 1
ATOM 1389 O O . SER A 1 180 ? 9.961 -10.564 8.947 1.00 62.50 180 SER A O 1
ATOM 1391 N N . THR A 1 181 ? 9.249 -8.770 7.795 1.00 63.69 181 THR A N 1
ATOM 1392 C CA . THR A 1 181 ? 10.097 -7.793 8.510 1.00 63.69 181 THR A CA 1
ATOM 1393 C C . THR A 1 181 ? 9.589 -7.477 9.917 1.00 63.69 181 THR A C 1
ATOM 1395 O O . THR A 1 181 ? 10.248 -6.790 10.693 1.00 63.69 181 THR A O 1
ATOM 1398 N N . LEU A 1 182 ? 8.448 -8.051 10.300 1.00 70.56 182 LEU A N 1
ATOM 1399 C CA . LEU A 1 182 ? 7.904 -7.999 11.657 1.00 70.56 182 LEU A CA 1
ATOM 1400 C C . LEU A 1 182 ? 8.618 -8.969 12.612 1.00 70.56 182 LEU A C 1
ATOM 1402 O O . LEU A 1 182 ? 8.293 -9.028 13.807 1.00 70.56 182 LEU A O 1
ATOM 1406 N N . TYR A 1 183 ? 9.578 -9.748 12.099 1.00 63.47 183 TYR A N 1
ATOM 1407 C CA . TYR A 1 183 ? 10.355 -10.699 12.878 1.00 63.47 183 TYR A CA 1
ATOM 1408 C C . TYR A 1 183 ? 11.003 -10.018 14.091 1.00 63.47 183 TYR A C 1
ATOM 1410 O O . TYR A 1 183 ? 11.699 -9.013 13.984 1.00 63.47 183 TYR A O 1
ATOM 1418 N N . GLY A 1 184 ? 10.753 -10.568 15.280 1.00 69.56 184 GLY A N 1
ATOM 1419 C CA . GLY A 1 184 ? 11.280 -10.020 16.529 1.00 69.56 184 GLY A CA 1
ATOM 1420 C C . GLY A 1 184 ? 10.441 -8.902 17.153 1.00 69.56 184 GLY A C 1
ATOM 1421 O O . GLY A 1 184 ? 10.767 -8.482 18.259 1.00 69.56 184 GLY A O 1
ATOM 1422 N N . THR A 1 185 ? 9.333 -8.472 16.540 1.00 78.62 185 THR A N 1
ATOM 1423 C CA . THR A 1 185 ? 8.393 -7.525 17.175 1.00 78.62 185 THR A CA 1
ATOM 1424 C C . THR A 1 185 ? 6.969 -8.049 17.310 1.00 78.62 185 THR A C 1
ATOM 1426 O O . THR A 1 185 ? 6.229 -7.576 18.170 1.00 78.62 185 THR A O 1
ATOM 1429 N N . ASP A 1 186 ? 6.589 -9.075 16.552 1.00 73.38 186 ASP A N 1
ATOM 1430 C CA . ASP A 1 186 ? 5.269 -9.719 16.597 1.00 73.38 186 ASP A CA 1
ATOM 1431 C C . ASP A 1 186 ? 4.800 -10.112 18.017 1.00 73.38 186 ASP A C 1
ATOM 1433 O O . ASP A 1 186 ? 3.616 -10.044 18.345 1.00 73.38 186 ASP A O 1
ATOM 1437 N N . HIS A 1 187 ? 5.734 -10.501 18.887 1.00 80.94 187 HIS A N 1
ATOM 1438 C CA . HIS A 1 187 ? 5.475 -10.894 20.271 1.00 80.94 187 HIS A CA 1
ATOM 1439 C C . HIS A 1 187 ? 5.259 -9.715 21.237 1.00 80.94 187 HIS A C 1
ATOM 1441 O O . HIS A 1 187 ? 4.882 -9.935 22.392 1.00 80.94 187 HIS A O 1
ATOM 1447 N N . LEU A 1 188 ? 5.518 -8.476 20.805 1.00 85.62 188 LEU A N 1
ATOM 1448 C CA . LEU A 1 188 ? 5.367 -7.275 21.632 1.00 85.62 188 LEU A CA 1
ATOM 1449 C C . LEU A 1 188 ? 3.898 -6.876 21.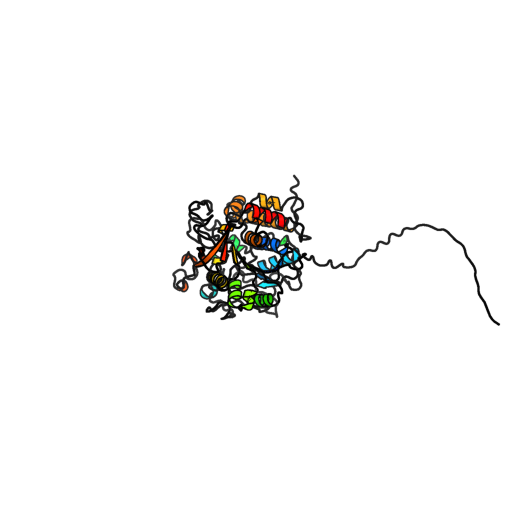813 1.00 85.62 188 LEU A C 1
ATOM 1451 O O . LEU A 1 188 ? 3.560 -6.207 22.796 1.00 85.62 188 LEU A O 1
ATOM 1455 N N . ILE A 1 189 ? 3.024 -7.294 20.895 1.00 87.44 189 ILE A N 1
ATOM 1456 C CA . ILE A 1 189 ? 1.588 -7.012 20.939 1.00 87.44 189 ILE A CA 1
ATOM 1457 C C . ILE A 1 189 ? 0.795 -8.250 21.389 1.00 87.44 189 ILE A C 1
ATOM 1459 O O . ILE A 1 189 ? 1.239 -9.387 21.209 1.00 87.44 189 ILE A O 1
ATOM 1463 N N . PRO A 1 190 ? -0.374 -8.074 22.032 1.00 85.50 190 PRO A N 1
ATOM 1464 C CA . PRO A 1 190 ? -1.209 -9.201 22.423 1.00 85.50 190 PRO A CA 1
ATOM 1465 C C . PRO A 1 190 ? -1.658 -10.017 21.208 1.00 85.50 190 PRO A C 1
ATOM 1467 O O . PRO A 1 190 ? -2.054 -9.457 20.192 1.00 85.50 190 PRO A O 1
ATOM 1470 N N . ARG A 1 191 ? -1.676 -11.345 21.353 1.00 83.38 191 ARG A N 1
ATOM 1471 C CA . ARG A 1 191 ? -2.335 -12.214 20.375 1.00 83.38 191 ARG A CA 1
ATOM 1472 C C . ARG A 1 191 ? -3.850 -12.000 20.417 1.00 83.38 191 ARG A C 1
ATOM 1474 O O . ARG A 1 191 ? -4.414 -11.948 21.518 1.00 83.38 191 ARG A O 1
ATOM 1481 N N . ALA A 1 192 ? -4.468 -11.932 19.243 1.00 81.19 192 ALA A N 1
ATOM 1482 C CA . ALA A 1 192 ? -5.911 -11.871 19.083 1.00 81.19 192 ALA A CA 1
ATOM 1483 C C . ALA A 1 192 ? -6.602 -13.121 19.662 1.00 81.19 192 ALA A C 1
ATOM 1485 O O . ALA A 1 192 ? -6.013 -14.199 19.796 1.00 81.19 192 ALA A O 1
ATOM 1486 N N . LYS A 1 193 ? -7.851 -12.945 20.077 1.00 78.38 193 LYS A N 1
ATOM 1487 C CA . LYS A 1 193 ? -8.734 -13.912 20.734 1.00 78.38 193 LYS A CA 1
ATOM 1488 C C . LYS A 1 193 ? -10.161 -13.878 20.186 1.00 78.38 193 LYS A C 1
ATOM 1490 O O . LYS A 1 193 ? -11.009 -14.578 20.743 1.00 78.38 193 LYS A O 1
ATOM 1495 N N . GLN A 1 194 ? -10.447 -13.039 19.188 1.00 66.56 194 GLN A N 1
ATOM 1496 C CA . GLN A 1 194 ? -11.743 -12.984 18.506 1.00 66.56 194 GLN A CA 1
ATOM 1497 C C . GLN A 1 194 ? -12.244 -14.391 18.144 1.00 66.56 194 GLN A C 1
ATOM 1499 O O . GLN A 1 194 ? -11.467 -15.265 17.787 1.00 66.56 194 GLN A O 1
ATOM 1504 N N . GLU A 1 195 ? -13.550 -14.645 18.254 1.00 59.91 195 GLU A N 1
ATOM 1505 C CA . GLU A 1 195 ? -14.097 -16.003 18.088 1.00 59.91 195 GLU A CA 1
ATOM 1506 C C . GLU A 1 195 ? -13.925 -16.555 16.664 1.00 59.91 195 GLU A C 1
ATOM 1508 O O . GLU A 1 195 ? -13.744 -17.767 16.487 1.00 59.91 195 GLU A O 1
ATOM 1513 N N . HIS A 1 196 ? -13.947 -15.659 15.676 1.00 56.97 196 HIS A N 1
ATOM 1514 C CA . HIS A 1 196 ? -13.653 -15.944 14.274 1.00 56.97 196 HIS A CA 1
ATOM 1515 C C . HIS A 1 196 ? -12.138 -16.053 13.994 1.00 56.97 196 HIS A C 1
ATOM 1517 O O . HIS A 1 196 ? -11.746 -16.513 12.927 1.00 56.97 196 HIS A O 1
ATOM 1523 N N . TYR A 1 197 ? -11.285 -15.738 14.978 1.00 56.03 197 TYR A N 1
ATOM 1524 C CA . TYR A 1 197 ? -9.840 -15.958 14.969 1.00 56.03 197 TYR A CA 1
ATOM 1525 C C . TYR A 1 197 ? -9.471 -17.178 15.835 1.00 56.03 197 TYR A C 1
ATOM 1527 O O . TYR A 1 197 ? -9.449 -17.127 17.066 1.00 56.03 197 TYR A O 1
ATOM 1535 N N . ARG A 1 198 ? -9.159 -18.321 15.211 1.00 48.59 198 ARG A N 1
ATOM 1536 C CA . ARG A 1 198 ? -8.820 -19.566 15.936 1.00 48.59 198 ARG A CA 1
ATOM 1537 C C . ARG A 1 198 ? -7.461 -20.138 15.542 1.00 48.59 198 ARG A C 1
ATOM 1539 O O . ARG A 1 198 ? -7.357 -21.283 15.125 1.00 48.59 198 ARG A O 1
ATOM 1546 N N . TYR A 1 199 ? -6.392 -19.373 15.724 1.00 41.53 199 TYR A N 1
ATOM 1547 C CA . TYR A 1 199 ? -5.038 -19.892 15.524 1.00 41.53 199 TYR A CA 1
ATOM 1548 C C . TYR A 1 199 ? -4.644 -20.894 16.633 1.00 41.53 199 TYR A C 1
ATOM 1550 O O . TYR A 1 199 ? -4.496 -20.513 17.796 1.00 41.53 199 TYR A O 1
ATOM 1558 N N . GLN A 1 200 ? -4.447 -22.175 16.290 1.00 39.06 200 GLN A N 1
ATOM 1559 C CA . GLN A 1 200 ? -3.910 -23.211 17.193 1.00 39.06 200 GLN A CA 1
ATOM 1560 C C . GLN A 1 200 ? -2.461 -23.600 16.820 1.00 39.06 200 GLN A C 1
ATOM 1562 O O . GLN A 1 200 ? -2.157 -24.766 16.578 1.00 39.06 200 GLN A O 1
ATOM 1567 N N . GLY A 1 201 ? -1.542 -22.628 16.772 1.00 39.19 201 GLY A N 1
ATOM 1568 C CA . GLY A 1 201 ? -0.149 -22.860 16.342 1.00 39.19 201 GLY A CA 1
ATOM 1569 C C . GLY A 1 201 ? -0.023 -22.912 14.815 1.00 39.19 201 GLY A C 1
ATOM 1570 O O . GLY A 1 201 ? -0.908 -22.404 14.143 1.00 39.19 201 GLY A O 1
ATOM 1571 N N . ASN A 1 202 ? 1.018 -23.550 14.255 1.00 37.81 202 ASN A N 1
ATOM 1572 C CA . ASN A 1 202 ? 1.248 -23.687 12.794 1.00 37.81 202 ASN A CA 1
ATOM 1573 C C . ASN A 1 202 ? 0.084 -24.341 12.003 1.00 37.81 202 ASN A C 1
ATOM 1575 O O . ASN A 1 202 ? 0.207 -24.579 10.810 1.00 37.81 202 ASN A O 1
ATOM 1579 N N . ASN A 1 203 ? -1.043 -24.625 12.646 1.00 37.84 203 ASN A N 1
ATOM 1580 C CA . ASN A 1 203 ? -2.250 -25.204 12.088 1.00 37.84 203 ASN A CA 1
ATOM 1581 C C . ASN A 1 203 ? -3.337 -24.115 12.034 1.00 37.84 203 ASN A C 1
ATOM 1583 O O . ASN A 1 203 ? -4.282 -24.128 12.824 1.00 37.84 203 ASN A O 1
ATOM 1587 N N . GLY A 1 204 ? -3.166 -23.124 11.153 1.00 38.44 204 GLY A N 1
ATOM 1588 C CA . GLY A 1 204 ? -4.193 -22.112 10.882 1.00 38.44 204 GLY A CA 1
ATOM 1589 C C . GLY A 1 204 ? -5.502 -22.747 10.389 1.00 38.44 204 GLY A C 1
ATOM 1590 O O . GLY A 1 204 ? -5.487 -23.821 9.785 1.00 38.44 204 GLY A O 1
ATOM 1591 N N . VAL A 1 205 ? -6.641 -22.110 10.675 1.00 40.81 205 VAL A N 1
ATOM 1592 C CA . VAL A 1 205 ? -7.972 -22.584 10.247 1.00 40.81 205 VAL A CA 1
ATOM 1593 C C . VAL A 1 205 ? -8.211 -22.225 8.784 1.00 40.81 205 VAL A C 1
ATOM 1595 O O . VAL A 1 205 ? -7.693 -21.226 8.294 1.00 40.81 205 VAL A O 1
ATOM 1598 N N . SER A 1 206 ? -9.012 -23.034 8.090 1.00 37.88 206 SER A N 1
ATOM 1599 C CA . SER A 1 206 ? -9.511 -22.702 6.759 1.00 37.88 206 SER A CA 1
ATOM 1600 C C . SER A 1 206 ? -10.425 -21.482 6.794 1.00 37.88 206 SER A C 1
ATOM 1602 O O . SER A 1 206 ? -11.376 -21.448 7.578 1.00 37.88 206 SER A O 1
ATOM 1604 N N . PHE A 1 207 ? -10.212 -20.553 5.871 1.00 44.88 207 PHE A N 1
ATOM 1605 C CA . PHE A 1 207 ? -11.290 -19.693 5.398 1.00 44.88 207 PHE A CA 1
ATOM 1606 C C . PHE A 1 207 ? -12.382 -20.574 4.768 1.00 44.88 207 PHE A C 1
ATOM 1608 O O . PHE A 1 207 ? -12.085 -21.671 4.281 1.00 44.88 207 PHE A O 1
ATOM 1615 N N . ASN A 1 208 ? -13.643 -20.139 4.808 1.00 42.19 208 ASN A N 1
ATOM 1616 C CA . ASN A 1 208 ? -14.677 -20.781 3.996 1.00 42.19 208 ASN A CA 1
ATOM 1617 C C . ASN A 1 208 ? -14.254 -20.734 2.517 1.00 42.19 208 ASN A C 1
ATOM 1619 O O . ASN A 1 208 ? -13.511 -19.841 2.106 1.00 42.19 208 ASN A O 1
ATOM 1623 N N . PHE A 1 209 ? -14.683 -21.730 1.738 1.00 54.75 209 PHE A N 1
ATOM 1624 C CA . PHE A 1 209 ? -14.399 -21.813 0.306 1.00 54.75 209 PHE A CA 1
ATOM 1625 C C . PHE A 1 209 ? -15.193 -20.742 -0.450 1.00 54.75 209 PHE A C 1
ATOM 1627 O O . PHE A 1 209 ? -16.247 -21.014 -1.014 1.00 54.75 209 PHE A O 1
ATOM 1634 N N . GLU A 1 210 ? -14.684 -19.522 -0.419 1.00 67.31 210 GLU A N 1
ATOM 1635 C CA . GLU A 1 210 ? -15.213 -18.364 -1.126 1.00 67.31 210 GLU A CA 1
ATOM 1636 C C . GLU A 1 210 ? -14.015 -17.591 -1.684 1.00 67.31 210 GLU A C 1
ATOM 1638 O O . GLU A 1 210 ? -12.972 -17.477 -1.024 1.00 67.31 210 GLU A O 1
ATOM 1643 N N . LEU A 1 211 ? -14.133 -17.151 -2.937 1.00 76.31 211 LEU A N 1
ATOM 1644 C CA . LEU A 1 211 ? -13.119 -16.329 -3.586 1.00 76.31 211 LEU A CA 1
ATOM 1645 C C . LEU A 1 211 ? -13.153 -14.929 -2.970 1.00 76.31 211 LEU A C 1
ATOM 1647 O O . LEU A 1 211 ? -14.225 -14.423 -2.632 1.00 76.31 211 LEU A O 1
ATOM 1651 N N . ALA A 1 212 ? -11.988 -14.300 -2.821 1.00 83.12 212 ALA A N 1
ATOM 1652 C CA . ALA A 1 212 ? -11.881 -13.002 -2.163 1.00 83.12 212 ALA A CA 1
ATOM 1653 C C . ALA A 1 212 ? -12.750 -11.946 -2.853 1.00 83.12 212 ALA A C 1
ATOM 1655 O O . ALA A 1 212 ? -13.448 -11.193 -2.181 1.00 83.12 212 ALA A O 1
ATOM 1656 N N . GLU A 1 213 ? -12.762 -11.942 -4.187 1.00 89.38 213 GLU A N 1
ATOM 1657 C CA . GLU A 1 213 ? -13.590 -11.043 -4.980 1.00 89.38 213 GLU A CA 1
ATOM 1658 C C . GLU A 1 213 ? -15.091 -11.233 -4.733 1.00 89.38 213 GLU A C 1
ATOM 1660 O O . GLU A 1 213 ? -15.816 -10.247 -4.706 1.00 89.38 213 GLU A O 1
ATOM 1665 N N . ASP A 1 214 ? -15.564 -12.457 -4.479 1.00 87.69 214 ASP A N 1
ATOM 1666 C CA . ASP A 1 214 ? -16.978 -12.698 -4.171 1.00 87.69 214 ASP A CA 1
ATOM 1667 C C . ASP A 1 214 ? -17.347 -12.107 -2.808 1.00 87.69 214 ASP A C 1
ATOM 1669 O O . ASP A 1 214 ? -18.348 -11.401 -2.690 1.00 87.69 214 ASP A O 1
ATOM 1673 N N . ILE A 1 215 ? -16.497 -12.321 -1.798 1.00 89.25 215 ILE A N 1
ATOM 1674 C CA . ILE A 1 215 ? -16.693 -11.761 -0.453 1.00 89.25 215 ILE A CA 1
ATOM 1675 C C . ILE A 1 215 ? -16.629 -10.230 -0.495 1.00 89.25 215 ILE A C 1
ATOM 1677 O O . ILE A 1 215 ? -17.436 -9.563 0.151 1.00 89.25 215 ILE A O 1
ATOM 1681 N N . ILE A 1 216 ? -15.685 -9.657 -1.248 1.00 94.19 216 ILE A N 1
ATOM 1682 C CA . ILE A 1 216 ? -15.547 -8.204 -1.413 1.00 94.19 216 ILE A CA 1
ATOM 1683 C C . ILE A 1 216 ? -16.817 -7.626 -2.040 1.00 94.19 216 ILE A C 1
ATOM 1685 O O . ILE A 1 216 ? -17.371 -6.669 -1.503 1.00 94.19 216 ILE A O 1
ATOM 1689 N N . LEU A 1 217 ? -17.306 -8.216 -3.134 1.00 95.50 217 LEU A N 1
ATOM 1690 C CA . LEU A 1 217 ? -18.504 -7.741 -3.827 1.00 95.50 217 LEU A CA 1
ATOM 1691 C C . LEU A 1 217 ? -19.767 -7.891 -2.966 1.00 95.50 217 LEU A C 1
ATOM 1693 O O . LEU A 1 217 ? -20.560 -6.955 -2.889 1.00 95.50 217 LEU A O 1
ATOM 1697 N N . GLU A 1 218 ? -19.925 -9.008 -2.249 1.00 94.19 218 GLU A N 1
ATOM 1698 C CA . GLU A 1 218 ? -21.017 -9.181 -1.281 1.00 94.19 218 GLU A CA 1
ATOM 1699 C C . GLU A 1 218 ? -20.924 -8.163 -0.136 1.00 94.19 218 GLU A C 1
ATOM 1701 O O . GLU A 1 218 ? -21.932 -7.583 0.275 1.00 94.19 218 GLU A O 1
ATOM 1706 N N . THR A 1 219 ? -19.717 -7.900 0.369 1.00 94.00 219 THR A N 1
ATOM 1707 C CA . THR A 1 219 ? -19.490 -6.879 1.400 1.00 94.00 219 THR A CA 1
ATOM 1708 C C . THR A 1 219 ? -19.911 -5.511 0.875 1.00 94.00 219 THR A C 1
ATOM 1710 O O . THR A 1 219 ? -20.726 -4.848 1.511 1.00 94.00 219 THR A O 1
ATOM 1713 N N . MET A 1 220 ? -19.439 -5.115 -0.313 1.00 95.88 220 MET A N 1
ATOM 1714 C CA . MET A 1 220 ? -19.819 -3.860 -0.970 1.00 95.88 220 MET A CA 1
ATOM 1715 C C . MET A 1 220 ? -21.331 -3.730 -1.156 1.00 95.88 220 MET A C 1
ATOM 1717 O O . MET A 1 220 ? -21.875 -2.635 -1.011 1.00 95.88 220 MET A O 1
ATOM 1721 N N . ASP A 1 221 ? -22.027 -4.829 -1.446 1.00 96.06 221 ASP A N 1
ATOM 1722 C CA . ASP A 1 221 ? -23.475 -4.807 -1.619 1.00 96.06 221 ASP A CA 1
ATOM 1723 C C . ASP A 1 221 ? -24.253 -4.524 -0.335 1.00 96.06 221 ASP A C 1
ATOM 1725 O O . ASP A 1 221 ? -25.337 -3.938 -0.401 1.00 96.06 221 ASP A O 1
ATOM 1729 N N . ASN A 1 222 ? -23.670 -4.858 0.814 1.00 95.25 222 ASN A N 1
ATOM 1730 C CA . ASN A 1 222 ? -24.265 -4.659 2.130 1.00 95.25 222 ASN A CA 1
ATOM 1731 C C . ASN A 1 222 ? -23.870 -3.330 2.799 1.00 95.25 222 ASN A C 1
ATOM 1733 O O . ASN A 1 222 ? -24.434 -2.990 3.842 1.00 95.25 222 ASN A O 1
ATOM 1737 N N . LEU A 1 223 ? -22.927 -2.571 2.232 1.00 94.94 223 LEU A N 1
ATOM 1738 C CA . LEU A 1 223 ? -22.512 -1.281 2.783 1.00 94.94 223 LEU A CA 1
ATOM 1739 C C . LEU A 1 223 ? -23.498 -0.164 2.422 1.00 94.94 223 LEU A C 1
ATOM 1741 O O . LEU A 1 223 ? -23.861 0.034 1.264 1.00 94.94 223 LEU A O 1
ATOM 1745 N N . GLU A 1 224 ? -23.888 0.623 3.427 1.00 92.38 224 GLU A N 1
ATOM 1746 C CA . GLU A 1 224 ? -24.712 1.824 3.222 1.00 92.38 224 GLU A CA 1
ATOM 1747 C C . GLU A 1 224 ? -23.906 2.991 2.629 1.00 92.38 224 GLU A C 1
ATOM 1749 O O . GLU A 1 224 ? -24.452 3.844 1.928 1.00 92.38 224 GLU A O 1
ATOM 1754 N N . GLN A 1 225 ? -22.605 3.043 2.924 1.00 94.44 225 GLN A N 1
ATOM 1755 C CA . GLN A 1 225 ? -21.682 4.074 2.456 1.00 94.44 225 GLN A CA 1
ATOM 1756 C C . GLN A 1 225 ? -20.743 3.514 1.387 1.00 94.44 225 GLN A C 1
ATOM 1758 O O . GLN A 1 225 ? -20.359 2.348 1.437 1.00 94.44 225 GLN A O 1
ATOM 1763 N N . ARG A 1 226 ? -20.330 4.371 0.449 1.00 97.25 226 ARG A N 1
ATOM 1764 C CA . ARG A 1 226 ? -19.366 4.032 -0.606 1.00 97.25 226 ARG A CA 1
ATOM 1765 C C . ARG A 1 226 ? -17.978 3.776 0.006 1.00 97.25 226 ARG A C 1
ATOM 1767 O O . ARG A 1 226 ? -17.435 4.706 0.619 1.00 97.25 226 ARG A O 1
ATOM 1774 N N . PRO A 1 227 ? -17.401 2.564 -0.117 1.00 98.19 227 PRO A N 1
ATOM 1775 C CA . PRO A 1 227 ? -16.103 2.278 0.474 1.00 98.19 227 PRO A CA 1
ATOM 1776 C C . PRO A 1 227 ? -14.948 2.924 -0.285 1.00 98.19 227 PRO A C 1
ATOM 1778 O O . PRO A 1 227 ? -14.993 3.085 -1.507 1.00 98.19 227 PRO A O 1
ATOM 1781 N N . VAL A 1 228 ? -13.880 3.219 0.453 1.00 98.69 228 VAL A N 1
ATOM 1782 C CA . VAL A 1 228 ? -12.542 3.375 -0.122 1.00 98.69 228 VAL A CA 1
ATOM 1783 C C . VAL A 1 228 ? -11.965 1.982 -0.336 1.00 98.69 228 VAL A C 1
ATOM 1785 O O . VAL A 1 228 ? -11.925 1.175 0.596 1.00 98.69 228 VAL A O 1
ATOM 1788 N N . VAL A 1 229 ? -11.497 1.699 -1.548 1.00 98.69 229 VAL A N 1
ATOM 1789 C CA . VAL A 1 229 ? -10.685 0.507 -1.803 1.00 98.69 229 VAL A CA 1
ATOM 1790 C C . VAL A 1 229 ? -9.222 0.910 -1.664 1.00 98.69 229 VAL A C 1
ATOM 1792 O O . VAL A 1 229 ? -8.739 1.793 -2.369 1.00 98.69 229 VAL A O 1
ATOM 1795 N N . PHE A 1 230 ? -8.528 0.301 -0.712 1.00 98.56 230 PHE A N 1
ATOM 1796 C CA . PHE A 1 230 ? -7.153 0.640 -0.367 1.00 98.56 230 PHE A CA 1
ATOM 1797 C C . PHE A 1 230 ? -6.249 -0.542 -0.718 1.00 98.56 230 PHE A C 1
ATOM 1799 O O . PHE A 1 230 ? -6.445 -1.626 -0.171 1.00 98.56 230 PHE A O 1
ATOM 1806 N N . ASN A 1 231 ? -5.316 -0.375 -1.656 1.00 97.75 231 ASN A N 1
ATOM 1807 C CA . ASN A 1 231 ? -4.465 -1.465 -2.128 1.00 97.75 231 ASN A CA 1
ATOM 1808 C C . ASN A 1 231 ? -2.970 -1.183 -1.886 1.00 97.75 231 ASN A C 1
ATOM 1810 O O . ASN A 1 231 ? -2.439 -0.198 -2.386 1.00 97.75 231 ASN A O 1
ATOM 1814 N N . THR A 1 232 ? -2.295 -2.031 -1.114 1.00 94.44 232 THR A N 1
ATOM 1815 C CA . THR A 1 232 ? -0.854 -1.903 -0.798 1.00 94.44 232 THR A CA 1
ATOM 1816 C C . THR A 1 232 ? -0.056 -3.158 -1.132 1.00 94.44 232 THR A C 1
ATOM 1818 O O . THR A 1 232 ? 1.112 -3.255 -0.788 1.00 94.44 232 THR A O 1
ATOM 1821 N N . GLY A 1 233 ? -0.679 -4.122 -1.810 1.00 89.81 233 GLY A N 1
ATOM 1822 C CA . GLY A 1 233 ? -0.030 -5.356 -2.241 1.00 89.81 233 GLY A CA 1
ATOM 1823 C C . GLY A 1 233 ? -0.049 -5.499 -3.759 1.00 89.81 233 GLY A C 1
ATOM 1824 O O . GLY A 1 233 ? -0.335 -4.559 -4.501 1.00 89.81 233 GLY A O 1
ATOM 1825 N N . LYS A 1 234 ? 0.194 -6.718 -4.245 1.00 88.19 234 LYS A N 1
ATOM 1826 C CA . LYS A 1 234 ? -0.018 -7.035 -5.663 1.00 88.19 234 LYS A CA 1
ATOM 1827 C C . LYS A 1 234 ? -1.478 -6.788 -6.075 1.00 88.19 234 LYS A C 1
ATOM 1829 O O . LYS A 1 234 ? -2.411 -6.955 -5.289 1.00 88.19 234 LYS A O 1
ATOM 1834 N N . LEU A 1 235 ? -1.692 -6.460 -7.348 1.00 92.81 235 LEU A N 1
ATOM 1835 C CA . LEU A 1 235 ? -3.001 -6.023 -7.858 1.00 92.81 235 LEU A CA 1
ATOM 1836 C C . LEU A 1 235 ? -3.943 -7.161 -8.278 1.00 92.81 235 LEU A C 1
ATOM 1838 O O . LEU A 1 235 ? -5.020 -6.901 -8.809 1.00 92.81 235 LEU A O 1
ATOM 1842 N N . THR A 1 236 ? -3.585 -8.419 -8.017 1.00 89.81 236 THR A N 1
ATOM 1843 C CA . THR A 1 236 ? -4.347 -9.590 -8.470 1.00 89.81 236 THR A CA 1
ATOM 1844 C C . THR A 1 236 ? -5.787 -9.600 -7.953 1.00 89.81 236 THR A C 1
ATOM 1846 O O . THR A 1 236 ? -6.712 -9.690 -8.758 1.00 89.81 236 THR A O 1
ATOM 1849 N N . THR A 1 237 ? -6.034 -9.480 -6.641 1.00 91.00 237 THR A N 1
ATOM 1850 C CA . THR A 1 237 ? -7.425 -9.501 -6.143 1.00 91.00 237 THR A CA 1
ATOM 1851 C C . THR A 1 237 ? -8.210 -8.284 -6.612 1.00 91.00 237 THR A C 1
ATOM 1853 O O . THR A 1 237 ? -9.386 -8.415 -6.944 1.00 91.00 237 THR A O 1
ATOM 1856 N N . LEU A 1 238 ? -7.577 -7.109 -6.688 1.00 95.88 238 LEU A N 1
ATOM 1857 C CA . LEU A 1 238 ? -8.254 -5.904 -7.165 1.00 95.88 238 LEU A CA 1
ATOM 1858 C C . LEU A 1 238 ? -8.683 -6.047 -8.631 1.00 95.88 238 LEU A C 1
ATOM 1860 O O . LEU A 1 238 ? -9.839 -5.772 -8.945 1.00 95.88 238 LEU A O 1
ATOM 1864 N N . ALA A 1 239 ? -7.806 -6.556 -9.499 1.00 94.81 239 ALA A N 1
ATOM 1865 C CA . ALA A 1 239 ? -8.137 -6.852 -10.890 1.00 94.81 239 ALA A CA 1
ATOM 1866 C C . ALA A 1 239 ? -9.356 -7.782 -10.993 1.00 94.81 239 ALA A C 1
ATOM 1868 O O . ALA A 1 239 ? -10.274 -7.517 -11.767 1.00 94.81 239 ALA A O 1
ATOM 1869 N N . ARG A 1 240 ? -9.414 -8.829 -10.159 1.00 91.31 240 ARG A N 1
ATOM 1870 C CA . ARG A 1 240 ? -10.540 -9.779 -10.129 1.00 91.31 240 ARG A CA 1
ATOM 1871 C C . ARG A 1 240 ? -11.846 -9.134 -9.684 1.00 91.31 240 ARG A C 1
ATOM 1873 O O . ARG A 1 240 ? -12.892 -9.383 -10.279 1.00 91.31 240 ARG A O 1
ATOM 1880 N N . VAL A 1 241 ? -11.793 -8.292 -8.650 1.00 94.94 241 VAL A N 1
ATOM 1881 C CA . VAL A 1 241 ? -12.954 -7.517 -8.190 1.00 94.94 241 VAL A CA 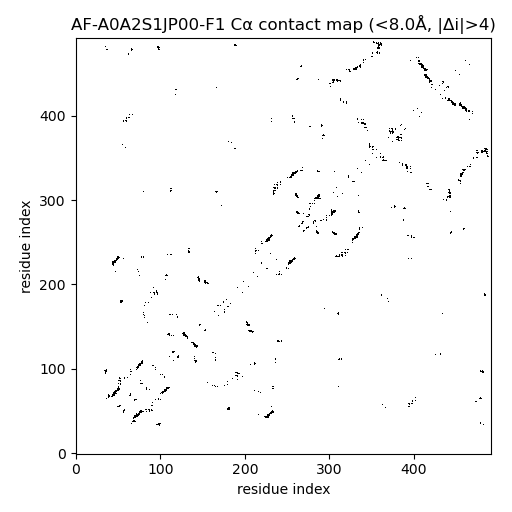1
ATOM 1882 C C . VAL A 1 241 ? -13.469 -6.636 -9.321 1.00 94.94 241 VAL A C 1
ATOM 1884 O O . VAL A 1 241 ? -14.654 -6.698 -9.636 1.00 94.94 241 VAL A O 1
ATOM 1887 N N . LEU A 1 242 ? -12.588 -5.868 -9.968 1.00 95.75 242 LEU A N 1
ATOM 1888 C CA . LEU A 1 242 ? -12.960 -4.960 -11.056 1.00 95.75 242 LEU A CA 1
ATOM 1889 C C . LEU A 1 242 ? -13.509 -5.710 -12.278 1.00 95.75 242 LEU A C 1
ATOM 1891 O O . LEU A 1 242 ? -14.476 -5.257 -12.882 1.00 95.75 242 LEU A O 1
ATOM 1895 N N . GLY A 1 243 ? -12.941 -6.870 -12.612 1.00 92.06 243 GLY A N 1
ATOM 1896 C CA . GLY A 1 243 ? -13.398 -7.695 -13.731 1.00 92.06 243 GLY A CA 1
ATOM 1897 C C . GLY A 1 243 ? -14.747 -8.369 -13.518 1.00 92.06 243 GLY A C 1
ATOM 1898 O O . GLY A 1 243 ? -15.485 -8.596 -14.478 1.00 92.06 243 GLY A O 1
ATOM 1899 N N . LYS A 1 244 ? -15.069 -8.699 -12.264 1.00 92.25 244 LYS A N 1
ATOM 1900 C CA . LYS A 1 244 ? -16.291 -9.423 -11.896 1.00 92.25 244 LYS A CA 1
ATOM 1901 C C . LYS A 1 244 ? -17.440 -8.500 -11.501 1.00 92.25 244 LYS A C 1
ATOM 1903 O O . LYS A 1 244 ? -18.602 -8.889 -11.647 1.00 92.25 244 LYS A O 1
ATOM 1908 N N . ALA A 1 245 ? -17.128 -7.309 -10.997 1.00 95.19 245 ALA A N 1
ATOM 1909 C CA . ALA A 1 245 ? -18.112 -6.322 -10.590 1.00 95.19 245 ALA A CA 1
ATOM 1910 C C . ALA A 1 245 ? -19.021 -5.919 -11.759 1.00 95.19 245 ALA A C 1
ATOM 1912 O O . ALA A 1 245 ? -18.583 -5.730 -12.893 1.00 95.19 245 ALA A O 1
ATOM 1913 N N . ASN A 1 246 ? -20.308 -5.745 -11.472 1.00 94.88 246 ASN A N 1
ATOM 1914 C CA . ASN A 1 246 ? -21.221 -5.088 -12.404 1.00 94.88 246 ASN A CA 1
ATOM 1915 C C . ASN A 1 246 ? -21.143 -3.550 -12.274 1.00 94.88 246 ASN A C 1
ATOM 1917 O O . ASN A 1 246 ? -20.566 -3.025 -11.322 1.00 94.88 246 ASN A O 1
ATOM 1921 N N . GLU A 1 247 ? -21.772 -2.819 -13.201 1.00 95.00 247 GLU A N 1
ATOM 1922 C CA . GLU A 1 247 ? -21.777 -1.343 -13.208 1.00 95.00 247 GLU A CA 1
ATOM 1923 C C . GLU A 1 247 ? -22.278 -0.725 -11.886 1.00 95.00 247 GLU A C 1
ATOM 1925 O O . GLU A 1 247 ? -21.751 0.292 -11.438 1.00 95.00 247 GLU A O 1
ATOM 1930 N N . GLU A 1 248 ? -23.272 -1.339 -11.231 1.00 95.06 248 GLU A N 1
ATOM 1931 C CA . GLU A 1 248 ? -23.810 -0.857 -9.951 1.00 95.06 248 GLU A CA 1
ATOM 1932 C C . GLU A 1 248 ? -22.795 -1.034 -8.814 1.00 95.06 248 GLU A C 1
ATOM 1934 O O . GLU A 1 248 ? -22.621 -0.131 -7.997 1.00 95.06 248 GLU A O 1
ATOM 1939 N N . GLN A 1 249 ? -22.091 -2.166 -8.780 1.00 96.31 249 GLN A N 1
ATOM 1940 C CA . GLN A 1 249 ? -21.040 -2.440 -7.799 1.00 96.31 249 GLN A CA 1
ATOM 1941 C C . GLN A 1 249 ? -19.833 -1.516 -7.999 1.00 96.31 249 GLN A C 1
ATOM 1943 O O . GLN A 1 249 ? -19.340 -0.948 -7.027 1.00 96.31 249 GLN A O 1
ATOM 1948 N N . LEU A 1 250 ? -19.400 -1.286 -9.242 1.00 96.50 250 LEU A N 1
ATOM 1949 C CA . LEU A 1 250 ? -18.310 -0.350 -9.542 1.00 96.50 250 LEU A CA 1
ATOM 1950 C C . LEU A 1 250 ? -18.661 1.083 -9.114 1.00 96.50 250 LEU A C 1
ATOM 1952 O O . LEU A 1 250 ? -17.846 1.758 -8.488 1.00 96.50 250 LEU A O 1
ATOM 1956 N N . ALA A 1 251 ? -19.904 1.523 -9.341 1.00 95.44 251 ALA A N 1
ATOM 1957 C CA . ALA A 1 251 ? -20.378 2.840 -8.909 1.00 95.44 251 ALA A CA 1
ATOM 1958 C C . ALA A 1 251 ? -20.400 3.023 -7.373 1.00 95.44 251 ALA A C 1
ATOM 1960 O O . ALA A 1 251 ? -20.396 4.160 -6.880 1.00 95.44 251 ALA A O 1
ATOM 1961 N N . LYS A 1 252 ? -20.404 1.929 -6.594 1.00 96.94 252 LYS A N 1
ATOM 1962 C CA . LYS A 1 252 ? -20.311 1.988 -5.126 1.00 96.94 252 LYS A CA 1
ATOM 1963 C C . LYS A 1 252 ? -18.907 2.313 -4.629 1.00 96.94 252 LYS A C 1
ATOM 1965 O O . LYS A 1 252 ? -18.800 2.791 -3.508 1.00 96.94 252 LYS A O 1
ATOM 1970 N N . ILE A 1 253 ? -17.852 2.114 -5.416 1.00 98.06 253 ILE A N 1
ATOM 1971 C CA . ILE A 1 253 ? -16.489 2.477 -5.003 1.00 98.06 253 ILE A CA 1
ATOM 1972 C C . ILE A 1 253 ? -16.406 4.003 -4.919 1.00 98.06 253 ILE A C 1
ATOM 1974 O O . ILE A 1 253 ? -16.734 4.685 -5.888 1.00 98.06 253 ILE A O 1
ATOM 1978 N N . ASP A 1 254 ? -16.025 4.550 -3.760 1.00 97.88 254 ASP A N 1
ATOM 1979 C CA . ASP A 1 254 ? -15.834 5.998 -3.601 1.00 97.88 254 ASP A CA 1
ATOM 1980 C C . ASP A 1 254 ? -14.592 6.449 -4.358 1.00 97.88 254 ASP A C 1
ATOM 1982 O O . ASP A 1 254 ? -14.677 7.271 -5.267 1.00 97.88 254 ASP A O 1
ATOM 1986 N N . ARG A 1 255 ? -13.463 5.846 -3.979 1.00 97.94 255 ARG A N 1
ATOM 1987 C CA . ARG A 1 255 ? -12.151 6.038 -4.579 1.00 97.94 255 ARG A CA 1
ATOM 1988 C C . ARG A 1 255 ? -11.273 4.810 -4.352 1.00 97.94 255 ARG A C 1
ATOM 1990 O O . ARG A 1 255 ? -11.496 4.053 -3.400 1.00 97.94 255 ARG A O 1
ATOM 1997 N N . VAL A 1 256 ? -10.250 4.666 -5.181 1.00 98.62 256 VAL A N 1
ATOM 1998 C CA . VAL A 1 256 ? -9.159 3.707 -5.007 1.00 98.62 256 VAL A CA 1
ATOM 1999 C C . VAL A 1 256 ? -7.891 4.464 -4.641 1.00 98.62 256 VAL A C 1
ATOM 2001 O O . VAL A 1 256 ? -7.558 5.463 -5.272 1.00 98.62 256 VAL A O 1
ATOM 2004 N N . ILE A 1 257 ? -7.177 4.008 -3.618 1.00 98.62 257 ILE A N 1
ATOM 2005 C CA . ILE A 1 257 ? -5.828 4.493 -3.309 1.00 98.62 257 ILE A CA 1
ATOM 2006 C C . ILE A 1 257 ? -4.912 3.287 -3.349 1.00 98.62 257 ILE A C 1
ATOM 2008 O O . ILE A 1 257 ? -5.210 2.274 -2.715 1.00 98.62 257 ILE A O 1
ATOM 2012 N N . MET A 1 258 ? -3.826 3.390 -4.105 1.00 97.69 258 MET A N 1
ATOM 2013 C CA . MET A 1 258 ? -2.954 2.256 -4.363 1.00 97.69 258 MET A CA 1
ATOM 2014 C C . MET A 1 258 ? -1.478 2.631 -4.281 1.00 97.69 258 MET A C 1
ATOM 2016 O O . MET A 1 258 ? -1.069 3.639 -4.855 1.00 97.69 258 MET A O 1
ATOM 2020 N N . MET A 1 259 ? -0.689 1.823 -3.573 1.00 96.75 259 MET A N 1
ATOM 2021 C CA . MET A 1 259 ? 0.770 1.918 -3.568 1.00 96.75 259 MET A CA 1
ATOM 2022 C C . MET A 1 259 ? 1.327 1.035 -4.682 1.00 96.75 259 MET A C 1
ATOM 2024 O O . MET A 1 259 ? 1.070 -0.168 -4.713 1.00 96.75 259 MET A O 1
ATOM 2028 N N . GLY A 1 260 ? 2.083 1.635 -5.598 1.00 94.44 260 GLY A N 1
ATOM 2029 C CA . GLY A 1 260 ? 2.790 0.877 -6.619 1.00 94.44 260 GLY A CA 1
ATOM 2030 C C . GLY A 1 260 ? 3.280 1.719 -7.788 1.00 94.44 260 GLY A C 1
ATOM 2031 O O . GLY A 1 260 ? 2.890 2.873 -7.964 1.00 94.44 260 GLY A O 1
ATOM 2032 N N . GLY A 1 261 ? 4.129 1.114 -8.612 1.00 93.50 261 GLY A N 1
ATOM 2033 C CA . GLY A 1 261 ? 4.725 1.746 -9.789 1.00 93.50 261 GLY A CA 1
ATOM 2034 C C . GLY A 1 261 ? 5.822 2.770 -9.480 1.00 93.50 261 GLY A C 1
ATOM 2035 O O . GLY A 1 261 ? 6.099 3.122 -8.334 1.00 93.50 261 GLY A O 1
ATOM 2036 N N . GLY A 1 262 ? 6.453 3.256 -10.542 1.00 92.50 262 GLY A N 1
ATOM 2037 C CA . GLY A 1 262 ? 7.509 4.256 -10.505 1.00 92.50 262 GLY A CA 1
ATOM 2038 C C . GLY A 1 262 ? 7.907 4.716 -11.900 1.00 92.50 262 GLY A C 1
ATOM 2039 O O . GLY A 1 262 ? 7.907 3.937 -12.854 1.00 92.50 262 GLY A O 1
ATOM 2040 N N . PHE A 1 263 ? 8.217 6.001 -12.033 1.00 92.06 263 PHE A N 1
ATOM 2041 C CA . PHE A 1 263 ? 8.308 6.657 -13.330 1.00 92.06 263 PHE A CA 1
ATOM 2042 C C . PHE A 1 263 ? 9.674 7.289 -13.547 1.00 92.06 263 PHE A C 1
ATOM 2044 O O . PHE A 1 263 ? 10.073 8.234 -12.861 1.00 92.06 263 PHE A O 1
ATOM 2051 N N . GLU A 1 264 ? 10.361 6.761 -14.554 1.00 87.69 264 GLU A N 1
ATOM 2052 C CA . GLU A 1 264 ? 11.591 7.303 -15.115 1.00 87.69 264 GLU A CA 1
ATOM 2053 C C . GLU A 1 264 ? 11.366 8.718 -15.665 1.00 87.69 264 GLU A C 1
ATOM 2055 O O . GLU A 1 264 ? 10.327 8.994 -16.263 1.00 87.69 264 GLU A O 1
ATOM 2060 N N . ASN A 1 265 ? 12.366 9.593 -15.536 1.00 86.19 265 ASN A N 1
ATOM 2061 C CA . ASN A 1 265 ? 12.345 10.988 -16.001 1.00 86.19 265 ASN A CA 1
ATOM 2062 C C . ASN A 1 265 ? 11.404 11.926 -15.234 1.00 86.19 265 ASN A C 1
ATOM 2064 O O . ASN A 1 265 ? 11.255 13.086 -15.618 1.00 86.19 265 ASN A O 1
ATOM 2068 N N . TYR A 1 266 ? 10.850 11.467 -14.115 1.00 87.81 266 TYR A N 1
ATOM 2069 C CA . TYR A 1 266 ? 10.121 12.290 -13.158 1.00 87.81 266 TYR A CA 1
ATOM 2070 C C . TYR A 1 266 ? 10.863 12.300 -11.827 1.00 87.81 266 TYR A C 1
ATOM 2072 O O . TYR A 1 266 ? 11.528 11.327 -11.483 1.00 87.81 266 TYR A O 1
ATOM 2080 N N . GLU A 1 267 ? 10.777 13.394 -11.071 1.00 86.12 267 GLU A N 1
ATOM 2081 C CA . GLU A 1 267 ? 11.452 13.503 -9.772 1.00 86.12 267 GLU A CA 1
ATOM 2082 C C . GLU A 1 267 ? 11.043 12.342 -8.838 1.00 86.12 267 GLU A C 1
ATOM 2084 O O . GLU A 1 267 ? 9.879 11.938 -8.854 1.00 86.12 267 GLU A O 1
ATOM 2089 N N . PRO A 1 268 ? 11.971 11.758 -8.055 1.00 82.25 268 PRO A N 1
ATOM 2090 C CA . PRO A 1 268 ? 13.408 12.028 -7.989 1.00 82.25 268 PRO A CA 1
ATOM 2091 C C . PRO A 1 268 ? 14.242 11.193 -8.988 1.00 82.25 268 PRO A C 1
ATOM 2093 O O . PRO A 1 268 ? 15.463 11.174 -8.888 1.00 82.25 268 PRO A O 1
ATOM 2096 N N . PHE A 1 269 ? 13.634 10.486 -9.942 1.00 82.94 269 PHE A N 1
ATOM 2097 C CA . PHE A 1 269 ? 14.309 9.625 -10.928 1.00 82.94 269 PHE A CA 1
ATOM 2098 C C . PHE A 1 269 ? 14.600 10.363 -12.244 1.00 82.94 269 PHE A C 1
ATOM 2100 O O . PHE A 1 269 ? 14.246 9.911 -13.335 1.00 82.94 269 PHE A O 1
ATOM 2107 N N . THR A 1 270 ? 15.238 11.530 -12.145 1.00 78.75 270 THR A N 1
ATOM 2108 C CA . THR A 1 270 ? 15.688 12.323 -13.300 1.00 78.75 270 THR A CA 1
ATOM 2109 C C . THR A 1 270 ? 17.210 12.275 -13.422 1.00 78.75 270 THR A C 1
ATOM 2111 O O . THR A 1 270 ? 17.904 12.070 -12.432 1.00 78.75 270 THR A O 1
ATOM 2114 N N . GLU A 1 271 ? 17.766 12.537 -14.613 1.00 69.19 271 GLU A N 1
ATOM 2115 C CA . GLU A 1 271 ? 19.230 12.606 -14.815 1.00 69.19 271 GLU A CA 1
ATOM 2116 C C . GLU A 1 271 ? 19.932 13.609 -13.876 1.00 69.19 271 GLU A C 1
ATOM 2118 O O . GLU A 1 271 ? 21.125 13.487 -13.594 1.00 69.19 271 GLU A O 1
ATOM 2123 N N . ASN A 1 272 ? 19.196 14.627 -13.416 1.00 65.44 272 ASN A N 1
ATOM 2124 C CA . ASN A 1 272 ? 19.702 15.696 -12.559 1.00 65.44 272 ASN A CA 1
ATOM 2125 C C . ASN A 1 272 ? 19.493 15.417 -11.071 1.00 65.44 272 ASN A C 1
ATOM 2127 O O . ASN A 1 272 ? 20.123 16.078 -10.240 1.00 65.44 272 ASN A O 1
ATOM 2131 N N . HIS A 1 273 ? 18.592 14.494 -10.736 1.00 59.28 273 HIS A N 1
ATOM 2132 C CA . HIS A 1 273 ? 18.280 14.175 -9.363 1.00 59.28 273 HIS A CA 1
ATOM 2133 C C . HIS A 1 273 ? 19.033 12.933 -8.931 1.00 59.28 273 HIS A C 1
ATOM 2135 O O . HIS A 1 273 ? 19.121 11.893 -9.576 1.00 59.28 273 HIS A O 1
ATOM 2141 N N . GLU A 1 274 ? 19.647 13.093 -7.781 1.00 51.62 274 GLU A N 1
ATOM 2142 C CA . GLU A 1 274 ? 20.614 12.177 -7.265 1.00 51.62 274 GLU A CA 1
ATOM 2143 C C . GLU A 1 274 ? 19.891 11.008 -6.514 1.00 51.62 274 GLU A C 1
ATOM 2145 O O . GLU A 1 274 ? 20.096 10.832 -5.309 1.00 51.62 274 GLU A O 1
ATOM 2150 N N . ALA A 1 275 ? 19.052 10.208 -7.196 1.00 51.00 275 ALA A N 1
ATOM 2151 C CA . ALA A 1 275 ? 18.339 9.047 -6.623 1.00 51.00 275 ALA A CA 1
ATOM 2152 C C . ALA A 1 275 ? 19.263 7.845 -6.359 1.00 51.00 275 ALA A C 1
ATOM 2154 O O . ALA A 1 275 ? 20.208 7.588 -7.092 1.00 51.00 275 ALA A O 1
ATOM 2155 N N . ALA A 1 276 ? 19.047 7.103 -5.273 1.00 48.97 276 ALA A N 1
ATOM 2156 C CA . ALA A 1 276 ? 20.053 6.182 -4.742 1.00 48.97 276 ALA A CA 1
ATOM 2157 C C . ALA A 1 276 ? 19.938 4.735 -5.276 1.00 48.97 276 ALA A C 1
ATOM 2159 O O . ALA A 1 276 ? 19.065 3.998 -4.836 1.00 48.97 276 ALA A O 1
ATOM 2160 N N . CYS A 1 277 ? 20.912 4.274 -6.077 1.00 51.28 277 CYS A N 1
ATOM 2161 C CA . CYS A 1 277 ? 21.464 2.915 -5.931 1.00 51.28 277 CYS A CA 1
ATOM 2162 C C . CYS A 1 277 ? 22.769 3.030 -5.147 1.00 51.28 277 CYS A C 1
ATOM 2164 O O . CYS A 1 277 ? 23.810 3.327 -5.722 1.00 51.28 277 CYS A O 1
ATOM 2166 N N . PHE A 1 278 ? 22.728 2.907 -3.818 1.00 54.84 278 PHE A N 1
ATOM 2167 C CA . PHE A 1 278 ? 23.926 2.939 -2.956 1.00 54.84 278 PHE A CA 1
ATOM 2168 C C . PHE A 1 278 ? 24.947 4.073 -3.243 1.00 54.84 278 PHE A C 1
ATOM 2170 O O . PHE A 1 278 ? 26.125 3.940 -2.918 1.00 54.84 278 PHE A O 1
ATOM 2177 N N . GLY A 1 279 ? 24.514 5.199 -3.830 1.00 47.78 279 GLY A N 1
ATOM 2178 C CA . GLY A 1 279 ? 25.377 6.321 -4.219 1.00 47.78 279 GLY A CA 1
ATOM 2179 C C . GLY A 1 279 ? 25.778 6.421 -5.704 1.00 47.78 279 GLY A C 1
ATOM 2180 O O . GLY A 1 279 ? 26.352 7.449 -6.053 1.00 47.78 279 GLY A O 1
ATOM 2181 N N . ASP A 1 280 ? 25.456 5.454 -6.577 1.00 48.94 280 ASP A N 1
ATOM 2182 C CA . ASP A 1 280 ? 25.462 5.622 -8.047 1.00 48.94 280 ASP A CA 1
ATOM 2183 C C . ASP A 1 280 ? 24.023 5.785 -8.543 1.00 48.94 280 ASP A C 1
ATOM 2185 O O . ASP A 1 280 ? 23.140 4.969 -8.289 1.00 48.94 280 ASP A O 1
ATOM 2189 N N . LYS A 1 281 ? 23.777 6.919 -9.182 1.00 51.97 281 LYS A N 1
ATOM 2190 C CA . LYS A 1 281 ? 22.454 7.540 -9.282 1.00 51.97 281 LYS A CA 1
ATOM 2191 C C . LYS A 1 281 ? 21.936 7.577 -10.714 1.00 51.97 281 LYS A C 1
ATOM 2193 O O . LYS A 1 281 ? 20.805 7.952 -10.971 1.00 51.97 281 LYS A O 1
ATOM 2198 N N . SER A 1 282 ? 22.768 7.093 -11.632 1.00 52.59 282 SER A N 1
ATOM 2199 C CA . SER A 1 282 ? 22.470 6.932 -13.051 1.00 52.59 282 SER A CA 1
ATOM 2200 C C . SER A 1 282 ? 21.676 5.659 -13.377 1.00 52.59 282 SER A C 1
ATOM 2202 O O . SER A 1 282 ? 21.404 5.410 -14.548 1.00 52.59 282 SER A O 1
ATOM 2204 N N . ARG A 1 283 ? 21.349 4.827 -12.370 1.00 61.78 283 ARG A N 1
ATOM 2205 C CA . ARG A 1 283 ? 20.845 3.459 -12.583 1.00 61.78 283 ARG A CA 1
ATOM 2206 C C . ARG A 1 283 ? 19.442 3.170 -12.043 1.00 61.78 283 ARG A C 1
ATOM 2208 O O . ARG A 1 283 ? 18.849 2.223 -12.529 1.00 61.78 283 ARG A O 1
ATOM 2215 N N . ASN A 1 284 ? 18.882 3.926 -11.090 1.00 71.12 284 ASN A N 1
ATOM 2216 C CA . ASN A 1 284 ? 17.488 3.699 -10.668 1.00 71.12 284 ASN A CA 1
ATOM 2217 C C . ASN A 1 284 ? 16.529 4.566 -11.498 1.00 71.12 284 ASN A C 1
ATOM 2219 O O . ASN A 1 284 ? 16.639 5.789 -11.486 1.00 71.12 284 ASN A O 1
ATOM 2223 N N . LEU A 1 285 ? 15.599 3.918 -12.197 1.00 78.44 285 LEU A N 1
ATOM 2224 C CA . LEU A 1 285 ? 14.713 4.502 -13.202 1.00 78.44 285 LEU A CA 1
ATOM 2225 C C . LEU A 1 285 ? 13.238 4.386 -12.779 1.00 78.44 285 LEU A C 1
ATOM 2227 O O . LEU A 1 285 ? 12.352 4.321 -13.627 1.00 78.44 285 LEU A O 1
ATOM 2231 N N . GLY A 1 286 ? 12.983 4.329 -11.467 1.00 82.25 286 GLY A N 1
ATOM 2232 C CA . GLY A 1 286 ? 11.644 4.244 -10.877 1.00 82.25 286 GLY A CA 1
ATOM 2233 C C . GLY A 1 286 ? 11.400 2.999 -10.023 1.00 82.25 286 GLY A C 1
ATOM 2234 O O . GLY A 1 286 ? 10.409 2.942 -9.301 1.00 82.25 286 GLY A O 1
ATOM 2235 N N . GLY A 1 287 ? 12.287 2.006 -10.054 1.00 79.25 287 GLY A N 1
ATOM 2236 C CA . GLY A 1 287 ? 12.093 0.761 -9.315 1.00 79.25 287 GLY A CA 1
ATOM 2237 C C . GLY A 1 287 ? 12.457 0.814 -7.824 1.00 79.25 287 GLY A C 1
ATOM 2238 O O . GLY A 1 287 ? 13.208 1.678 -7.364 1.00 79.25 287 GLY A O 1
ATOM 2239 N N . ASN A 1 288 ? 11.963 -0.162 -7.051 1.00 76.12 288 ASN A N 1
ATOM 2240 C CA . ASN A 1 288 ? 12.313 -0.365 -5.628 1.00 76.12 288 ASN A CA 1
ATOM 2241 C C . ASN A 1 288 ? 12.827 -1.783 -5.296 1.00 76.12 288 ASN A C 1
ATOM 2243 O O . ASN A 1 288 ? 13.140 -2.078 -4.140 1.00 76.12 288 ASN A O 1
ATOM 2247 N N . ILE A 1 289 ? 13.005 -2.640 -6.302 1.00 68.62 289 ILE A N 1
ATOM 2248 C CA . ILE A 1 289 ? 13.460 -4.032 -6.129 1.00 68.62 289 ILE A CA 1
ATOM 2249 C C . ILE A 1 289 ? 14.965 -4.125 -5.788 1.00 68.62 289 ILE A C 1
ATOM 2251 O O . ILE A 1 289 ? 15.416 -5.105 -5.202 1.00 68.62 289 ILE A O 1
ATOM 2255 N N . PHE A 1 290 ? 15.736 -3.055 -6.026 1.00 56.16 290 PHE A N 1
ATOM 2256 C CA . PHE A 1 290 ? 17.160 -2.906 -5.642 1.00 56.16 290 PHE A CA 1
ATOM 2257 C C . PHE A 1 290 ? 17.431 -2.630 -4.186 1.00 56.16 290 PHE A C 1
ATOM 2259 O O . PHE A 1 290 ? 18.589 -2.463 -3.801 1.00 56.16 290 PHE A O 1
ATOM 2266 N N . SER A 1 291 ? 16.392 -2.452 -3.387 1.00 48.06 291 SER A N 1
ATOM 2267 C CA . SER A 1 291 ? 16.543 -1.875 -2.062 1.00 48.06 291 SER A CA 1
ATOM 2268 C C . SER A 1 291 ? 17.431 -2.742 -1.137 1.00 48.06 291 SER A C 1
ATOM 2270 O O . SER A 1 291 ? 17.825 -2.294 -0.073 1.00 48.06 291 SER A O 1
ATOM 2272 N N . HIS A 1 292 ? 17.925 -3.906 -1.579 1.00 43.44 292 HIS A N 1
ATOM 2273 C CA . HIS A 1 292 ? 18.894 -4.718 -0.849 1.00 43.44 292 HIS A CA 1
ATOM 2274 C C . HIS A 1 292 ? 20.286 -4.845 -1.510 1.00 43.44 292 HIS A C 1
ATOM 2276 O O . HIS A 1 292 ? 20.398 -5.211 -2.682 1.00 43.44 292 HIS A O 1
ATOM 2282 N N . PRO A 1 293 ? 21.385 -4.692 -0.744 1.00 42.25 293 PRO A N 1
ATOM 2283 C CA . PRO A 1 293 ? 22.766 -4.632 -1.251 1.00 42.25 293 PRO A CA 1
ATOM 2284 C C . PRO A 1 293 ? 23.333 -5.954 -1.784 1.00 42.25 293 PRO A C 1
ATOM 2286 O O . PRO A 1 293 ? 24.456 -5.990 -2.286 1.00 42.25 293 PRO A O 1
ATOM 2289 N N . SER A 1 294 ? 22.582 -7.053 -1.683 1.00 42.59 294 SER A N 1
ATOM 2290 C CA . SER A 1 294 ? 22.954 -8.340 -2.295 1.00 42.59 294 SER A CA 1
ATOM 2291 C C . SER A 1 294 ? 22.888 -8.301 -3.821 1.00 42.59 294 SER A C 1
ATOM 2293 O O . SER A 1 294 ? 23.567 -9.091 -4.476 1.00 42.59 294 SER A O 1
ATOM 2295 N N . PHE A 1 295 ? 22.090 -7.385 -4.368 1.00 50.06 295 PHE A N 1
ATOM 2296 C CA . PHE A 1 295 ? 22.029 -7.070 -5.785 1.00 50.06 295 PHE A CA 1
ATOM 2297 C C . PHE A 1 295 ? 22.895 -5.823 -5.987 1.00 50.06 295 PHE A C 1
ATOM 2299 O O . PHE A 1 295 ? 22.470 -4.700 -5.735 1.00 50.06 295 PHE A O 1
ATOM 2306 N N . GLY A 1 296 ? 24.180 -6.019 -6.290 1.00 48.34 296 GLY A N 1
ATOM 2307 C CA . GLY A 1 296 ? 25.097 -4.894 -6.490 1.00 48.34 296 GLY A CA 1
ATOM 2308 C C . GLY A 1 296 ? 24.609 -3.968 -7.611 1.00 48.34 296 GLY A C 1
ATOM 2309 O O . GLY A 1 296 ? 23.957 -4.424 -8.544 1.00 48.34 296 GLY A O 1
ATOM 2310 N N . CYS A 1 297 ? 24.979 -2.682 -7.574 1.00 50.91 297 CYS A N 1
ATOM 2311 C CA . CYS A 1 297 ? 24.582 -1.725 -8.620 1.00 50.91 297 CYS A CA 1
ATOM 2312 C C . CYS A 1 297 ? 25.094 -2.096 -10.026 1.00 50.91 297 CYS A C 1
ATOM 2314 O O . CYS A 1 297 ? 24.667 -1.486 -10.998 1.00 50.91 297 CYS A O 1
ATOM 2316 N N . ASP A 1 298 ? 26.005 -3.071 -10.147 1.00 49.88 298 ASP A N 1
ATOM 2317 C CA . ASP A 1 298 ? 26.595 -3.567 -11.399 1.00 49.88 298 ASP A CA 1
ATOM 2318 C C . ASP A 1 298 ? 25.706 -4.520 -12.208 1.00 49.88 298 ASP A C 1
ATOM 2320 O O . ASP A 1 298 ? 26.111 -4.947 -13.289 1.00 49.88 298 ASP A O 1
ATOM 2324 N N . SER A 1 299 ? 24.508 -4.847 -11.723 1.00 51.72 299 SER A N 1
ATOM 2325 C CA . SER A 1 299 ? 23.496 -5.529 -12.529 1.00 51.72 299 SER A CA 1
ATOM 2326 C C . SER A 1 299 ? 22.434 -4.544 -13.009 1.00 51.72 299 SER A C 1
ATOM 2328 O O . SER A 1 299 ? 21.829 -3.871 -12.180 1.00 51.72 299 SER A O 1
ATOM 2330 N N . ASP A 1 300 ? 22.112 -4.565 -14.308 1.00 50.94 300 ASP A N 1
ATOM 2331 C CA . ASP A 1 300 ? 20.929 -3.908 -14.916 1.00 50.94 300 ASP A CA 1
ATOM 2332 C C . ASP A 1 300 ? 19.589 -4.486 -14.400 1.00 50.94 300 ASP A C 1
ATOM 2334 O O . ASP A 1 300 ? 18.514 -4.227 -14.935 1.00 50.94 300 ASP A O 1
ATOM 2338 N N . PHE A 1 301 ? 19.650 -5.333 -13.375 1.00 55.41 301 PHE A N 1
ATOM 2339 C CA . PHE A 1 301 ? 18.536 -6.091 -12.855 1.00 55.41 301 PHE A CA 1
ATOM 2340 C C . PHE A 1 301 ? 17.570 -5.176 -12.105 1.00 55.41 301 PHE A C 1
ATOM 2342 O O . PHE A 1 301 ? 17.838 -4.853 -10.961 1.00 55.41 301 PHE A O 1
ATOM 2349 N N . SER A 1 302 ? 16.416 -4.878 -12.709 1.00 61.28 302 SER A N 1
ATOM 2350 C CA . SER A 1 302 ? 15.194 -4.394 -12.050 1.00 61.28 302 SER A CA 1
ATOM 2351 C C . SER A 1 302 ? 14.979 -2.873 -11.896 1.00 61.28 302 SER A C 1
ATOM 2353 O O . SER A 1 302 ? 14.201 -2.469 -11.026 1.00 61.28 302 SER A O 1
ATOM 2355 N N . THR A 1 303 ? 15.628 -2.031 -12.728 1.00 71.50 303 THR A N 1
ATOM 2356 C CA . THR A 1 303 ? 15.752 -0.537 -12.610 1.00 71.50 303 THR A CA 1
ATOM 2357 C C . THR A 1 303 ? 14.424 0.190 -12.674 1.00 71.50 303 THR A C 1
ATOM 2359 O O . THR A 1 303 ? 14.305 1.329 -12.224 1.00 71.50 303 THR A O 1
ATOM 2362 N N . HIS A 1 304 ? 13.425 -0.496 -13.203 1.00 78.38 304 HIS A N 1
ATOM 2363 C CA . HIS A 1 304 ? 12.166 0.068 -13.635 1.00 78.38 304 HIS A CA 1
ATOM 2364 C C . HIS A 1 304 ? 10.970 -0.445 -12.838 1.00 78.38 304 HIS A C 1
ATOM 2366 O O . HIS A 1 304 ? 9.880 0.109 -12.943 1.00 78.38 304 HIS A O 1
ATOM 2372 N N . GLN A 1 305 ? 11.155 -1.529 -12.092 1.00 85.06 305 GLN A N 1
ATOM 2373 C CA . GLN A 1 305 ? 10.064 -2.284 -11.509 1.00 85.06 305 GLN A CA 1
ATOM 2374 C C . GLN A 1 305 ? 9.841 -1.869 -10.068 1.00 85.06 305 GLN A C 1
ATOM 2376 O O . GLN A 1 305 ? 10.749 -1.908 -9.231 1.00 85.06 305 GLN A O 1
ATOM 2381 N N . GLU A 1 306 ? 8.599 -1.519 -9.783 1.00 88.69 306 GLU A N 1
ATOM 2382 C CA . GLU A 1 306 ? 8.096 -1.478 -8.426 1.00 88.69 306 GLU A CA 1
ATOM 2383 C C . GLU A 1 306 ? 7.541 -2.864 -8.065 1.00 88.69 306 GLU A C 1
ATOM 2385 O O . GLU A 1 306 ? 6.994 -3.581 -8.903 1.00 88.69 306 GLU A O 1
ATOM 2390 N N . PHE A 1 307 ? 7.757 -3.262 -6.821 1.00 84.31 307 PHE A N 1
ATOM 2391 C CA . PHE A 1 307 ? 7.492 -4.585 -6.289 1.00 84.31 307 PHE A CA 1
ATOM 2392 C C . PHE A 1 307 ? 6.037 -5.058 -6.419 1.00 84.31 307 PHE A C 1
ATOM 2394 O O . PHE A 1 307 ? 5.809 -6.149 -6.942 1.00 84.31 307 PHE A O 1
ATOM 2401 N N . ASN A 1 308 ? 5.056 -4.257 -5.996 1.00 88.75 308 ASN A N 1
ATOM 2402 C CA . ASN A 1 308 ? 3.637 -4.612 -6.086 1.00 88.75 308 ASN A CA 1
ATOM 2403 C C . ASN A 1 308 ? 3.184 -4.804 -7.536 1.00 88.75 308 ASN A C 1
ATOM 2405 O O . ASN A 1 308 ? 2.407 -5.718 -7.826 1.00 88.75 308 ASN A O 1
ATOM 2409 N N . ILE A 1 309 ? 3.712 -3.993 -8.457 1.00 91.88 309 ILE A N 1
ATOM 2410 C CA . ILE A 1 309 ? 3.468 -4.155 -9.895 1.00 91.88 309 ILE A CA 1
ATOM 2411 C C . ILE A 1 309 ? 4.161 -5.405 -10.439 1.00 91.88 309 ILE A C 1
ATOM 2413 O O . ILE A 1 309 ? 3.536 -6.174 -11.168 1.00 91.88 309 ILE A O 1
ATOM 2417 N N . LEU A 1 310 ? 5.427 -5.644 -10.077 1.00 86.06 310 LEU A N 1
ATOM 2418 C CA . LEU A 1 310 ? 6.176 -6.790 -10.592 1.00 86.06 310 LEU A CA 1
ATOM 2419 C C . LEU A 1 310 ? 5.552 -8.125 -10.183 1.00 86.06 310 LEU A C 1
ATOM 2421 O O . LEU A 1 310 ? 5.643 -9.094 -10.927 1.00 86.06 310 LEU A O 1
ATOM 2425 N N . LEU A 1 311 ? 4.940 -8.202 -9.003 1.00 82.69 311 LEU A N 1
ATOM 2426 C CA . LEU A 1 311 ? 4.355 -9.450 -8.521 1.00 82.69 311 LEU A CA 1
ATOM 2427 C C . LEU A 1 311 ? 3.226 -9.975 -9.415 1.00 82.69 311 LEU A C 1
ATOM 2429 O O . LEU A 1 311 ? 3.023 -11.189 -9.444 1.00 82.69 311 LEU A O 1
ATOM 2433 N N . ASP A 1 312 ? 2.517 -9.100 -10.137 1.00 86.38 312 ASP A N 1
ATOM 2434 C CA . ASP A 1 312 ? 1.533 -9.476 -11.158 1.00 86.38 312 ASP A CA 1
ATOM 2435 C C . ASP A 1 312 ? 1.339 -8.348 -12.202 1.00 86.38 312 ASP A C 1
ATOM 2437 O O . ASP A 1 312 ? 0.348 -7.606 -12.145 1.00 86.38 312 ASP A O 1
ATOM 2441 N N . PRO A 1 313 ? 2.267 -8.209 -13.171 1.00 89.00 313 PRO A N 1
ATOM 2442 C CA . PRO A 1 313 ? 2.274 -7.109 -14.141 1.00 89.00 313 PRO A CA 1
ATOM 2443 C C . PRO A 1 313 ? 1.021 -7.080 -15.017 1.00 89.00 313 PRO A C 1
ATOM 2445 O O . PRO A 1 313 ? 0.560 -6.013 -15.435 1.00 89.00 313 PRO A O 1
ATOM 2448 N N . LEU A 1 314 ? 0.448 -8.255 -15.280 1.00 88.62 314 LEU A N 1
ATOM 2449 C CA . LEU A 1 314 ? -0.770 -8.403 -16.063 1.00 88.62 314 LEU A CA 1
ATOM 2450 C C . LEU A 1 314 ? -1.989 -7.880 -15.316 1.00 88.62 314 LEU A C 1
ATOM 2452 O O . LEU A 1 314 ? -2.734 -7.062 -15.859 1.00 88.62 314 LEU A O 1
ATOM 2456 N N . SER A 1 315 ? -2.180 -8.306 -14.067 1.00 91.25 315 SER A N 1
ATOM 2457 C CA . SER A 1 315 ? -3.263 -7.774 -13.236 1.00 91.25 315 SER A CA 1
ATOM 2458 C C . SER A 1 315 ? -3.089 -6.278 -12.975 1.00 91.25 315 SER A C 1
ATOM 2460 O O . SER A 1 315 ? -4.084 -5.560 -12.881 1.00 91.25 315 SER A O 1
ATOM 2462 N N . ALA A 1 316 ? -1.848 -5.788 -12.908 1.00 94.44 316 ALA A N 1
ATOM 2463 C CA . ALA A 1 316 ? -1.560 -4.367 -12.778 1.00 94.44 316 ALA A CA 1
ATOM 2464 C C . ALA A 1 316 ? -2.028 -3.552 -13.992 1.00 94.44 316 ALA A C 1
ATOM 2466 O O . ALA A 1 316 ? -2.810 -2.618 -13.816 1.00 94.44 316 ALA A O 1
ATOM 2467 N N . GLN A 1 317 ? -1.628 -3.938 -15.213 1.00 94.75 317 GLN A N 1
ATOM 2468 C CA . GLN A 1 317 ? -2.112 -3.301 -16.448 1.00 94.75 317 GLN A CA 1
ATOM 2469 C C . GLN A 1 317 ? -3.639 -3.285 -16.488 1.00 94.75 317 GLN A C 1
ATOM 2471 O O . GLN A 1 317 ? -4.256 -2.243 -16.692 1.00 94.75 317 GLN A O 1
ATOM 2476 N N . TRP A 1 318 ? -4.247 -4.442 -16.228 1.00 93.56 318 TRP A N 1
ATOM 2477 C CA . TRP A 1 318 ? -5.691 -4.596 -16.320 1.00 93.56 318 TRP A CA 1
ATOM 2478 C C . TRP A 1 318 ? -6.445 -3.770 -15.274 1.00 93.56 318 TRP A C 1
ATOM 2480 O O . TRP A 1 318 ? -7.499 -3.212 -15.563 1.00 93.56 318 TRP A O 1
ATOM 2490 N N . THR A 1 319 ? -5.883 -3.643 -14.070 1.00 96.44 319 THR A N 1
ATOM 2491 C CA . THR A 1 319 ? -6.416 -2.766 -13.023 1.00 96.44 319 THR A CA 1
ATOM 2492 C C . THR A 1 319 ? -6.405 -1.310 -13.475 1.00 96.44 319 THR A C 1
ATOM 2494 O O . THR A 1 319 ? -7.433 -0.647 -13.364 1.00 96.44 319 THR A O 1
ATOM 2497 N N . PHE A 1 320 ? -5.287 -0.806 -14.011 1.00 96.31 320 PHE A N 1
ATOM 2498 C CA . PHE A 1 320 ? -5.217 0.579 -14.489 1.00 96.31 320 PHE A CA 1
ATOM 2499 C C . PHE A 1 320 ? -6.219 0.851 -15.612 1.00 96.31 320 PHE A C 1
ATOM 2501 O O . PHE A 1 320 ? -6.948 1.842 -15.542 1.00 96.31 320 PHE A O 1
ATOM 2508 N N . ASP A 1 321 ? -6.316 -0.060 -16.583 1.00 93.69 321 ASP A N 1
ATOM 2509 C CA . ASP A 1 321 ? -7.287 0.042 -17.673 1.00 93.69 321 ASP A CA 1
ATOM 2510 C C . ASP A 1 321 ? -8.721 0.070 -17.129 1.00 93.69 321 ASP A C 1
ATOM 2512 O O . ASP A 1 321 ? -9.479 0.995 -17.423 1.00 93.69 321 ASP A O 1
ATOM 2516 N N . ALA A 1 322 ? -9.083 -0.879 -16.259 1.00 94.31 322 ALA A N 1
ATOM 2517 C CA . ALA A 1 322 ? -10.427 -0.972 -15.696 1.00 94.31 322 ALA A CA 1
ATOM 2518 C C . ALA A 1 322 ? -10.807 0.253 -14.848 1.00 94.31 322 ALA A C 1
ATOM 2520 O O . ALA A 1 322 ? -11.948 0.715 -14.922 1.00 94.31 322 ALA A O 1
ATOM 2521 N N . LEU A 1 323 ? -9.882 0.802 -14.053 1.00 95.56 323 LEU A N 1
ATOM 2522 C CA . LEU A 1 323 ? -10.134 2.004 -13.250 1.00 95.56 323 LEU A CA 1
ATOM 2523 C C . LEU A 1 323 ? -10.411 3.224 -14.138 1.00 95.56 323 LEU A C 1
ATOM 2525 O O . LEU A 1 323 ? -11.374 3.956 -13.891 1.00 95.56 323 LEU A O 1
ATOM 2529 N N . SER A 1 324 ? -9.614 3.402 -15.195 1.00 92.94 324 SER A N 1
ATOM 2530 C CA . SER A 1 324 ? -9.799 4.473 -16.177 1.00 92.94 324 SER A CA 1
ATOM 2531 C C . SER A 1 324 ? -11.086 4.308 -16.991 1.00 92.94 324 SER A C 1
ATOM 2533 O O . SER A 1 324 ? -11.873 5.252 -17.095 1.00 92.94 324 SER A O 1
ATOM 2535 N N . GLU A 1 325 ? -11.354 3.112 -17.521 1.00 91.75 325 GLU A N 1
ATOM 2536 C CA . GLU A 1 325 ? -12.558 2.812 -18.309 1.00 91.75 325 GLU A CA 1
ATOM 2537 C C . GLU A 1 325 ? -13.849 3.034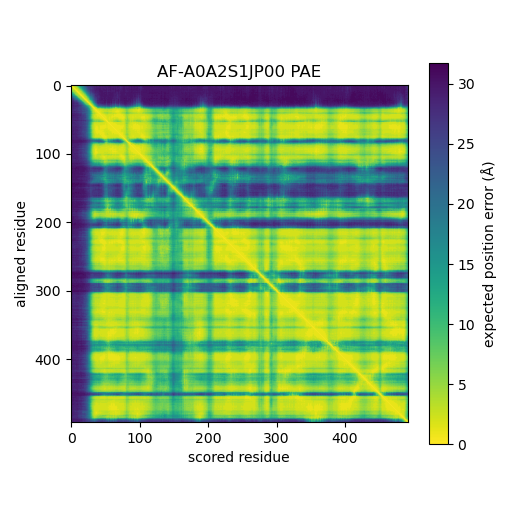 -17.508 1.00 91.75 325 GLU A C 1
ATOM 2539 O O . GLU A 1 325 ? -14.834 3.547 -18.044 1.00 91.75 325 GLU A O 1
ATOM 2544 N N . ASN A 1 326 ? -13.836 2.709 -16.212 1.00 92.44 326 ASN A N 1
ATOM 2545 C CA . ASN A 1 326 ? -14.999 2.838 -15.331 1.00 92.44 326 ASN A CA 1
ATOM 2546 C C . ASN A 1 326 ? -15.064 4.172 -14.573 1.00 92.44 326 ASN A C 1
ATOM 2548 O O . ASN A 1 326 ? -15.958 4.358 -13.749 1.00 92.44 326 ASN A O 1
ATOM 2552 N N . SER A 1 327 ? -14.178 5.131 -14.871 1.00 92.56 327 SER A N 1
ATOM 2553 C CA . SER A 1 327 ? -14.184 6.470 -14.253 1.00 92.56 327 SER A CA 1
ATOM 2554 C C . SER A 1 327 ? -14.087 6.456 -12.721 1.00 92.56 327 SER A C 1
ATOM 2556 O O . SER A 1 327 ? -14.701 7.291 -12.051 1.00 92.56 327 SER A O 1
ATOM 2558 N N . ILE A 1 328 ? -13.358 5.499 -12.147 1.00 95.50 328 ILE A N 1
ATOM 2559 C CA . ILE A 1 328 ? -13.243 5.376 -10.692 1.00 95.50 328 ILE A CA 1
ATOM 2560 C C . ILE A 1 328 ? -12.163 6.345 -10.203 1.00 95.50 328 ILE A C 1
ATOM 2562 O O . ILE A 1 328 ? -11.019 6.287 -10.659 1.00 95.50 328 ILE A O 1
ATOM 2566 N N . GLU A 1 329 ? -12.510 7.239 -9.267 1.00 96.50 329 GLU A N 1
ATOM 2567 C CA . GLU A 1 329 ? -11.546 8.179 -8.680 1.00 96.50 329 GLU A CA 1
ATOM 2568 C C . GLU A 1 329 ? -10.376 7.391 -8.082 1.00 96.50 329 GLU A C 1
ATOM 2570 O O . GLU A 1 329 ? -10.561 6.593 -7.168 1.00 96.50 329 GLU A O 1
ATOM 2575 N N . THR A 1 330 ? -9.176 7.586 -8.621 1.00 97.56 330 THR A N 1
ATOM 2576 C CA . THR A 1 330 ? -8.008 6.769 -8.279 1.00 97.56 330 THR A CA 1
ATOM 2577 C C . THR A 1 330 ? -6.835 7.660 -7.914 1.00 97.56 330 THR A C 1
ATOM 2579 O O . THR A 1 330 ? -6.591 8.651 -8.603 1.00 97.56 330 THR A O 1
ATOM 2582 N N . TYR A 1 331 ? -6.108 7.282 -6.862 1.00 98.06 331 TYR A N 1
ATOM 2583 C CA . TYR A 1 331 ? -4.836 7.864 -6.447 1.00 98.06 331 TYR A CA 1
ATOM 2584 C C . TYR A 1 331 ? -3.754 6.785 -6.466 1.00 98.06 331 TYR A C 1
ATOM 2586 O O . TYR A 1 331 ? -3.723 5.913 -5.595 1.00 98.06 331 TYR A O 1
ATOM 2594 N N . LEU A 1 332 ? -2.868 6.849 -7.456 1.00 98.19 332 LEU A N 1
ATOM 2595 C CA . LEU A 1 332 ? -1.673 6.016 -7.517 1.00 98.19 332 LEU A CA 1
ATOM 2596 C C . LEU A 1 332 ? -0.544 6.707 -6.753 1.00 98.19 332 LEU A C 1
ATOM 2598 O O . LEU A 1 332 ? -0.227 7.864 -7.028 1.00 98.19 332 LEU A O 1
ATOM 2602 N N . VAL A 1 333 ? 0.064 5.991 -5.814 1.00 98.25 333 VAL A N 1
ATOM 2603 C CA . VAL A 1 333 ? 1.193 6.435 -4.994 1.00 98.25 333 VAL A CA 1
ATOM 2604 C C . VAL A 1 333 ? 2.451 5.700 -5.476 1.00 98.25 333 VAL A C 1
ATOM 2606 O O . VAL A 1 333 ? 2.749 4.611 -4.978 1.00 98.25 333 VAL A O 1
ATOM 2609 N N . PRO A 1 334 ? 3.171 6.256 -6.469 1.00 96.38 334 PRO A N 1
ATOM 2610 C CA . PRO A 1 334 ? 4.388 5.663 -7.006 1.00 96.38 334 PRO A CA 1
ATOM 2611 C C . PRO A 1 334 ? 5.591 5.890 -6.098 1.00 96.38 334 PRO A C 1
ATOM 2613 O O . PRO A 1 334 ? 5.609 6.798 -5.256 1.00 96.38 334 PRO A O 1
ATOM 2616 N N . THR A 1 335 ? 6.661 5.144 -6.369 1.00 92.50 335 THR A N 1
ATOM 2617 C CA . THR A 1 335 ? 7.976 5.325 -5.741 1.00 92.50 335 THR A CA 1
ATOM 2618 C C . THR A 1 335 ? 8.501 6.756 -5.861 1.00 92.50 335 THR A C 1
ATOM 2620 O O . THR A 1 335 ? 9.224 7.198 -4.970 1.00 92.50 335 THR A O 1
ATOM 2623 N N . ASN A 1 336 ? 8.091 7.514 -6.888 1.00 91.94 336 ASN A N 1
ATOM 2624 C CA . ASN A 1 336 ? 8.410 8.937 -7.041 1.00 91.94 336 ASN A CA 1
ATOM 2625 C C . ASN A 1 336 ? 8.034 9.746 -5.789 1.00 91.94 336 ASN A C 1
ATOM 2627 O O . ASN A 1 336 ? 8.842 10.504 -5.256 1.00 91.94 336 ASN A O 1
ATOM 2631 N N . SER A 1 337 ? 6.836 9.517 -5.249 1.00 93.38 337 SER A N 1
ATOM 2632 C CA . SER A 1 337 ? 6.368 10.217 -4.048 1.00 93.38 337 SER A CA 1
ATOM 2633 C C . SER A 1 337 ? 6.993 9.702 -2.752 1.00 93.38 337 SER A C 1
ATOM 2635 O O . SER A 1 337 ? 7.098 10.438 -1.766 1.00 93.38 337 SER A O 1
ATOM 2637 N N . THR A 1 338 ? 7.426 8.441 -2.729 1.00 91.88 338 THR A N 1
ATOM 2638 C CA . THR A 1 338 ? 7.852 7.770 -1.496 1.00 91.88 338 THR A CA 1
ATOM 2639 C C . THR A 1 338 ? 9.367 7.697 -1.332 1.00 91.88 338 THR A C 1
ATOM 2641 O O . THR A 1 338 ? 9.836 7.546 -0.206 1.00 91.88 338 THR A O 1
ATOM 2644 N N . ASP A 1 339 ? 10.165 7.809 -2.399 1.00 85.88 339 ASP A N 1
ATOM 2645 C CA . ASP A 1 339 ? 11.622 7.606 -2.327 1.00 85.88 339 ASP A CA 1
ATOM 2646 C C . ASP A 1 339 ? 12.331 8.656 -1.456 1.00 85.88 339 ASP A C 1
ATOM 2648 O O . ASP A 1 339 ? 13.329 8.380 -0.792 1.00 85.88 339 ASP A O 1
ATOM 2652 N N . MET A 1 340 ? 11.783 9.860 -1.348 1.00 85.62 340 MET A N 1
ATOM 2653 C CA . MET A 1 340 ? 12.335 10.875 -0.446 1.00 85.62 340 MET A CA 1
ATOM 2654 C C . MET A 1 340 ? 11.691 10.847 0.951 1.00 85.62 340 MET A C 1
ATOM 2656 O O . MET A 1 340 ? 12.213 11.449 1.896 1.00 85.62 340 MET A O 1
ATOM 2660 N N . ALA A 1 341 ? 10.628 10.058 1.142 1.00 88.00 341 ALA A N 1
ATOM 2661 C CA . ALA A 1 341 ? 9.983 9.814 2.431 1.00 88.00 341 ALA A CA 1
ATOM 2662 C C . ALA A 1 341 ? 10.751 8.770 3.259 1.00 88.00 341 ALA A C 1
ATOM 2664 O O . ALA A 1 341 ? 10.280 7.667 3.529 1.00 88.00 341 ALA A O 1
ATOM 2665 N N . LYS A 1 342 ? 11.969 9.132 3.665 1.00 85.81 342 LYS A N 1
ATOM 2666 C CA . LYS A 1 342 ? 12.890 8.260 4.405 1.00 85.81 342 LYS A CA 1
ATOM 2667 C C . LYS A 1 342 ? 12.583 8.211 5.896 1.00 85.81 342 LYS A C 1
ATOM 2669 O O . LYS A 1 342 ? 12.213 9.229 6.505 1.00 85.81 342 LYS A O 1
ATOM 2674 N N . ILE A 1 343 ? 12.831 7.046 6.491 1.00 82.81 343 ILE A N 1
ATOM 2675 C CA . ILE A 1 343 ? 12.857 6.877 7.944 1.00 82.81 343 ILE A CA 1
ATOM 2676 C C . ILE A 1 343 ? 14.186 7.410 8.469 1.00 82.81 343 ILE A C 1
ATOM 2678 O O . ILE A 1 343 ? 15.247 7.047 7.982 1.00 82.81 343 ILE A O 1
ATOM 2682 N N . GLN A 1 344 ? 14.128 8.272 9.480 1.00 86.25 344 GLN A N 1
ATOM 2683 C CA . GLN A 1 344 ? 15.320 8.851 10.099 1.00 86.25 344 GLN A CA 1
ATOM 2684 C C . GLN A 1 344 ? 15.481 8.333 11.528 1.00 86.25 344 GLN A C 1
ATOM 2686 O O . GLN A 1 344 ? 14.489 8.059 12.207 1.00 86.25 344 GLN A O 1
ATOM 2691 N N . GLY A 1 345 ? 16.712 8.296 12.048 1.00 87.50 345 GLY A N 1
ATOM 2692 C CA . GLY A 1 345 ? 16.950 7.979 13.464 1.00 87.50 345 GLY A CA 1
ATOM 2693 C C . GLY A 1 345 ? 16.136 8.870 14.417 1.00 87.50 345 GLY A C 1
ATOM 2694 O O . GLY A 1 345 ? 15.548 8.384 15.382 1.00 87.50 345 GLY A O 1
ATOM 2695 N N . SER A 1 346 ? 15.977 10.150 14.070 1.00 91.12 346 SER A N 1
ATOM 2696 C CA . SER A 1 346 ? 15.111 11.105 14.778 1.00 91.12 346 SER A CA 1
ATOM 2697 C C . SER A 1 346 ? 13.631 10.695 14.791 1.00 91.12 346 SER A C 1
ATOM 2699 O O . SER A 1 346 ? 12.927 10.984 15.753 1.00 91.12 346 SER A O 1
ATOM 2701 N N . THR A 1 347 ? 13.152 9.982 13.765 1.00 92.56 347 THR A N 1
ATOM 2702 C CA . THR A 1 347 ? 11.780 9.440 13.702 1.00 92.56 347 THR A CA 1
ATOM 2703 C C . THR A 1 347 ? 11.580 8.385 14.784 1.00 92.56 347 THR A C 1
ATOM 2705 O O . THR A 1 347 ? 10.609 8.431 15.538 1.00 92.56 347 THR A O 1
ATOM 2708 N N . ILE A 1 348 ? 12.534 7.456 14.894 1.00 92.88 348 ILE A N 1
ATOM 2709 C CA . ILE A 1 348 ? 12.523 6.376 15.887 1.00 92.88 348 ILE A CA 1
ATOM 2710 C C . ILE A 1 348 ? 12.537 6.961 17.303 1.00 92.88 348 ILE A C 1
ATOM 2712 O O . ILE A 1 348 ? 11.763 6.527 18.162 1.00 92.88 348 ILE A O 1
ATOM 2716 N N . GLU A 1 349 ? 13.387 7.963 17.535 1.00 94.38 349 GLU A N 1
ATOM 2717 C CA . GLU A 1 349 ? 13.490 8.671 18.812 1.00 94.38 349 GLU A CA 1
ATOM 2718 C C . GLU A 1 349 ? 12.206 9.430 19.151 1.00 94.38 349 GLU A C 1
ATOM 2720 O O . GLU A 1 349 ? 11.700 9.298 20.267 1.00 94.38 349 GLU A O 1
ATOM 2725 N N . ALA A 1 350 ? 11.638 10.157 18.185 1.00 95.81 350 ALA A N 1
ATOM 2726 C CA . ALA A 1 350 ? 10.397 10.903 18.356 1.00 95.81 350 ALA A CA 1
ATOM 2727 C C . ALA A 1 350 ? 9.226 9.979 18.717 1.00 95.81 350 ALA A C 1
ATOM 2729 O O . ALA A 1 350 ? 8.432 10.298 19.599 1.00 95.81 350 ALA A O 1
ATOM 2730 N N . LEU A 1 351 ? 9.120 8.799 18.106 1.00 96.56 351 LEU A N 1
ATOM 2731 C CA . LEU A 1 351 ? 8.108 7.805 18.480 1.00 96.56 351 LEU A CA 1
ATOM 2732 C C . LEU A 1 351 ? 8.311 7.264 19.906 1.00 96.56 351 LEU A C 1
ATOM 2734 O O . LEU A 1 351 ? 7.336 6.914 20.575 1.00 96.56 351 LEU A O 1
ATOM 2738 N N . ALA A 1 352 ? 9.560 7.228 20.385 1.00 95.69 352 ALA A N 1
ATOM 2739 C CA . ALA A 1 352 ? 9.931 6.685 21.689 1.00 95.69 352 ALA A CA 1
ATOM 2740 C C . ALA A 1 352 ? 9.828 7.668 22.867 1.00 95.69 352 ALA A C 1
ATOM 2742 O O . ALA A 1 352 ? 10.067 7.286 24.019 1.00 95.69 352 ALA A O 1
ATOM 2743 N N . GLU A 1 353 ? 9.525 8.940 22.614 1.00 94.69 353 GLU A N 1
ATOM 2744 C CA . GLU A 1 353 ? 9.576 9.961 23.654 1.00 94.69 353 GLU A CA 1
ATOM 2745 C C . GLU A 1 353 ? 8.577 9.730 24.801 1.00 94.69 353 GLU A C 1
ATOM 2747 O O . GLU A 1 353 ? 7.589 8.989 24.732 1.00 94.69 353 GLU A O 1
ATOM 2752 N N . ARG A 1 354 ? 8.807 10.449 25.906 1.00 91.31 354 ARG A N 1
ATOM 2753 C CA . ARG A 1 354 ? 7.971 10.369 27.103 1.00 91.31 354 ARG A CA 1
ATOM 2754 C C . ARG A 1 354 ? 6.489 10.557 26.754 1.00 91.31 354 ARG A C 1
ATOM 2756 O O . ARG A 1 354 ? 6.105 11.514 26.090 1.00 91.31 354 ARG A O 1
ATOM 2763 N N . ARG A 1 355 ? 5.646 9.703 27.349 1.00 90.25 355 ARG A N 1
ATOM 2764 C CA . ARG A 1 355 ? 4.177 9.660 27.175 1.00 90.25 355 ARG A CA 1
ATOM 2765 C C . ARG A 1 355 ? 3.695 9.102 25.833 1.00 90.25 355 ARG A C 1
ATOM 2767 O O . ARG A 1 355 ? 2.482 9.176 25.621 1.00 90.25 355 ARG A O 1
ATOM 2774 N N . ALA A 1 356 ? 4.583 8.526 25.019 1.00 95.75 356 ALA A N 1
ATOM 2775 C CA . ALA A 1 356 ? 4.214 7.723 23.861 1.00 95.75 356 ALA A CA 1
ATOM 2776 C C . ALA A 1 356 ? 3.156 6.660 24.208 1.00 95.75 356 ALA A C 1
ATOM 2778 O O . ALA A 1 356 ? 3.095 6.139 25.331 1.00 95.75 356 ALA A O 1
ATOM 2779 N N . THR A 1 357 ? 2.288 6.399 23.241 1.00 97.56 357 THR A N 1
ATOM 2780 C CA . THR A 1 357 ? 1.280 5.338 23.277 1.00 97.56 357 THR A CA 1
ATOM 2781 C C . THR A 1 357 ? 1.938 3.975 23.051 1.00 97.56 357 THR A C 1
ATOM 2783 O O . THR A 1 357 ? 3.075 3.914 22.570 1.00 97.56 357 THR A O 1
ATOM 2786 N N . PRO A 1 358 ? 1.270 2.860 23.396 1.00 96.75 358 PRO A N 1
ATOM 2787 C CA . PRO A 1 358 ? 1.839 1.539 23.148 1.00 96.75 358 PRO A CA 1
ATOM 2788 C C . PRO A 1 358 ? 2.163 1.283 21.672 1.00 96.75 358 PRO A C 1
ATOM 2790 O O . PRO A 1 358 ? 3.200 0.699 21.380 1.00 96.75 358 PRO A O 1
ATOM 2793 N N . GLU A 1 359 ? 1.336 1.760 20.747 1.00 96.56 359 GLU A N 1
ATOM 2794 C CA . GLU A 1 359 ? 1.555 1.637 19.305 1.00 96.56 359 GLU A CA 1
ATOM 2795 C C . GLU A 1 359 ? 2.674 2.533 18.760 1.00 96.56 359 GLU A C 1
ATOM 2797 O O . GLU A 1 359 ? 3.433 2.081 17.904 1.00 96.56 359 GLU A O 1
ATOM 2802 N N . ALA A 1 360 ? 2.887 3.734 19.310 1.00 97.50 360 ALA A N 1
ATOM 2803 C CA . ALA A 1 360 ? 4.085 4.516 18.996 1.00 97.50 360 ALA A CA 1
ATOM 2804 C C . ALA A 1 360 ? 5.355 3.798 19.484 1.00 97.50 360 ALA A C 1
ATOM 2806 O O . ALA A 1 360 ? 6.348 3.714 18.764 1.00 97.50 360 ALA A O 1
ATOM 2807 N N . CYS A 1 361 ? 5.308 3.196 20.678 1.00 96.12 361 CYS A N 1
ATOM 2808 C CA . CYS A 1 361 ? 6.424 2.423 21.224 1.00 96.12 361 CYS A CA 1
ATOM 2809 C C . CYS A 1 361 ? 6.695 1.120 20.469 1.00 96.12 361 CYS A C 1
ATOM 2811 O O . CYS A 1 361 ? 7.850 0.704 20.379 1.00 96.12 361 CYS A O 1
ATOM 2813 N N . TYR A 1 362 ? 5.646 0.468 19.969 1.00 95.25 362 TYR A N 1
ATOM 2814 C CA . TYR A 1 362 ? 5.758 -0.682 19.079 1.00 95.25 362 TYR A CA 1
ATOM 2815 C C . TYR A 1 362 ? 6.408 -0.270 17.764 1.00 95.25 362 TYR A C 1
ATOM 2817 O O . TYR A 1 362 ? 7.416 -0.855 17.392 1.00 95.25 362 TYR A O 1
ATOM 2825 N N . THR A 1 363 ? 5.906 0.794 17.131 1.00 95.19 363 THR A N 1
ATOM 2826 C CA . THR A 1 363 ? 6.439 1.294 15.858 1.00 95.19 363 THR A CA 1
ATOM 2827 C C . THR A 1 363 ? 7.905 1.699 15.993 1.00 95.19 363 THR A C 1
ATOM 2829 O O . THR A 1 363 ? 8.727 1.299 15.183 1.00 95.19 363 THR A O 1
ATOM 2832 N N . SER A 1 364 ? 8.281 2.406 17.063 1.00 94.31 364 SER A N 1
ATOM 2833 C CA . SER A 1 364 ? 9.687 2.736 17.337 1.00 94.31 364 SER A CA 1
ATOM 2834 C C . SER A 1 364 ? 10.582 1.490 17.432 1.00 94.31 364 SER A C 1
ATOM 2836 O O . SER A 1 364 ? 11.674 1.465 16.864 1.00 94.31 364 SER A O 1
ATOM 2838 N N . GLN A 1 365 ? 10.121 0.438 18.118 1.00 92.12 365 GLN A N 1
ATOM 2839 C CA . GLN A 1 365 ? 10.861 -0.823 18.229 1.00 92.12 365 GLN A CA 1
ATOM 2840 C C . GLN A 1 365 ? 10.923 -1.570 16.897 1.00 92.12 365 GLN A C 1
ATOM 2842 O O . GLN A 1 365 ? 11.995 -2.040 16.546 1.00 92.12 365 GLN A O 1
ATOM 2847 N N . LEU A 1 366 ? 9.825 -1.611 16.140 1.00 90.38 366 LEU A N 1
ATOM 2848 C CA . LEU A 1 366 ? 9.770 -2.194 14.801 1.00 90.38 366 LEU A CA 1
ATOM 2849 C C . LEU A 1 366 ? 10.774 -1.521 13.865 1.00 90.38 366 LEU A C 1
ATOM 2851 O O . LEU A 1 366 ? 11.644 -2.192 13.320 1.00 90.38 366 LEU A O 1
ATOM 2855 N N . LEU A 1 367 ? 10.744 -0.191 13.776 1.00 89.12 367 LEU A N 1
ATOM 2856 C CA . LEU A 1 367 ? 11.695 0.567 12.965 1.00 89.12 367 LEU A CA 1
ATOM 2857 C C . LEU A 1 367 ? 13.140 0.394 13.454 1.00 89.12 367 LEU A C 1
ATOM 2859 O O . LEU A 1 367 ? 14.055 0.300 12.642 1.00 89.12 367 LEU A O 1
ATOM 2863 N N . SER A 1 368 ? 13.368 0.281 14.767 1.00 87.75 368 SER A N 1
ATOM 2864 C CA . SER A 1 368 ? 14.702 -0.034 15.302 1.00 87.75 368 SER A CA 1
ATOM 2865 C C . SER A 1 368 ? 15.178 -1.424 14.877 1.00 87.75 368 SER A C 1
ATOM 2867 O O . SER A 1 368 ? 16.327 -1.574 14.475 1.00 87.75 368 SER A O 1
ATOM 2869 N N . SER A 1 369 ? 14.304 -2.431 14.932 1.00 84.00 369 SER A N 1
ATOM 2870 C CA . SER A 1 369 ? 14.626 -3.793 14.507 1.00 84.00 369 SER A CA 1
ATOM 2871 C C . SER A 1 369 ? 14.919 -3.868 13.014 1.00 84.00 369 SER A C 1
ATOM 2873 O O . SER A 1 369 ? 15.862 -4.549 12.635 1.00 84.00 369 SER A O 1
ATOM 2875 N N . ILE A 1 370 ? 14.196 -3.122 12.177 1.00 80.19 370 ILE A N 1
ATOM 2876 C CA . ILE A 1 370 ? 14.466 -3.065 10.733 1.00 80.19 370 ILE A CA 1
ATOM 2877 C C . ILE A 1 370 ? 15.798 -2.360 10.470 1.00 80.19 370 ILE A C 1
ATOM 2879 O O . ILE A 1 370 ? 16.597 -2.843 9.677 1.00 80.19 370 ILE A O 1
ATOM 2883 N N . ARG A 1 371 ? 16.100 -1.269 11.190 1.00 81.12 371 ARG A N 1
ATOM 2884 C CA . ARG A 1 371 ? 17.412 -0.598 11.119 1.00 81.12 371 ARG A CA 1
ATOM 2885 C C . ARG A 1 371 ? 18.554 -1.570 11.403 1.00 81.12 371 ARG A C 1
ATOM 2887 O O . ARG A 1 371 ? 19.570 -1.535 10.720 1.00 81.12 371 ARG A O 1
ATOM 2894 N N . GLU A 1 372 ? 18.406 -2.403 12.428 1.00 78.88 372 GLU A N 1
ATOM 2895 C CA . GLU A 1 372 ? 19.405 -3.411 12.794 1.00 78.88 372 GLU A CA 1
ATOM 2896 C C . GLU A 1 372 ? 19.472 -4.552 11.775 1.00 78.88 372 GLU A C 1
ATOM 2898 O O . GLU A 1 372 ? 20.569 -4.978 11.416 1.00 78.88 372 GLU A O 1
ATOM 2903 N N . PHE A 1 373 ? 18.312 -5.017 11.310 1.00 74.25 373 PHE A N 1
ATOM 2904 C CA . PHE A 1 373 ? 18.171 -6.096 10.342 1.00 74.25 373 PHE A CA 1
ATOM 2905 C C . PHE A 1 373 ? 18.821 -5.733 9.006 1.00 74.25 373 PHE A C 1
ATOM 2907 O O . PHE A 1 373 ? 19.820 -6.347 8.644 1.00 74.25 373 PHE A O 1
ATOM 2914 N N . GLU A 1 374 ? 18.350 -4.665 8.359 1.00 69.50 374 GLU A N 1
ATOM 2915 C CA . GLU A 1 374 ? 18.919 -4.174 7.099 1.00 69.50 374 GLU A CA 1
ATOM 2916 C C . GLU A 1 374 ? 20.370 -3.717 7.291 1.00 69.50 374 GLU A C 1
ATOM 2918 O O . GLU A 1 374 ? 21.226 -3.915 6.436 1.00 69.50 374 GLU A O 1
ATOM 2923 N N . GLY A 1 375 ? 20.698 -3.140 8.454 1.00 61.34 375 GLY A N 1
ATOM 2924 C CA . GLY A 1 375 ? 22.064 -2.754 8.802 1.00 61.34 375 GLY A CA 1
ATOM 2925 C C . GLY A 1 375 ? 23.056 -3.914 8.799 1.00 61.34 375 GLY A C 1
ATOM 2926 O O . GLY A 1 375 ? 24.233 -3.701 8.497 1.00 61.34 375 GLY A O 1
ATOM 2927 N N . GLY A 1 376 ? 22.600 -5.133 9.102 1.00 60.09 376 GLY A N 1
ATOM 2928 C CA . GLY A 1 376 ? 23.398 -6.354 9.001 1.00 60.09 376 GLY A CA 1
ATOM 2929 C C . GLY A 1 376 ? 23.962 -6.567 7.595 1.00 60.09 376 GLY A C 1
ATOM 2930 O O . GLY A 1 376 ? 25.139 -6.916 7.459 1.00 60.09 376 GLY A O 1
ATOM 2931 N N . ASP A 1 377 ? 23.179 -6.241 6.567 1.00 60.59 377 ASP A N 1
ATOM 2932 C CA . ASP A 1 377 ? 23.575 -6.336 5.160 1.00 60.59 377 ASP A CA 1
ATOM 2933 C C . ASP A 1 377 ? 24.533 -5.210 4.723 1.00 60.59 377 ASP A C 1
ATOM 2935 O O . ASP A 1 377 ? 25.251 -5.341 3.731 1.00 60.59 377 ASP A O 1
ATOM 2939 N N . PHE A 1 378 ? 24.659 -4.147 5.528 1.00 57.84 378 PHE A N 1
ATOM 2940 C CA . PHE A 1 378 ? 25.606 -3.040 5.336 1.00 57.84 378 PHE A CA 1
ATOM 2941 C C . PHE A 1 378 ? 26.785 -3.076 6.310 1.00 57.84 378 PHE A C 1
ATOM 2943 O O . PHE A 1 378 ? 27.181 -2.050 6.866 1.00 57.84 378 PHE A O 1
ATOM 2950 N N . GLN A 1 379 ? 27.364 -4.258 6.544 1.00 62.91 379 GLN A N 1
ATOM 2951 C CA . GLN A 1 379 ? 28.505 -4.436 7.461 1.00 62.91 379 GLN A CA 1
ATOM 2952 C C . GLN A 1 379 ? 28.214 -3.937 8.895 1.00 62.91 379 GLN A C 1
ATOM 2954 O O . GLN A 1 379 ? 29.121 -3.510 9.613 1.00 62.91 379 GLN A O 1
ATOM 2959 N N . GLY A 1 380 ? 26.947 -3.976 9.316 1.00 61.66 380 GLY A N 1
ATOM 2960 C CA . GLY A 1 380 ? 26.479 -3.465 10.605 1.00 61.66 380 GLY A CA 1
ATOM 2961 C C . GLY A 1 380 ? 26.095 -1.979 10.613 1.00 61.66 380 GLY A C 1
ATOM 2962 O O . GLY A 1 380 ? 25.859 -1.432 11.690 1.00 61.66 380 GLY A O 1
ATOM 2963 N N . ASN A 1 381 ? 26.034 -1.303 9.460 1.00 65.44 381 ASN A N 1
ATOM 2964 C CA . ASN A 1 381 ? 25.674 0.113 9.367 1.00 65.44 381 ASN A CA 1
ATOM 2965 C C . ASN A 1 381 ? 24.167 0.321 9.126 1.00 65.44 381 ASN A C 1
ATOM 2967 O O . ASN A 1 381 ? 23.730 0.643 8.022 1.00 65.44 381 ASN A O 1
ATOM 2971 N N . GLY A 1 382 ? 23.370 0.172 10.185 1.00 63.06 382 GLY A N 1
ATOM 2972 C CA . GLY A 1 382 ? 21.917 0.380 10.125 1.00 63.06 382 GLY A CA 1
ATOM 2973 C C . GLY A 1 382 ? 21.480 1.802 9.767 1.00 63.06 382 GLY A C 1
ATOM 2974 O O . GLY A 1 382 ? 20.420 1.981 9.177 1.00 63.06 382 GLY A O 1
ATOM 2975 N N . ASP A 1 383 ? 22.290 2.819 10.068 1.00 67.31 383 ASP A N 1
ATOM 2976 C CA . ASP A 1 383 ? 21.974 4.203 9.681 1.00 67.31 383 ASP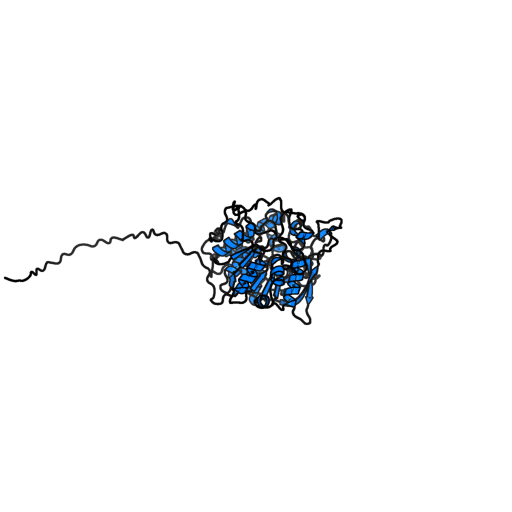 A CA 1
ATOM 2977 C C . ASP A 1 383 ? 22.027 4.394 8.170 1.00 67.31 383 ASP A C 1
ATOM 2979 O O . ASP A 1 383 ? 21.133 5.008 7.593 1.00 67.31 383 ASP A O 1
ATOM 2983 N N . PHE A 1 384 ? 23.017 3.787 7.516 1.00 67.56 384 PHE A N 1
ATOM 2984 C CA . PHE A 1 384 ? 23.058 3.772 6.061 1.00 67.56 384 PHE A CA 1
ATOM 2985 C C . PHE A 1 384 ? 21.849 3.043 5.472 1.00 67.56 384 PHE A C 1
ATOM 2987 O O . PHE A 1 384 ? 21.275 3.529 4.507 1.00 67.56 384 PHE A O 1
ATOM 2994 N N . ALA A 1 385 ? 21.420 1.928 6.068 1.00 62.56 385 ALA A N 1
ATOM 2995 C CA . ALA A 1 385 ? 20.225 1.219 5.620 1.00 62.56 385 ALA A CA 1
ATOM 2996 C C . ALA A 1 385 ? 18.964 2.101 5.689 1.00 62.56 385 ALA A C 1
ATOM 2998 O O . ALA A 1 385 ? 18.209 2.200 4.724 1.00 62.56 385 ALA A O 1
ATOM 2999 N N . MET A 1 386 ? 18.769 2.814 6.799 1.00 70.69 386 MET A N 1
ATOM 3000 C CA . MET A 1 386 ? 17.653 3.753 6.961 1.00 70.69 386 MET A CA 1
ATOM 3001 C C . MET A 1 386 ? 17.680 4.883 5.928 1.00 70.69 386 MET A C 1
ATOM 3003 O O . MET A 1 386 ? 16.660 5.185 5.312 1.00 70.69 386 MET A O 1
ATOM 3007 N N . ASP A 1 387 ? 18.856 5.452 5.670 1.00 67.31 387 ASP A N 1
ATOM 3008 C CA . ASP A 1 387 ? 19.001 6.562 4.728 1.00 67.31 387 ASP A CA 1
ATOM 3009 C C . ASP A 1 387 ? 18.970 6.122 3.251 1.00 67.31 387 ASP A C 1
ATOM 3011 O O . ASP A 1 387 ? 18.574 6.897 2.372 1.00 67.31 387 ASP A O 1
ATOM 3015 N N . ALA A 1 388 ? 19.411 4.901 2.943 1.00 64.31 388 ALA A N 1
ATOM 3016 C CA . ALA A 1 388 ? 19.592 4.426 1.572 1.00 64.31 388 ALA A CA 1
ATOM 3017 C C . ALA A 1 388 ? 18.415 3.589 1.068 1.00 64.31 388 ALA A C 1
ATOM 3019 O O . ALA A 1 388 ? 18.034 3.737 -0.090 1.00 64.31 388 ALA A O 1
ATOM 3020 N N . VAL A 1 389 ? 17.782 2.795 1.933 1.00 68.31 389 VAL A N 1
ATOM 3021 C CA . VAL A 1 389 ? 16.892 1.692 1.529 1.00 68.31 389 VAL A CA 1
ATOM 3022 C C . VAL A 1 389 ? 15.454 1.911 1.972 1.00 68.31 389 VAL A C 1
ATOM 3024 O O . VAL A 1 389 ? 14.531 1.777 1.179 1.00 68.31 389 VAL A O 1
ATOM 3027 N N . ILE A 1 390 ? 15.259 2.284 3.232 1.00 75.50 390 ILE A N 1
ATOM 3028 C CA . ILE A 1 390 ? 13.951 2.154 3.871 1.00 75.50 390 ILE A CA 1
ATOM 3029 C C . ILE A 1 390 ? 13.134 3.427 3.660 1.00 75.50 390 ILE A C 1
ATOM 3031 O O . ILE A 1 390 ? 13.594 4.537 3.954 1.00 75.50 390 ILE A O 1
ATOM 3035 N N . ARG A 1 391 ? 11.914 3.274 3.142 1.00 85.94 391 ARG A N 1
ATOM 3036 C CA . ARG A 1 391 ? 10.971 4.372 2.896 1.00 85.94 391 ARG A CA 1
ATOM 3037 C C . ARG A 1 391 ? 9.664 4.147 3.641 1.00 85.94 391 ARG A C 1
ATOM 3039 O O . ARG A 1 391 ? 9.439 3.106 4.243 1.00 85.94 391 ARG A O 1
ATOM 3046 N N . LEU A 1 392 ? 8.809 5.158 3.614 1.00 90.06 392 LEU A N 1
ATOM 3047 C CA . LEU A 1 392 ? 7.478 5.136 4.205 1.00 90.06 392 LEU A CA 1
ATOM 3048 C C . LEU A 1 392 ? 6.409 4.686 3.185 1.00 90.06 392 LEU A C 1
ATOM 3050 O O . LEU A 1 392 ? 5.358 5.299 3.172 1.00 90.06 392 LEU A O 1
ATOM 3054 N N . TRP A 1 393 ? 6.649 3.693 2.319 1.00 92.69 393 TRP A N 1
ATOM 3055 C CA . TRP A 1 393 ? 5.793 3.374 1.152 1.00 92.69 393 TRP A CA 1
ATOM 3056 C C . TRP A 1 393 ? 4.284 3.299 1.461 1.00 92.69 393 TRP A C 1
ATOM 3058 O O . TRP A 1 393 ? 3.556 4.264 1.210 1.00 92.69 393 TRP A O 1
ATOM 3068 N N . ASP A 1 394 ? 3.816 2.216 2.083 1.00 95.44 394 ASP A N 1
ATOM 3069 C CA . ASP A 1 394 ? 2.385 2.034 2.394 1.00 95.44 394 ASP A CA 1
ATOM 3070 C C . ASP A 1 394 ? 1.880 3.036 3.436 1.00 95.44 394 ASP A C 1
ATOM 3072 O O . ASP A 1 394 ? 0.703 3.403 3.487 1.00 95.44 394 ASP A O 1
ATOM 3076 N N . ILE A 1 395 ? 2.800 3.548 4.255 1.00 97.31 395 ILE A N 1
ATOM 3077 C CA . ILE A 1 395 ? 2.533 4.606 5.226 1.00 97.31 395 ILE A CA 1
ATOM 3078 C C . ILE A 1 395 ? 2.152 5.906 4.504 1.00 97.31 395 ILE A C 1
ATOM 3080 O O . ILE A 1 395 ? 1.216 6.576 4.934 1.00 97.31 395 ILE A O 1
ATOM 3084 N N . ILE A 1 396 ? 2.831 6.266 3.410 1.00 97.88 396 ILE A N 1
ATOM 3085 C CA . ILE A 1 396 ? 2.474 7.415 2.577 1.00 97.88 396 ILE A CA 1
ATOM 3086 C C . ILE A 1 396 ? 1.113 7.172 1.940 1.00 97.88 396 ILE A C 1
ATOM 3088 O O . ILE A 1 396 ? 0.280 8.070 2.010 1.00 97.88 396 ILE A O 1
ATOM 3092 N N . ALA A 1 397 ? 0.835 5.981 1.403 1.00 98.06 397 ALA A N 1
ATOM 3093 C CA . ALA A 1 397 ? -0.490 5.678 0.862 1.00 98.06 397 ALA A CA 1
ATOM 3094 C C . ALA A 1 397 ? -1.594 5.861 1.921 1.00 98.06 397 ALA A C 1
ATOM 3096 O O . ALA A 1 397 ? -2.615 6.501 1.663 1.00 98.06 397 ALA A O 1
ATOM 3097 N N . ALA A 1 398 ? -1.364 5.409 3.158 1.00 98.56 398 ALA A N 1
ATOM 3098 C CA . ALA A 1 398 ? -2.296 5.646 4.255 1.00 98.56 398 ALA A CA 1
ATOM 3099 C C . ALA A 1 398 ? -2.417 7.140 4.591 1.00 98.56 398 ALA A C 1
ATOM 3101 O O . ALA A 1 398 ? -3.505 7.628 4.883 1.00 98.56 398 ALA A O 1
ATOM 3102 N N . LEU A 1 399 ? -1.327 7.904 4.533 1.00 98.50 399 LEU A N 1
ATOM 3103 C CA . LEU A 1 399 ? -1.360 9.345 4.774 1.00 98.50 399 LEU A CA 1
ATOM 3104 C C . LEU A 1 399 ? -2.009 10.141 3.632 1.00 98.50 399 LEU A C 1
ATOM 3106 O O . LEU A 1 399 ? -2.611 11.170 3.916 1.00 98.50 399 LEU A O 1
ATOM 3110 N N . VAL A 1 400 ? -1.986 9.660 2.387 1.00 98.38 400 VAL A N 1
ATOM 3111 C CA . VAL A 1 400 ? -2.786 10.221 1.281 1.00 98.38 400 VAL A CA 1
ATOM 3112 C C . VAL A 1 400 ? -4.278 10.151 1.623 1.00 98.38 400 VAL A C 1
ATOM 3114 O O . VAL A 1 400 ? -5.008 11.112 1.396 1.00 98.38 400 VAL A O 1
ATOM 3117 N N . LEU A 1 401 ? -4.728 9.061 2.253 1.00 98.31 401 LEU A N 1
ATOM 3118 C CA . LEU A 1 401 ? -6.105 8.932 2.744 1.00 98.31 401 LEU A CA 1
ATOM 3119 C C . LEU A 1 401 ? -6.387 9.801 3.982 1.00 98.31 401 LEU A C 1
ATOM 3121 O O . LEU A 1 401 ? -7.464 10.385 4.129 1.00 98.31 401 LEU A O 1
ATOM 3125 N N . LEU A 1 402 ? -5.454 9.820 4.934 1.00 98.31 402 LEU A N 1
ATOM 3126 C CA . LEU A 1 402 ? -5.694 10.378 6.265 1.00 98.31 402 LEU A CA 1
ATOM 3127 C C . LEU A 1 402 ? -5.434 11.887 6.340 1.00 98.31 402 LEU A C 1
ATOM 3129 O O . LEU A 1 402 ? -6.120 12.581 7.093 1.00 98.31 402 LEU A O 1
ATOM 3133 N N . GLU A 1 403 ? -4.450 12.378 5.594 1.00 97.31 403 GLU A N 1
ATOM 3134 C CA . GLU A 1 403 ? -3.844 13.707 5.724 1.00 97.31 403 GLU A CA 1
ATOM 3135 C C . GLU A 1 403 ? -3.555 14.383 4.358 1.00 97.31 403 GLU A C 1
ATOM 3137 O O . GLU A 1 403 ? -2.510 15.021 4.208 1.00 97.31 403 GLU A O 1
ATOM 3142 N N . PRO A 1 404 ? -4.447 14.299 3.349 1.00 95.56 404 PRO A N 1
ATOM 3143 C CA . PRO A 1 404 ? -4.149 14.757 1.986 1.00 95.56 404 PRO A CA 1
ATOM 3144 C C . PRO A 1 404 ? -3.732 16.236 1.907 1.00 95.56 404 PRO A C 1
ATOM 3146 O O . PRO A 1 404 ? -2.855 16.589 1.122 1.00 95.56 404 PRO A O 1
ATOM 3149 N N . GLU A 1 405 ? -4.325 17.102 2.737 1.00 95.31 405 GLU A N 1
ATOM 3150 C CA . GLU A 1 405 ? -3.980 18.531 2.796 1.00 95.31 405 GLU A CA 1
ATOM 3151 C C . GLU A 1 405 ? -2.585 18.769 3.395 1.00 95.31 405 GLU A C 1
ATOM 3153 O O . GLU A 1 405 ? -1.835 19.611 2.907 1.00 95.31 405 GLU A O 1
ATOM 3158 N N . THR A 1 406 ? -2.220 18.004 4.427 1.00 96.69 406 THR A N 1
ATOM 3159 C CA . THR A 1 406 ? -0.917 18.086 5.108 1.00 96.69 406 THR A CA 1
ATOM 3160 C C . THR A 1 406 ? 0.222 17.622 4.204 1.00 96.69 406 THR A C 1
ATOM 3162 O O . THR A 1 406 ? 1.357 18.069 4.356 1.00 96.69 406 THR A O 1
ATOM 3165 N N . LEU A 1 407 ? -0.070 16.709 3.275 1.00 96.50 407 LEU A N 1
ATOM 3166 C CA . LEU A 1 407 ? 0.924 16.137 2.373 1.00 96.50 407 LEU A CA 1
ATOM 3167 C C . LEU A 1 407 ? 1.309 17.072 1.225 1.00 96.50 407 LEU A C 1
ATOM 3169 O O . LEU A 1 407 ? 2.292 16.773 0.557 1.00 96.50 407 LEU A O 1
ATOM 3173 N N . GLU A 1 408 ? 0.578 18.170 0.993 1.00 96.56 408 GLU A N 1
ATOM 3174 C CA . GLU A 1 408 ? 0.832 19.103 -0.119 1.00 96.56 408 GLU A CA 1
ATOM 3175 C C . GLU A 1 408 ? 1.009 18.356 -1.458 1.00 96.56 408 GLU A C 1
ATOM 3177 O O . GLU A 1 408 ? 1.967 18.583 -2.193 1.00 96.56 408 GLU A O 1
ATOM 3182 N N . MET A 1 409 ? 0.109 17.402 -1.732 1.00 96.38 409 MET A N 1
ATOM 3183 C CA . MET A 1 409 ? 0.248 16.461 -2.848 1.00 96.38 409 MET A CA 1
ATOM 3184 C C . MET A 1 409 ? 0.295 17.166 -4.208 1.00 96.38 409 MET A C 1
ATOM 3186 O O . MET A 1 409 ? -0.594 17.953 -4.544 1.00 96.38 409 MET A O 1
ATOM 3190 N N . GLU A 1 410 ? 1.277 16.799 -5.027 1.00 96.31 410 GLU A N 1
ATOM 3191 C CA . GLU A 1 410 ? 1.311 17.116 -6.452 1.00 96.31 410 GLU A CA 1
ATOM 3192 C C . GLU A 1 410 ? 0.607 15.998 -7.223 1.00 96.31 410 GLU A C 1
ATOM 3194 O O . GLU A 1 410 ? 1.138 14.898 -7.376 1.00 96.31 410 GLU A O 1
ATOM 3199 N N . LEU A 1 411 ? -0.618 16.274 -7.668 1.00 95.19 411 LEU A N 1
ATOM 3200 C CA . LEU A 1 411 ? -1.436 15.329 -8.421 1.00 95.19 411 LEU A CA 1
ATOM 3201 C C . LEU A 1 411 ? -1.319 15.610 -9.916 1.00 95.19 411 LEU A C 1
ATOM 3203 O O . LEU A 1 411 ? -1.636 16.715 -10.361 1.00 95.19 411 LEU A O 1
ATOM 3207 N N . VAL A 1 412 ? -0.932 14.594 -10.685 1.00 94.69 412 VAL A N 1
ATOM 3208 C CA . VAL A 1 412 ? -0.869 14.665 -12.147 1.00 94.69 412 VAL A CA 1
ATOM 3209 C C . VAL A 1 412 ? -1.766 13.576 -12.737 1.00 94.69 412 VAL A C 1
ATOM 3211 O O . VAL A 1 412 ? -1.529 12.393 -12.487 1.00 94.69 412 VAL A O 1
ATOM 3214 N N . PRO A 1 413 ? -2.821 13.929 -13.490 1.00 94.50 413 PRO A N 1
ATOM 3215 C CA . PRO A 1 413 ? -3.646 12.938 -14.163 1.00 94.50 413 PRO A CA 1
ATOM 3216 C C . PRO A 1 413 ? -2.882 12.319 -15.340 1.00 94.50 413 PRO A C 1
ATOM 3218 O O . PRO A 1 413 ? -2.346 13.034 -16.189 1.00 94.50 413 PRO A O 1
ATOM 3221 N N . GLY A 1 414 ? -2.871 10.993 -15.445 1.00 92.69 414 GLY A N 1
ATOM 3222 C CA . GLY A 1 414 ? -2.353 10.338 -16.647 1.00 92.69 414 GLY A CA 1
ATOM 3223 C C . GLY A 1 414 ? -2.679 8.857 -16.768 1.00 92.69 414 GLY A C 1
ATOM 3224 O O . GLY A 1 414 ? -3.360 8.267 -15.930 1.00 92.69 414 GLY A O 1
ATOM 3225 N N . TYR A 1 415 ? -2.225 8.284 -17.873 1.00 93.06 415 TYR A N 1
ATOM 3226 C CA . TYR A 1 415 ? -2.385 6.879 -18.211 1.00 93.06 415 TYR A CA 1
ATOM 3227 C C . TYR A 1 415 ? -1.137 6.110 -17.799 1.00 93.06 415 TYR A C 1
ATOM 3229 O O . TYR A 1 415 ? -0.014 6.585 -17.998 1.00 93.06 415 TYR A O 1
ATOM 3237 N N . ILE A 1 416 ? -1.350 4.922 -17.238 1.00 94.69 416 ILE A N 1
ATOM 3238 C CA . ILE A 1 416 ? -0.276 4.016 -16.842 1.00 94.69 416 ILE A CA 1
ATOM 3239 C C . ILE A 1 416 ? -0.286 2.827 -17.785 1.00 94.69 416 ILE A C 1
ATOM 3241 O O . ILE A 1 416 ? -1.324 2.196 -17.977 1.00 94.69 416 ILE A O 1
ATOM 3245 N N . THR A 1 417 ? 0.872 2.500 -18.342 1.00 95.31 417 THR A N 1
ATOM 3246 C CA . THR A 1 417 ? 1.092 1.203 -18.981 1.00 95.31 417 THR A CA 1
ATOM 3247 C C . THR A 1 417 ? 2.105 0.403 -18.184 1.00 95.31 417 THR A C 1
ATOM 3249 O O . THR A 1 417 ? 2.986 0.968 -17.537 1.00 95.31 417 THR A O 1
ATOM 3252 N N . VAL A 1 418 ? 1.968 -0.916 -18.220 1.00 95.12 418 VAL A N 1
ATOM 3253 C CA . VAL A 1 418 ? 2.850 -1.869 -17.557 1.00 95.12 418 VAL A CA 1
ATOM 3254 C C . VAL A 1 418 ? 3.414 -2.804 -18.613 1.00 95.12 418 VAL A C 1
ATOM 3256 O O . VAL A 1 418 ? 2.655 -3.451 -19.339 1.00 95.12 418 VAL A O 1
ATOM 3259 N N . ASP A 1 419 ? 4.734 -2.901 -18.690 1.00 92.88 419 ASP A N 1
ATOM 3260 C CA . ASP A 1 419 ? 5.397 -3.825 -19.605 1.00 92.88 419 ASP A CA 1
ATOM 3261 C C . ASP A 1 419 ? 5.080 -5.272 -19.196 1.00 92.88 419 ASP A C 1
ATOM 3263 O O . ASP A 1 419 ? 5.189 -5.660 -18.030 1.00 92.88 419 ASP A O 1
ATOM 3267 N N . GLN A 1 420 ? 4.625 -6.063 -20.165 1.00 90.69 420 GLN A N 1
ATOM 3268 C CA . GLN A 1 420 ? 4.098 -7.411 -19.952 1.00 90.69 420 GLN A CA 1
ATOM 3269 C C . GLN A 1 420 ? 5.148 -8.464 -20.270 1.00 90.69 420 GLN A C 1
ATOM 3271 O O . GLN A 1 420 ? 5.951 -8.272 -21.180 1.00 90.69 420 GLN A O 1
ATOM 3276 N N . LEU A 1 421 ? 5.084 -9.605 -19.584 1.00 83.75 421 LEU A N 1
ATOM 3277 C CA . LEU A 1 421 ? 5.984 -10.714 -19.855 1.00 83.75 421 LEU A CA 1
ATOM 3278 C C . LEU A 1 421 ? 5.760 -11.247 -21.276 1.00 83.75 421 LEU A C 1
ATOM 3280 O O . LEU A 1 421 ? 4.653 -11.667 -21.632 1.00 83.75 421 LEU A O 1
ATOM 3284 N N . ASP A 1 422 ? 6.814 -11.271 -22.092 1.00 80.56 422 ASP A N 1
ATOM 3285 C CA . ASP A 1 422 ? 6.711 -11.814 -23.445 1.00 80.56 422 ASP A CA 1
ATOM 3286 C C . ASP A 1 422 ? 6.376 -13.324 -23.417 1.00 80.56 422 ASP A C 1
ATOM 3288 O O . ASP A 1 422 ? 6.976 -14.141 -22.711 1.00 80.56 422 ASP A O 1
ATOM 3292 N N . THR A 1 423 ? 5.401 -13.707 -24.247 1.00 78.50 423 THR A N 1
ATOM 3293 C CA . THR A 1 423 ? 4.973 -15.089 -24.515 1.00 78.50 423 THR A CA 1
ATOM 3294 C C . THR A 1 423 ? 6.105 -16.050 -24.902 1.00 78.50 423 THR A C 1
ATOM 3296 O O . THR A 1 423 ? 5.944 -17.264 -24.778 1.00 78.50 423 THR A O 1
ATOM 3299 N N . GLY A 1 424 ? 7.254 -15.534 -25.351 1.00 80.19 424 GLY A N 1
ATOM 3300 C CA . GLY A 1 424 ? 8.448 -16.313 -25.669 1.00 80.19 424 GLY A CA 1
ATOM 3301 C C . GLY A 1 424 ? 9.183 -16.913 -24.464 1.00 80.19 424 GLY A C 1
ATOM 3302 O O . GLY A 1 424 ? 10.094 -17.716 -24.681 1.00 80.19 424 GLY A O 1
ATOM 3303 N N . LEU A 1 425 ? 8.812 -16.584 -23.214 1.00 79.19 425 LEU A N 1
ATOM 3304 C CA . LEU A 1 425 ? 9.522 -17.065 -22.020 1.00 79.19 425 LEU A CA 1
ATOM 3305 C C . LEU A 1 425 ? 9.641 -18.595 -21.994 1.00 79.19 425 LEU A C 1
ATOM 3307 O O . LEU A 1 425 ? 10.733 -19.120 -21.769 1.00 79.19 425 LEU A O 1
ATOM 3311 N N . ALA A 1 426 ? 8.545 -19.314 -22.254 1.00 76.44 426 ALA A N 1
ATOM 3312 C CA . ALA A 1 426 ? 8.497 -20.777 -22.164 1.00 76.44 426 ALA A CA 1
ATOM 3313 C C . ALA A 1 426 ? 9.465 -21.487 -23.131 1.00 76.44 426 ALA A C 1
ATOM 3315 O O . ALA A 1 426 ? 9.950 -22.578 -22.824 1.00 76.44 426 ALA A O 1
ATOM 3316 N N . ASP A 1 427 ? 9.770 -20.852 -24.266 1.00 81.75 427 ASP A N 1
ATOM 3317 C CA . ASP A 1 427 ? 10.678 -21.361 -25.299 1.00 81.75 427 ASP A CA 1
ATOM 3318 C C . ASP A 1 427 ? 12.097 -20.765 -25.194 1.00 81.75 427 ASP A C 1
ATOM 3320 O O . ASP A 1 427 ? 12.980 -21.085 -25.998 1.00 81.75 427 ASP A O 1
ATOM 3324 N N . SER A 1 428 ? 12.336 -19.891 -24.213 1.00 80.94 428 SER A N 1
ATOM 3325 C CA . SER A 1 428 ? 13.624 -19.231 -24.008 1.00 80.94 428 SER A CA 1
ATOM 3326 C C . SER A 1 428 ? 14.679 -20.172 -23.411 1.00 80.94 428 SER A C 1
ATOM 3328 O O . SER A 1 428 ? 14.401 -21.273 -22.933 1.00 80.94 428 SER A O 1
ATOM 3330 N N . THR A 1 429 ? 15.937 -19.722 -23.385 1.00 80.56 429 THR A N 1
ATOM 3331 C CA . THR A 1 429 ? 17.019 -20.434 -22.682 1.00 80.56 429 THR A CA 1
ATOM 3332 C C . THR A 1 429 ? 16.889 -20.384 -21.157 1.00 80.56 429 THR A C 1
ATOM 3334 O O . THR A 1 429 ? 17.633 -21.079 -20.464 1.00 80.56 429 THR A O 1
ATOM 3337 N N . THR A 1 430 ? 15.968 -19.570 -20.638 1.00 70.38 430 THR A N 1
ATOM 3338 C CA . THR A 1 430 ? 15.759 -19.278 -19.215 1.00 70.38 430 THR A CA 1
ATOM 3339 C C . THR A 1 430 ? 14.261 -19.330 -18.857 1.00 70.38 430 THR A C 1
ATOM 3341 O O . THR A 1 430 ? 13.717 -18.363 -18.333 1.00 70.38 430 THR A O 1
ATOM 3344 N N . PRO A 1 431 ? 13.559 -20.458 -19.092 1.00 68.62 431 PRO A N 1
ATOM 3345 C CA . PRO A 1 431 ? 12.089 -20.527 -19.077 1.00 68.62 431 PRO A CA 1
ATOM 3346 C C . PRO A 1 431 ? 11.428 -20.400 -17.693 1.00 68.62 431 PRO A C 1
ATOM 3348 O O . PRO A 1 431 ? 10.210 -20.490 -17.584 1.00 68.62 431 PRO A O 1
ATOM 3351 N N . TYR A 1 432 ? 12.223 -20.206 -16.639 1.00 67.81 432 TYR A N 1
ATOM 3352 C CA . TYR A 1 432 ? 11.779 -19.994 -15.255 1.00 67.81 432 TYR A CA 1
ATOM 3353 C C . TYR A 1 432 ? 12.377 -18.717 -14.643 1.00 67.81 432 TYR A C 1
ATOM 3355 O O . TYR A 1 432 ? 12.330 -18.529 -13.430 1.00 67.81 432 TYR A O 1
ATOM 3363 N N . ASP A 1 433 ? 12.997 -17.876 -15.470 1.00 70.25 433 ASP A N 1
ATOM 3364 C CA . ASP A 1 433 ? 13.683 -16.653 -15.063 1.00 70.25 433 ASP A CA 1
ATOM 3365 C C . ASP A 1 433 ? 13.194 -15.512 -15.976 1.00 70.25 433 ASP A C 1
ATOM 3367 O O . ASP A 1 433 ? 13.845 -15.190 -16.977 1.00 70.25 433 ASP A O 1
ATOM 3371 N N . PRO A 1 434 ? 11.991 -14.967 -15.687 1.00 71.25 434 PRO A N 1
ATOM 3372 C CA . PRO A 1 434 ? 11.348 -13.944 -16.510 1.00 71.25 434 PRO A CA 1
ATOM 3373 C C . PRO A 1 434 ? 12.182 -12.676 -16.617 1.00 71.25 434 PRO A C 1
ATOM 3375 O O . PRO A 1 434 ? 12.167 -12.062 -17.669 1.00 71.25 434 PRO A O 1
ATOM 3378 N N . ILE A 1 435 ? 12.936 -12.307 -15.579 1.00 71.94 435 ILE A N 1
ATOM 3379 C CA . ILE A 1 435 ? 13.687 -11.049 -15.582 1.00 71.94 435 ILE A CA 1
ATOM 3380 C C . ILE A 1 435 ? 14.947 -11.150 -16.441 1.00 71.94 435 ILE A C 1
ATOM 3382 O O . ILE A 1 435 ? 15.281 -10.208 -17.153 1.00 71.94 435 ILE A O 1
ATOM 3386 N N . THR A 1 436 ? 15.655 -12.286 -16.425 1.00 73.75 436 THR A N 1
ATOM 3387 C CA . THR A 1 436 ? 16.780 -12.482 -17.357 1.00 73.75 436 THR A CA 1
ATOM 3388 C C . THR A 1 436 ? 16.296 -12.533 -18.808 1.00 73.75 436 THR A C 1
ATOM 3390 O O . THR A 1 436 ? 17.028 -12.140 -19.716 1.00 73.75 436 THR A O 1
ATOM 3393 N N . PHE A 1 437 ? 15.080 -13.033 -19.035 1.00 75.50 437 PHE A N 1
ATOM 3394 C CA . PHE A 1 437 ? 14.467 -13.092 -20.358 1.00 75.50 437 PHE A CA 1
ATOM 3395 C C . PHE A 1 437 ? 13.971 -11.719 -20.843 1.00 75.50 437 PHE A C 1
ATOM 3397 O O . PHE A 1 437 ? 14.290 -11.319 -21.962 1.00 75.50 437 PHE A O 1
ATOM 3404 N N . ASP A 1 438 ? 13.239 -11.003 -19.995 1.00 79.44 438 ASP A N 1
ATOM 3405 C CA . ASP A 1 438 ? 12.691 -9.673 -20.228 1.00 79.44 438 ASP A CA 1
ATOM 3406 C C . ASP A 1 438 ? 12.959 -8.795 -18.991 1.00 79.44 438 ASP A C 1
ATOM 3408 O O . ASP A 1 438 ? 12.223 -8.863 -18.006 1.00 79.44 438 ASP A O 1
ATOM 3412 N N . PRO A 1 439 ? 14.007 -7.954 -19.009 1.00 78.06 439 PRO A N 1
ATOM 3413 C CA . PRO A 1 439 ? 14.361 -7.118 -17.865 1.00 78.06 439 PRO A CA 1
ATOM 3414 C C . PRO A 1 439 ? 13.411 -5.931 -17.667 1.00 78.06 439 PRO A C 1
ATOM 3416 O O . PRO A 1 439 ? 13.564 -5.192 -16.695 1.00 78.06 439 PRO A O 1
ATOM 3419 N N . THR A 1 440 ? 12.465 -5.711 -18.585 1.00 83.19 440 THR A N 1
ATOM 3420 C CA . THR A 1 440 ? 11.502 -4.607 -18.535 1.00 83.19 440 THR A CA 1
ATOM 3421 C C . THR A 1 440 ? 10.127 -5.026 -18.040 1.00 83.19 440 THR A C 1
ATOM 3423 O O . THR A 1 440 ? 9.378 -4.155 -17.620 1.00 83.19 440 THR A O 1
ATOM 3426 N N . VAL A 1 441 ? 9.810 -6.322 -17.967 1.00 85.81 441 VAL A N 1
ATOM 3427 C CA . VAL A 1 441 ? 8.539 -6.805 -17.400 1.00 85.81 441 VAL A CA 1
ATOM 3428 C C . VAL A 1 441 ? 8.227 -6.146 -16.049 1.00 85.81 441 VAL A C 1
ATOM 3430 O O . VAL A 1 441 ? 9.100 -6.026 -15.191 1.00 85.81 441 VAL A O 1
ATOM 3433 N N . GLY A 1 442 ? 6.998 -5.662 -15.868 1.00 88.06 442 GLY A N 1
ATOM 3434 C CA . GLY A 1 442 ? 6.573 -4.919 -14.678 1.00 88.06 442 GLY A CA 1
ATOM 3435 C C . GLY A 1 442 ? 7.006 -3.448 -14.633 1.00 88.06 442 GLY A C 1
ATOM 3436 O O . GLY A 1 442 ? 6.647 -2.754 -13.683 1.00 88.06 442 GLY A O 1
ATOM 3437 N N . LYS A 1 443 ? 7.754 -2.940 -15.625 1.00 90.94 443 LYS A N 1
ATOM 3438 C CA . LYS A 1 443 ? 8.045 -1.504 -15.757 1.00 90.94 443 LYS A CA 1
ATOM 3439 C C . LYS A 1 443 ? 6.743 -0.742 -15.937 1.00 90.94 443 LYS A C 1
ATOM 3441 O O . LYS A 1 443 ? 5.965 -1.055 -16.832 1.00 90.94 443 LYS A O 1
ATOM 3446 N N . THR A 1 444 ? 6.551 0.306 -15.146 1.00 94.50 444 THR A N 1
ATOM 3447 C CA . THR A 1 444 ? 5.452 1.251 -15.347 1.00 94.50 444 THR A CA 1
ATOM 3448 C C . THR A 1 444 ? 5.896 2.442 -16.188 1.00 94.50 444 THR A C 1
ATOM 3450 O O . THR A 1 444 ? 6.910 3.075 -15.897 1.00 94.50 444 THR A O 1
ATOM 3453 N N . THR A 1 445 ? 5.112 2.788 -17.205 1.00 93.94 445 THR A N 1
ATOM 3454 C CA . THR A 1 445 ? 5.286 4.009 -17.998 1.00 93.94 445 THR A CA 1
ATOM 3455 C C . THR A 1 445 ? 4.106 4.940 -17.760 1.00 93.94 445 THR A C 1
ATOM 3457 O O . THR A 1 445 ? 2.953 4.519 -17.807 1.00 93.94 445 THR A O 1
ATOM 3460 N N . PHE A 1 446 ? 4.405 6.213 -17.510 1.00 93.38 446 PHE A N 1
ATOM 3461 C CA . PHE A 1 446 ? 3.412 7.261 -17.307 1.00 93.38 446 PHE A CA 1
ATOM 3462 C C . PHE A 1 446 ? 3.305 8.147 -18.543 1.00 93.38 446 PHE A C 1
ATOM 3464 O O . PHE A 1 446 ? 4.315 8.584 -19.094 1.00 93.38 446 PHE A O 1
ATOM 3471 N N . THR A 1 447 ? 2.075 8.417 -18.972 1.00 91.81 447 THR A N 1
ATOM 3472 C CA . THR A 1 447 ? 1.770 9.420 -19.996 1.00 91.81 447 THR A CA 1
ATOM 3473 C C . THR A 1 447 ? 0.734 10.387 -19.443 1.00 91.81 447 THR A C 1
ATOM 3475 O O . THR A 1 447 ? -0.392 9.981 -19.157 1.00 91.81 447 THR A O 1
ATOM 3478 N N . GLU A 1 448 ? 1.099 11.662 -19.305 1.00 89.62 448 GLU A N 1
ATOM 3479 C CA . GLU A 1 448 ? 0.167 12.715 -18.886 1.00 89.62 448 GLU A CA 1
ATOM 3480 C C . GLU A 1 448 ? -1.047 12.773 -19.822 1.00 89.62 448 GLU A C 1
ATOM 3482 O O . GLU A 1 448 ? -0.921 12.656 -21.044 1.00 89.62 448 GLU A O 1
ATOM 3487 N N . ALA A 1 449 ? -2.238 12.918 -19.246 1.00 82.81 449 ALA A N 1
ATOM 3488 C CA . ALA A 1 449 ? -3.468 12.972 -20.021 1.00 82.81 449 ALA A CA 1
ATOM 3489 C C . ALA A 1 449 ? -3.798 14.415 -20.426 1.00 82.81 449 ALA A C 1
ATOM 3491 O O . ALA A 1 449 ? -4.017 15.268 -19.568 1.00 82.81 449 ALA A O 1
ATOM 3492 N N . ASP A 1 450 ? -3.921 14.661 -21.733 1.00 66.50 450 ASP A N 1
ATOM 3493 C CA . ASP A 1 450 ? -4.437 15.934 -22.258 1.00 66.50 450 ASP A CA 1
ATOM 3494 C C . ASP A 1 450 ? -5.972 16.032 -22.111 1.00 66.50 450 ASP A C 1
ATOM 3496 O O . ASP A 1 450 ? -6.511 17.102 -21.830 1.00 66.50 450 ASP A O 1
ATOM 3500 N N . GLU A 1 451 ? -6.684 14.908 -22.283 1.00 54.91 451 GLU A N 1
ATOM 3501 C CA . GLU A 1 451 ? -8.137 14.749 -22.113 1.00 54.91 451 GLU A CA 1
ATOM 3502 C C . GLU A 1 451 ? -8.462 13.289 -21.699 1.00 54.91 451 GLU A C 1
ATOM 3504 O O . GLU A 1 451 ? -7.725 12.358 -22.039 1.00 54.91 451 GLU A O 1
ATOM 3509 N N . GLY A 1 452 ? -9.578 13.065 -20.991 1.00 52.16 452 GLY A N 1
ATOM 3510 C CA . GLY A 1 452 ? -10.072 11.727 -20.614 1.00 52.16 452 GLY A CA 1
ATOM 3511 C C . GLY A 1 452 ? -10.025 11.409 -19.112 1.00 52.16 452 GLY A C 1
ATOM 3512 O O . GLY A 1 452 ? -9.741 12.273 -18.286 1.00 52.16 452 GLY A O 1
ATOM 3513 N N . LEU A 1 453 ? -10.388 10.172 -18.758 1.00 62.91 453 LEU A N 1
ATOM 3514 C CA . LEU A 1 453 ? -10.580 9.695 -17.380 1.00 62.91 453 LEU A CA 1
ATOM 3515 C C . LEU A 1 453 ? -9.328 8.949 -16.907 1.00 62.91 453 LEU A C 1
ATOM 3517 O O . LEU A 1 453 ? -9.236 7.723 -16.937 1.00 62.91 453 LEU A O 1
ATOM 3521 N N . ALA A 1 454 ? -8.326 9.736 -16.549 1.00 85.19 454 ALA A N 1
ATOM 3522 C CA . ALA A 1 454 ? -7.008 9.274 -16.152 1.00 85.19 454 ALA A CA 1
ATOM 3523 C C . ALA A 1 454 ? -6.928 8.984 -14.642 1.00 85.19 454 ALA A C 1
ATOM 3525 O O . ALA A 1 454 ? -7.713 9.528 -13.860 1.00 85.19 454 ALA A O 1
ATOM 3526 N N . VAL A 1 455 ? -5.966 8.161 -14.216 1.00 92.81 455 VAL A N 1
ATOM 3527 C CA . VAL A 1 455 ? -5.680 7.994 -12.782 1.00 92.81 455 VAL A CA 1
ATOM 3528 C C . VAL A 1 455 ? -4.967 9.242 -12.258 1.00 92.81 455 VAL A C 1
ATOM 3530 O O . VAL A 1 455 ? -4.155 9.834 -12.972 1.00 92.81 455 VAL A O 1
ATOM 3533 N N . ASN A 1 456 ? -5.243 9.661 -11.018 1.00 95.44 456 ASN A N 1
ATOM 3534 C CA . ASN A 1 456 ? -4.465 10.730 -10.391 1.00 95.44 456 ASN A CA 1
ATOM 3535 C C . ASN A 1 456 ? -3.183 10.123 -9.831 1.00 95.44 456 ASN A C 1
ATOM 3537 O O . ASN A 1 456 ? -3.224 9.311 -8.907 1.00 95.44 456 ASN A O 1
ATOM 3541 N N . VAL A 1 457 ? -2.040 10.520 -10.371 1.00 97.06 457 VAL A N 1
ATOM 3542 C CA . VAL A 1 457 ? -0.741 10.077 -9.878 1.00 97.06 457 VAL A CA 1
ATOM 3543 C C . VAL A 1 457 ? -0.228 11.088 -8.863 1.00 97.06 457 VAL A C 1
ATOM 3545 O O . VAL A 1 457 ? -0.122 12.277 -9.163 1.00 97.06 457 VAL A O 1
ATOM 3548 N N . VAL A 1 458 ? 0.087 10.625 -7.655 1.00 97.38 458 VAL A N 1
ATOM 3549 C CA . VAL A 1 458 ? 0.735 11.433 -6.619 1.00 97.38 458 VAL A CA 1
ATOM 3550 C C . VAL A 1 458 ? 2.221 11.516 -6.968 1.00 97.38 458 VAL A C 1
ATOM 3552 O O . VAL A 1 458 ? 2.994 10.641 -6.604 1.00 97.38 458 VAL A O 1
ATOM 3555 N N . MET A 1 459 ? 2.634 12.531 -7.723 1.00 94.50 459 MET A N 1
ATOM 3556 C CA . MET A 1 459 ? 4.019 12.657 -8.204 1.00 94.50 459 MET A CA 1
ATOM 3557 C C . MET A 1 459 ? 4.965 13.219 -7.142 1.00 94.50 459 MET A C 1
ATOM 3559 O O . MET A 1 459 ? 6.154 12.910 -7.143 1.00 94.50 459 MET A O 1
ATOM 3563 N N . GLY A 1 460 ? 4.437 13.994 -6.197 1.00 94.38 460 GLY A N 1
ATOM 3564 C CA . GLY A 1 460 ? 5.215 14.624 -5.138 1.00 94.38 460 GLY A CA 1
ATOM 3565 C C . GLY A 1 460 ? 4.402 14.825 -3.867 1.00 94.38 460 GLY A C 1
ATOM 3566 O O . GLY A 1 460 ? 3.176 14.941 -3.909 1.00 94.38 460 GLY A O 1
ATOM 3567 N N . ILE A 1 461 ? 5.096 14.858 -2.728 1.00 96.50 461 ILE A N 1
ATOM 3568 C CA . ILE A 1 461 ? 4.531 15.156 -1.407 1.00 96.50 461 ILE A CA 1
ATOM 3569 C C . ILE A 1 461 ? 5.546 15.927 -0.558 1.00 96.50 461 ILE A C 1
ATOM 3571 O O . ILE A 1 461 ? 6.756 15.854 -0.774 1.00 96.50 461 ILE A O 1
ATOM 3575 N N . ASN A 1 462 ? 5.073 16.570 0.502 1.00 96.81 462 ASN A N 1
ATOM 3576 C CA . ASN A 1 462 ? 5.911 17.098 1.567 1.00 96.81 462 ASN A CA 1
ATOM 3577 C C . ASN A 1 462 ? 6.327 15.977 2.541 1.00 96.81 462 ASN A C 1
ATOM 3579 O O . ASN A 1 462 ? 5.610 15.619 3.479 1.00 96.81 462 ASN A O 1
ATOM 3583 N N . HIS A 1 463 ? 7.515 15.408 2.321 1.00 93.69 463 HIS A N 1
ATOM 3584 C CA . HIS A 1 463 ? 8.008 14.246 3.073 1.00 93.69 463 HIS A CA 1
ATOM 3585 C C . HIS A 1 463 ? 8.206 14.512 4.580 1.00 93.69 463 HIS A C 1
ATOM 3587 O O . HIS A 1 463 ? 8.007 13.614 5.404 1.00 93.69 463 HIS A O 1
ATOM 3593 N N . ASP A 1 464 ? 8.590 15.734 4.961 1.00 94.69 464 ASP A N 1
ATOM 3594 C CA . ASP A 1 464 ? 8.774 16.111 6.368 1.00 94.69 464 ASP A CA 1
ATOM 3595 C C . ASP A 1 464 ? 7.427 16.263 7.086 1.00 94.69 464 ASP A C 1
ATOM 3597 O O . ASP A 1 464 ? 7.282 15.824 8.236 1.00 94.69 464 ASP A O 1
ATOM 3601 N N . ALA A 1 465 ? 6.425 16.824 6.400 1.00 96.56 465 ALA A N 1
ATOM 3602 C CA . ALA A 1 465 ? 5.056 16.886 6.896 1.00 96.56 465 ALA A CA 1
ATOM 3603 C C . ALA A 1 465 ? 4.459 15.480 7.044 1.00 96.56 465 ALA A C 1
ATOM 3605 O O . ALA A 1 465 ? 3.903 15.170 8.096 1.00 96.56 465 ALA A O 1
ATOM 3606 N N . ALA A 1 466 ? 4.667 14.593 6.066 1.00 96.81 466 ALA A N 1
ATOM 3607 C CA . ALA A 1 466 ? 4.213 13.205 6.140 1.00 96.81 466 ALA A CA 1
ATOM 3608 C C . ALA A 1 466 ? 4.820 12.454 7.342 1.00 96.81 466 ALA A C 1
ATOM 3610 O O . ALA A 1 466 ? 4.102 11.827 8.126 1.00 96.81 466 ALA A O 1
ATOM 3611 N N . ARG A 1 467 ? 6.138 12.573 7.561 1.00 95.50 467 ARG A N 1
ATOM 3612 C CA . ARG A 1 467 ? 6.812 11.976 8.729 1.00 95.50 467 ARG A CA 1
ATOM 3613 C C . ARG A 1 467 ? 6.267 12.533 10.045 1.00 95.50 467 ARG A C 1
ATOM 3615 O O . ARG A 1 467 ? 6.040 11.774 10.989 1.00 95.50 467 ARG A O 1
ATOM 3622 N N . SER A 1 468 ? 6.053 13.846 10.113 1.00 96.62 468 SER A N 1
ATOM 3623 C CA . SER A 1 468 ? 5.503 14.507 11.301 1.00 96.62 468 SER A CA 1
ATOM 3624 C C . SER A 1 468 ? 4.077 14.032 11.586 1.00 96.62 468 SER A C 1
ATOM 3626 O O . SER A 1 468 ? 3.790 13.618 12.708 1.00 96.62 468 SER A O 1
ATOM 3628 N N . ALA A 1 469 ? 3.226 13.968 10.560 1.00 97.75 469 ALA A N 1
ATOM 3629 C CA . ALA A 1 469 ? 1.861 13.467 10.654 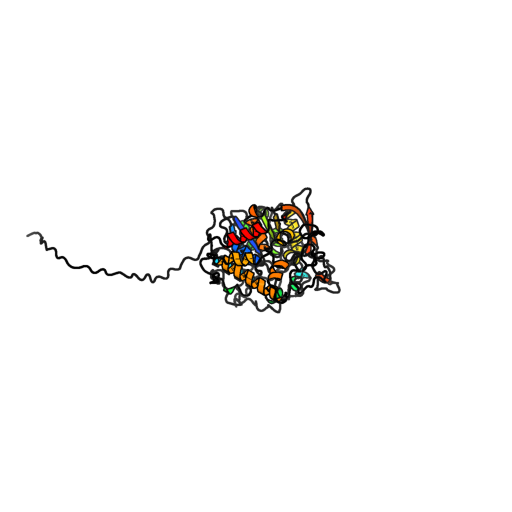1.00 97.75 469 ALA A CA 1
ATOM 3630 C C . ALA A 1 469 ? 1.816 12.008 11.137 1.00 97.75 469 ALA A C 1
ATOM 3632 O O . ALA A 1 469 ? 1.071 11.686 12.063 1.00 97.75 469 ALA A O 1
ATOM 3633 N N . MET A 1 470 ? 2.669 11.128 10.598 1.00 97.75 470 MET A N 1
ATOM 3634 C CA . MET A 1 470 ? 2.803 9.750 11.089 1.00 97.75 470 MET A CA 1
ATOM 3635 C C . MET A 1 470 ? 3.115 9.718 12.595 1.00 97.75 470 MET A C 1
ATOM 3637 O O . MET A 1 470 ? 2.437 9.022 13.357 1.00 97.75 470 MET A O 1
ATOM 3641 N N . ILE A 1 471 ? 4.130 10.469 13.041 1.00 97.81 471 ILE A N 1
ATOM 3642 C CA . ILE A 1 471 ? 4.542 10.513 14.453 1.00 97.81 471 ILE A CA 1
ATOM 3643 C C . ILE A 1 471 ? 3.396 11.015 15.336 1.00 97.81 471 ILE A C 1
ATOM 3645 O O . ILE A 1 471 ? 3.104 10.408 16.371 1.00 97.81 471 ILE A O 1
ATOM 3649 N N . GLU A 1 472 ? 2.749 12.111 14.945 1.00 97.69 472 GLU A N 1
ATOM 3650 C CA . GLU A 1 472 ? 1.658 12.722 15.703 1.00 97.69 472 GLU A CA 1
ATOM 3651 C C . GLU A 1 472 ? 0.483 11.758 15.868 1.00 97.69 472 GLU A C 1
ATOM 3653 O O . GLU A 1 472 ? 0.035 11.529 16.993 1.00 97.69 472 GLU A O 1
ATOM 3658 N N . ARG A 1 473 ? 0.050 11.104 14.787 1.00 97.69 473 ARG A N 1
ATOM 3659 C CA . ARG A 1 473 ? -1.067 10.147 14.807 1.00 97.69 473 ARG A CA 1
ATOM 3660 C C . ARG A 1 473 ? -0.760 8.892 15.619 1.00 97.69 473 ARG A C 1
ATOM 3662 O O . ARG A 1 473 ? -1.602 8.414 16.387 1.00 97.69 473 ARG A O 1
ATOM 3669 N N . LEU A 1 474 ? 0.459 8.362 15.517 1.00 98.12 474 LEU A N 1
ATOM 3670 C CA . LEU A 1 474 ? 0.875 7.224 16.338 1.00 98.12 474 LEU A CA 1
ATOM 3671 C C . LEU A 1 474 ? 0.887 7.596 17.821 1.00 98.12 474 LEU A C 1
ATOM 3673 O O . LEU A 1 474 ? 0.438 6.803 18.648 1.00 98.12 474 LEU A O 1
ATOM 3677 N N . ARG A 1 475 ? 1.329 8.810 18.167 1.00 97.62 475 ARG A N 1
ATOM 3678 C CA . ARG A 1 475 ? 1.403 9.297 19.553 1.00 97.62 475 ARG A CA 1
ATOM 3679 C C . ARG A 1 475 ? 0.090 9.852 20.102 1.00 97.62 475 ARG A C 1
ATOM 3681 O O . ARG A 1 475 ? -0.008 10.031 21.323 1.00 97.62 475 ARG A O 1
ATOM 3688 N N . ASP A 1 476 ? -0.902 10.110 19.255 1.00 96.50 476 ASP A N 1
ATOM 3689 C CA . ASP A 1 476 ? -2.234 10.517 19.688 1.00 96.50 476 ASP A CA 1
ATOM 3690 C C . ASP A 1 476 ? -2.860 9.421 20.559 1.00 96.50 476 ASP A C 1
ATOM 3692 O O . ASP A 1 476 ? -2.835 8.234 20.245 1.00 96.50 476 ASP A O 1
ATOM 3696 N N . ARG A 1 477 ? -3.433 9.825 21.690 1.00 95.94 477 ARG A N 1
ATOM 3697 C CA . ARG A 1 477 ? -4.088 8.930 22.644 1.00 95.94 477 ARG A CA 1
ATOM 3698 C C . ARG A 1 477 ? -5.495 8.534 22.220 1.00 95.94 477 ARG A C 1
ATOM 3700 O O . ARG A 1 477 ? -6.058 7.619 22.826 1.00 95.94 477 ARG A O 1
ATOM 3707 N N . PHE A 1 478 ? -6.079 9.223 21.246 1.00 95.50 478 PHE A N 1
ATOM 3708 C CA . PHE A 1 478 ? -7.357 8.830 20.686 1.00 95.50 478 PHE A CA 1
ATOM 3709 C C . PHE A 1 478 ? -7.240 7.439 20.041 1.00 95.50 478 PHE A C 1
ATOM 3711 O O . PHE A 1 478 ? -6.312 7.175 19.281 1.00 95.50 478 PHE A O 1
ATOM 3718 N N . ASN A 1 479 ? -8.134 6.519 20.425 1.00 95.88 479 ASN A N 1
ATOM 3719 C CA . ASN A 1 479 ? -8.071 5.092 20.068 1.00 95.88 479 ASN A CA 1
ATOM 3720 C C . ASN A 1 479 ? -6.716 4.404 20.334 1.00 95.88 479 ASN A C 1
ATOM 3722 O O . ASN A 1 479 ? -6.420 3.372 19.741 1.00 95.88 479 ASN A O 1
ATOM 3726 N N . ALA A 1 480 ? -5.892 4.939 21.241 1.00 96.12 480 ALA A N 1
ATOM 3727 C CA . ALA A 1 480 ? -4.628 4.300 21.581 1.00 96.12 480 ALA A CA 1
ATOM 3728 C C . ALA A 1 480 ? -4.850 2.956 22.272 1.00 96.12 480 ALA A C 1
ATOM 3730 O O . ALA A 1 480 ? -5.762 2.798 23.100 1.00 96.12 480 ALA A O 1
ATOM 3731 N N . ALA A 1 481 ? -3.952 2.012 22.001 1.00 94.62 481 ALA A N 1
ATOM 3732 C CA . ALA A 1 481 ? -4.049 0.699 22.597 1.00 94.62 481 ALA A CA 1
ATOM 3733 C C . ALA A 1 481 ? -3.956 0.785 24.129 1.00 94.62 481 ALA A C 1
ATOM 3735 O O . ALA A 1 481 ? -3.205 1.565 24.722 1.00 94.62 481 ALA A O 1
ATOM 3736 N N . ARG A 1 482 ? -4.720 -0.063 24.826 1.00 90.81 482 ARG A N 1
ATOM 3737 C CA . ARG A 1 482 ? -4.783 -0.033 26.305 1.00 90.81 482 ARG A CA 1
ATOM 3738 C C . ARG A 1 482 ? -3.597 -0.711 26.994 1.00 90.81 482 ARG A C 1
ATOM 3740 O O . ARG A 1 482 ? -3.395 -0.542 28.198 1.00 90.81 482 ARG A O 1
ATOM 3747 N N . LYS A 1 483 ? -2.881 -1.565 26.270 1.00 89.81 483 LYS A N 1
ATOM 3748 C CA . LYS A 1 483 ? -1.761 -2.401 26.732 1.00 89.81 483 LYS A CA 1
ATOM 3749 C C . LYS A 1 483 ? -0.750 -2.499 25.594 1.00 89.81 483 LYS A C 1
ATOM 3751 O O . LYS A 1 483 ? -1.060 -2.045 24.509 1.00 89.81 483 LYS A O 1
ATOM 3756 N N . GLY A 1 484 ? 0.408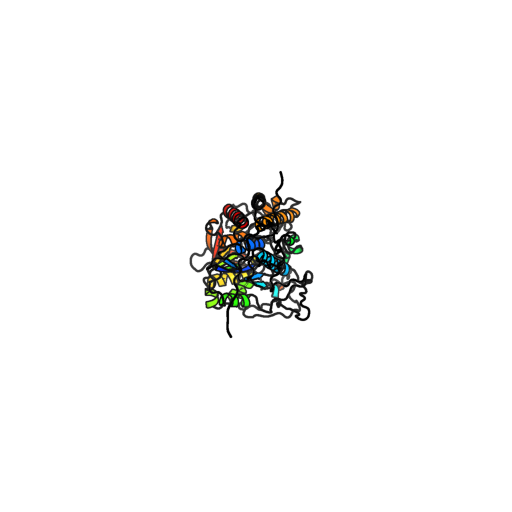 -3.108 25.814 1.00 89.56 484 GLY A N 1
ATOM 3757 C CA . GLY A 1 484 ? 1.428 -3.292 24.778 1.00 89.56 484 GLY A CA 1
ATOM 3758 C C . GLY A 1 484 ? 2.800 -2.836 25.263 1.00 89.56 484 GLY A C 1
ATOM 3759 O O . GLY A 1 484 ? 2.971 -2.621 26.476 1.00 89.56 484 GLY A O 1
ATOM 3760 N N . PRO A 1 485 ? 3.773 -2.705 24.350 1.00 91.25 485 PRO A N 1
ATOM 3761 C CA . PRO A 1 485 ? 5.118 -2.322 24.721 1.00 91.25 485 PRO A CA 1
ATOM 3762 C C . PRO A 1 485 ? 5.127 -0.914 25.314 1.00 91.25 485 PRO A C 1
ATOM 3764 O O . PRO A 1 485 ? 4.280 -0.067 25.031 1.00 91.25 485 PRO A O 1
ATOM 3767 N N . ARG A 1 486 ? 6.108 -0.667 26.177 1.00 91.25 486 ARG A N 1
ATOM 3768 C CA . ARG A 1 486 ? 6.398 0.666 26.697 1.00 91.25 486 ARG A CA 1
ATOM 3769 C C . ARG A 1 486 ? 7.786 1.044 26.239 1.00 91.25 486 ARG A C 1
ATOM 3771 O O . ARG A 1 486 ? 8.713 0.256 26.392 1.00 91.25 486 ARG A O 1
ATOM 3778 N N . CYS A 1 487 ? 7.915 2.262 25.744 1.00 88.69 487 CYS A N 1
ATOM 3779 C CA . CYS A 1 487 ? 9.195 2.863 25.449 1.00 88.69 487 CYS A CA 1
ATOM 3780 C C . CYS A 1 487 ? 9.989 2.882 26.754 1.00 88.69 487 CYS A C 1
ATOM 3782 O O . CYS A 1 487 ? 9.529 3.432 27.764 1.00 88.69 487 CYS A O 1
ATOM 3784 N N . MET A 1 488 ? 11.138 2.208 26.775 1.00 71.75 488 MET A N 1
ATOM 3785 C CA . MET A 1 488 ? 12.009 2.285 27.935 1.00 71.75 488 MET A CA 1
ATOM 3786 C C . MET A 1 488 ? 12.528 3.715 28.013 1.00 71.75 488 MET A C 1
ATOM 3788 O O . MET A 1 488 ? 13.149 4.207 27.075 1.00 71.75 488 MET A O 1
ATOM 3792 N N . ASN A 1 489 ? 12.274 4.394 29.134 1.00 57.44 489 ASN A N 1
ATOM 3793 C CA . ASN A 1 489 ? 12.994 5.625 29.413 1.00 57.44 489 ASN A CA 1
ATOM 3794 C C . ASN A 1 489 ? 14.476 5.239 29.434 1.00 57.44 489 ASN A C 1
ATOM 3796 O O . ASN A 1 489 ? 14.880 4.474 30.315 1.00 57.44 489 ASN A O 1
ATOM 3800 N N . LYS A 1 490 ? 15.287 5.764 28.509 1.00 49.28 490 LYS A N 1
ATOM 3801 C CA . LYS A 1 490 ? 16.713 5.915 28.792 1.00 49.28 490 LYS A CA 1
ATOM 3802 C C . LYS A 1 490 ? 16.768 6.821 30.023 1.00 49.28 490 LYS A C 1
ATOM 3804 O O . LYS A 1 490 ? 16.531 8.023 29.938 1.00 49.28 490 LYS A O 1
ATOM 3809 N N . LEU A 1 491 ? 16.891 6.209 31.200 1.00 36.56 491 LEU A N 1
ATOM 3810 C CA . LEU A 1 491 ? 17.249 6.913 32.421 1.00 36.56 491 LEU A CA 1
ATOM 3811 C C . LEU A 1 491 ? 18.659 7.433 32.152 1.00 36.56 491 LEU A C 1
ATOM 3813 O O . LEU A 1 491 ? 19.606 6.653 32.204 1.00 36.56 491 LEU A O 1
ATOM 3817 N N . ASN A 1 492 ? 18.750 8.697 31.739 1.00 35.84 492 ASN A N 1
ATOM 3818 C CA . ASN A 1 492 ? 20.015 9.420 31.677 1.00 35.84 492 ASN A CA 1
ATOM 3819 C C . ASN A 1 492 ? 20.690 9.427 33.047 1.00 35.84 492 ASN A C 1
ATOM 3821 O O . ASN A 1 492 ? 19.960 9.620 34.053 1.00 35.84 492 ASN A O 1
#

Radius of gyration: 27.13 Å; Cα contacts (8 Å, |Δi|>4): 996; chains: 1; bounding box: 96×53×103 Å

Secondary structure (DSSP, 8-state):
---------------------------S----PPP-----TTPEEEEEEE---SHHHHHHHHHHHH-TTEEEEEEEE---STTHHHHHHHHHHHHHHHT--S-EEEE--SS-TTHHHHSTTTT--S-PEE-TTTTTT---EE------TTT----GGGGGTS---TTGGGS-HHHHHH--TTTTTGGGSPPP--TT----SS-PPPPPS--HHHHHHHHHHH-SSPPEEEE-S-SHHHHHHHHH--HHHHHH--EEEEE----TTSTTSSTTS---BTTB-SS-SS--TT-STTS-TTS-TTTTB-HHHHT-HHHHHHHHHHHHHTT--EEEE-HHHHTT-B--HHHHHHHTSTT--HHHHHHHHHHHHHHHHHHHHTTT-HHHHHHHT-B-HHHHHHHHHH-TTTTT-EEEEEEEEEPPPPGGGGGSS-TT-HHHH-TTTTBEEEEE-SSS--EEEEEE--HHHHHHHHHHHHH--TT--SSS--PPP---

Nearest PDB structures (foldseek):
  4wr2-assembly1_A  TM=8.275E-01  e=5.356E-15  Shewanella loihica PV-4
  6ba0-assembly1_B  TM=7.984E-01  e=7.526E-13  Gardnerella vaginalis 315-A
  6ba0-assembly1_D  TM=8.193E-01  e=1.624E-12  Gardnerella vaginalis 315-A
  4i73-assembly1_C  TM=7.485E-01  e=1.168E-12  Trypanosoma brucei brucei TREU927
  4p5f-assembly2_B  TM=6.200E-01  e=3.995E-08  Xanthomonas oryzae pv. oryzae KACC 10331